Protein AF-A0A964R8T7-F1 (afdb_monomer)

pLDDT: mean 87.31, std 17.18, range [25.95, 98.81]

Nearest PDB structures (foldseek):
  7r8f-assembly1_A  TM=4.489E-01  e=1.263E-01  Pseudooceanicola lipolyticus
  5woe-assembly1_A  TM=3.554E-01  e=8.867E-02  Homo sapiens
  5xq2-assembly1_A  TM=1.569E-01  e=1.123E-01  Thermus thermophilus HB27
  8ets-assembly1_T  TM=3.180E-01  e=2.712E+00  Saccharomyces cerevisiae S288C
  4p2i-assembly2_B  TM=3.002E-01  e=7.839E+00  Mus musculus

Structure (mmCIF, N/CA/C/O backbone):
data_AF-A0A964R8T7-F1
#
_entry.id   AF-A0A964R8T7-F1
#
loop_
_atom_site.group_PDB
_atom_site.id
_atom_site.type_symbol
_atom_site.label_atom_id
_atom_site.label_alt_id
_atom_site.label_comp_id
_atom_site.label_asym_id
_atom_site.label_entity_id
_atom_site.label_seq_id
_atom_site.pdbx_PDB_ins_code
_atom_site.Cartn_x
_atom_site.Cartn_y
_atom_site.Cartn_z
_atom_site.occupancy
_atom_site.B_iso_or_equiv
_atom_site.auth_seq_id
_atom_site.auth_comp_id
_atom_site.auth_asym_id
_atom_site.auth_atom_id
_atom_site.pdbx_PDB_model_num
ATOM 1 N N . MET A 1 1 ? 29.616 82.542 10.219 1.00 36.25 1 MET A N 1
ATOM 2 C CA . MET A 1 1 ? 30.646 82.655 11.276 1.00 36.25 1 MET A CA 1
ATOM 3 C C . MET A 1 1 ? 30.569 81.389 12.116 1.00 36.25 1 MET A C 1
ATOM 5 O O . MET A 1 1 ? 29.533 81.150 12.710 1.00 36.25 1 MET A O 1
ATOM 9 N N . SER A 1 2 ? 31.428 80.413 11.811 1.00 30.22 2 SER A N 1
ATOM 10 C CA . SER A 1 2 ? 32.565 79.987 12.657 1.00 30.22 2 SER A CA 1
ATOM 11 C C . SER A 1 2 ? 32.099 79.455 14.023 1.00 30.22 2 SER A C 1
ATOM 13 O O . SER A 1 2 ? 31.686 80.250 14.853 1.00 30.22 2 SER A O 1
ATOM 15 N N . LEU A 1 3 ? 31.916 78.141 14.219 1.00 27.78 3 LEU A N 1
ATOM 16 C CA . LEU A 1 3 ? 32.934 77.125 14.579 1.00 27.78 3 LEU A CA 1
ATOM 17 C C . LEU A 1 3 ? 33.789 77.498 15.799 1.00 27.78 3 LEU A C 1
ATOM 19 O O . LEU A 1 3 ? 34.472 78.517 15.748 1.00 27.78 3 LEU A O 1
ATOM 23 N N . ILE A 1 4 ? 33.774 76.611 16.813 1.00 32.34 4 ILE A N 1
ATOM 24 C CA . ILE A 1 4 ? 34.902 75.976 17.552 1.00 32.34 4 ILE A CA 1
ATOM 25 C C . ILE A 1 4 ? 34.294 75.270 18.792 1.00 32.34 4 ILE A C 1
ATOM 27 O O . ILE A 1 4 ? 33.659 75.923 19.608 1.00 32.34 4 ILE A O 1
ATOM 31 N N . ALA A 1 5 ? 34.174 73.932 18.764 1.00 34.47 5 ALA A N 1
ATOM 32 C CA . ALA A 1 5 ? 35.018 72.909 19.435 1.00 34.47 5 ALA A CA 1
ATOM 33 C C . ALA A 1 5 ? 34.515 72.604 20.871 1.00 34.47 5 ALA A C 1
ATOM 35 O O . ALA A 1 5 ? 34.071 73.504 21.557 1.00 34.47 5 ALA A O 1
ATOM 36 N N . GLU A 1 6 ? 34.455 71.367 21.377 1.00 30.33 6 GLU A N 1
ATOM 37 C CA . GLU A 1 6 ? 35.585 70.453 21.549 1.00 30.33 6 GLU A CA 1
ATOM 38 C C . GLU A 1 6 ? 35.141 69.009 21.928 1.00 30.33 6 GLU A C 1
ATOM 40 O O . GLU A 1 6 ? 33.999 68.750 22.297 1.00 30.33 6 GLU A O 1
ATOM 45 N N . ARG A 1 7 ? 36.094 68.081 21.762 1.00 29.91 7 ARG A N 1
ATOM 46 C CA . ARG A 1 7 ? 36.157 66.607 21.946 1.00 29.91 7 ARG A CA 1
ATOM 47 C C . ARG A 1 7 ? 35.560 66.091 23.290 1.00 29.91 7 ARG A C 1
ATOM 49 O O . ARG A 1 7 ? 35.465 66.857 24.227 1.00 29.91 7 ARG A O 1
ATOM 56 N N . GLN A 1 8 ? 35.222 64.813 23.547 1.00 29.12 8 GLN A N 1
ATOM 57 C CA . GLN A 1 8 ? 35.970 63.567 23.296 1.00 29.12 8 GLN A CA 1
ATOM 58 C C . GLN A 1 8 ? 35.163 62.316 23.767 1.00 29.12 8 GLN A C 1
ATOM 60 O O . GLN A 1 8 ? 34.638 62.292 24.870 1.00 29.12 8 GLN A O 1
ATOM 65 N N . LYS A 1 9 ? 35.121 61.281 22.913 1.00 31.05 9 LYS A N 1
ATOM 66 C CA . LYS A 1 9 ? 35.008 59.811 23.125 1.00 31.05 9 LYS A CA 1
ATOM 67 C C . LYS A 1 9 ? 34.443 59.214 24.440 1.00 31.05 9 LYS A C 1
ATOM 69 O O . LYS A 1 9 ? 35.131 59.227 25.451 1.00 31.05 9 LYS A O 1
ATOM 74 N N . GLN A 1 10 ? 33.384 58.400 24.299 1.00 28.11 10 GLN A N 1
ATOM 75 C CA . GLN A 1 10 ? 33.315 56.986 24.740 1.00 28.11 10 GLN A CA 1
ATOM 76 C C . GLN A 1 10 ? 32.143 56.254 24.029 1.00 28.11 10 GLN A C 1
ATOM 78 O O . GLN A 1 10 ? 31.014 56.726 24.026 1.00 28.11 10 GLN A O 1
ATOM 83 N N . ILE A 1 11 ? 32.433 55.117 23.386 1.00 29.33 11 ILE A N 1
ATOM 84 C CA . ILE A 1 11 ? 31.513 54.114 22.776 1.00 29.33 11 ILE A CA 1
ATOM 85 C C . ILE A 1 11 ? 31.739 52.840 23.647 1.00 29.33 11 ILE A C 1
ATOM 87 O O . ILE A 1 11 ? 32.873 52.736 24.131 1.00 29.33 11 ILE A O 1
ATOM 91 N N . PRO A 1 12 ? 30.815 51.860 23.866 1.00 34.53 12 PRO A N 1
ATOM 92 C CA . PRO A 1 12 ? 29.888 51.343 22.852 1.00 34.53 12 PRO A CA 1
ATOM 93 C C . PRO A 1 12 ? 28.576 50.667 23.319 1.00 34.53 12 PRO A C 1
ATOM 95 O O . PRO A 1 12 ? 28.624 49.635 23.970 1.00 34.53 12 PRO A O 1
ATOM 98 N N . ILE A 1 13 ? 27.400 51.104 22.843 1.00 27.64 13 ILE A N 1
ATOM 99 C CA . ILE A 1 13 ? 26.225 50.207 22.735 1.00 27.64 13 ILE A CA 1
ATOM 100 C C . ILE A 1 13 ? 25.457 50.489 21.433 1.00 27.64 13 ILE A C 1
ATOM 102 O O . ILE A 1 13 ? 24.643 51.402 21.332 1.00 27.64 13 ILE A O 1
ATOM 106 N N . LEU A 1 14 ? 25.778 49.669 20.431 1.00 30.30 14 LEU A N 1
ATOM 107 C CA . LEU A 1 14 ? 24.833 48.889 19.629 1.00 30.30 14 LEU A CA 1
ATOM 108 C C . LEU A 1 14 ? 23.515 49.581 19.221 1.00 30.30 14 LEU A C 1
ATOM 110 O O . LEU A 1 14 ? 22.462 49.298 19.787 1.00 30.30 14 LEU A O 1
ATOM 114 N N . LYS A 1 15 ? 23.541 50.398 18.162 1.00 26.94 15 LYS A N 1
ATOM 115 C CA . LYS A 1 15 ? 22.355 50.653 17.329 1.00 26.94 15 LYS A CA 1
ATOM 116 C C . LYS A 1 15 ? 22.736 50.795 15.857 1.00 26.94 15 LYS A C 1
ATOM 118 O O . LYS A 1 15 ? 23.573 51.615 15.509 1.00 26.94 15 LYS A O 1
ATOM 123 N N . PHE A 1 16 ? 22.050 49.990 15.046 1.00 34.84 16 PHE A N 1
ATOM 124 C CA . PHE A 1 16 ? 21.668 50.237 13.656 1.00 34.84 16 PHE A CA 1
ATOM 125 C C . PHE A 1 16 ? 22.762 50.726 12.700 1.00 34.84 16 PHE A C 1
ATOM 127 O O . PHE A 1 16 ? 22.981 51.921 12.528 1.00 34.84 16 PHE A O 1
ATOM 134 N N . VAL A 1 17 ? 23.330 49.781 11.950 1.00 25.95 17 VAL A N 1
ATOM 135 C CA . VAL A 1 17 ? 23.877 50.068 10.624 1.00 25.95 17 VAL A CA 1
ATOM 136 C C . VAL A 1 17 ? 23.020 49.333 9.603 1.00 25.95 17 VAL A C 1
ATOM 138 O O . VAL A 1 17 ? 23.128 48.127 9.396 1.00 25.95 17 VAL A O 1
ATOM 141 N N . LEU A 1 18 ? 22.131 50.115 8.996 1.00 34.38 18 LEU A N 1
ATOM 142 C CA . LEU A 1 18 ? 21.572 49.866 7.682 1.00 34.38 18 LEU A CA 1
ATOM 143 C C . LEU A 1 18 ? 22.746 49.992 6.695 1.00 34.38 18 LEU A C 1
ATOM 145 O O . LEU A 1 18 ? 23.181 51.099 6.388 1.00 34.38 18 LEU A O 1
ATOM 149 N N . LEU A 1 19 ? 23.305 48.870 6.246 1.00 26.42 19 LEU A N 1
ATOM 150 C CA . LEU A 1 19 ? 24.215 48.846 5.103 1.00 26.42 19 LEU A CA 1
ATOM 151 C C . LEU A 1 19 ? 23.707 47.789 4.129 1.00 26.42 19 LEU A C 1
ATOM 153 O O . LEU A 1 19 ? 24.009 46.603 4.231 1.00 26.42 19 LEU A O 1
ATOM 157 N N . LEU A 1 20 ? 22.892 48.263 3.189 1.00 33.88 20 LEU A N 1
ATOM 158 C CA . LEU A 1 20 ? 22.667 47.624 1.901 1.00 33.88 20 LEU A CA 1
ATOM 159 C C . LEU A 1 20 ? 24.013 47.571 1.168 1.00 33.88 20 LEU A C 1
ATOM 161 O O . LEU A 1 20 ? 24.353 48.468 0.402 1.00 33.88 20 LEU A O 1
ATOM 165 N N . VAL A 1 21 ? 24.794 46.523 1.420 1.00 29.22 21 VAL A N 1
ATOM 166 C CA . VAL A 1 21 ? 25.822 46.090 0.476 1.00 29.22 21 VAL A CA 1
ATOM 167 C C . VAL A 1 21 ? 25.139 45.111 -0.463 1.00 29.22 21 VAL A C 1
ATOM 169 O O . VAL A 1 21 ? 25.018 43.921 -0.182 1.00 29.22 21 VAL A O 1
ATOM 172 N N . ALA A 1 22 ? 24.668 45.643 -1.587 1.00 32.59 22 ALA A N 1
ATOM 173 C CA . ALA A 1 22 ? 24.414 44.854 -2.775 1.00 32.59 22 ALA A CA 1
ATOM 174 C C . ALA A 1 22 ? 25.765 44.325 -3.283 1.00 32.59 22 ALA A C 1
ATOM 176 O O . ALA A 1 22 ? 26.398 44.926 -4.149 1.00 32.59 22 ALA A O 1
ATOM 177 N N . VAL A 1 23 ? 26.235 43.205 -2.725 1.00 29.11 23 VAL A N 1
ATOM 178 C CA . VAL A 1 23 ? 27.169 42.357 -3.461 1.00 29.11 23 VAL A CA 1
ATOM 179 C C . VAL A 1 23 ? 26.325 41.677 -4.523 1.00 29.11 23 VAL A C 1
ATOM 181 O O . VAL A 1 23 ? 25.618 40.707 -4.260 1.00 29.11 23 VAL A O 1
ATOM 184 N N . ALA A 1 24 ? 26.373 42.238 -5.726 1.00 34.28 24 ALA A N 1
ATOM 185 C CA . ALA A 1 24 ? 25.953 41.571 -6.939 1.00 34.28 24 ALA A CA 1
ATOM 186 C C . ALA A 1 24 ? 26.881 40.371 -7.175 1.00 34.28 24 ALA A C 1
ATOM 188 O O . ALA A 1 24 ? 27.778 40.412 -8.015 1.00 34.28 24 ALA A O 1
ATOM 189 N N . VAL A 1 25 ? 26.671 39.289 -6.423 1.00 30.14 25 VAL A N 1
ATOM 190 C CA . VAL A 1 25 ? 27.042 37.960 -6.888 1.00 30.14 25 VAL A CA 1
ATOM 191 C C . VAL A 1 25 ? 26.064 37.674 -8.018 1.00 30.14 25 VAL A C 1
ATOM 193 O O . VAL A 1 25 ? 24.968 37.166 -7.801 1.00 30.14 25 VAL A O 1
ATOM 196 N N . HIS A 1 26 ? 26.452 38.054 -9.236 1.00 28.98 26 HIS A N 1
ATOM 197 C CA . HIS A 1 26 ? 25.949 37.419 -10.447 1.00 28.98 26 HIS A CA 1
ATOM 198 C C . HIS A 1 26 ? 26.440 35.966 -10.427 1.00 28.98 26 HIS A C 1
ATOM 200 O O . HIS A 1 26 ? 27.311 35.573 -11.195 1.00 28.98 26 HIS A O 1
ATOM 206 N N . ALA A 1 27 ? 25.905 35.167 -9.503 1.00 31.56 27 ALA A N 1
ATOM 207 C CA . ALA A 1 27 ? 25.761 33.758 -9.769 1.00 31.56 27 ALA A CA 1
ATOM 208 C C . ALA A 1 27 ? 24.796 33.722 -10.945 1.00 31.56 27 ALA A C 1
ATOM 210 O O . ALA A 1 27 ? 23.664 34.198 -10.838 1.00 31.56 27 ALA A O 1
ATOM 211 N N . GLN A 1 28 ? 25.293 33.259 -12.086 1.00 31.67 28 GLN A N 1
ATOM 212 C CA . GLN A 1 28 ? 24.453 32.756 -13.153 1.00 31.67 28 GLN A CA 1
ATOM 213 C C . GLN A 1 28 ? 23.373 31.896 -12.497 1.00 31.67 28 GLN A C 1
ATOM 215 O O . GLN A 1 28 ? 23.644 30.798 -12.016 1.00 31.67 28 GLN A O 1
ATOM 220 N N . ILE A 1 29 ? 22.151 32.420 -12.420 1.00 35.59 29 ILE A N 1
ATOM 221 C CA . ILE A 1 29 ? 20.969 31.584 -12.266 1.00 35.59 29 ILE A CA 1
ATOM 222 C C . ILE A 1 29 ? 20.796 30.961 -13.650 1.00 35.59 29 ILE A C 1
ATOM 224 O O . ILE A 1 29 ? 19.988 31.401 -14.464 1.00 35.59 29 ILE A O 1
ATOM 228 N N . ASP A 1 30 ? 21.678 30.007 -13.948 1.00 37.16 30 ASP A N 1
ATOM 229 C CA . ASP A 1 30 ? 21.517 29.081 -15.051 1.00 37.16 30 ASP A CA 1
ATOM 230 C C . ASP A 1 30 ? 20.236 28.289 -14.765 1.00 37.16 30 ASP A C 1
ATOM 232 O O . ASP A 1 30 ? 19.986 27.861 -13.638 1.00 37.16 30 ASP A O 1
ATOM 236 N N . ILE A 1 31 ? 19.386 28.177 -15.783 1.00 47.56 31 ILE A N 1
ATOM 237 C CA . ILE A 1 31 ? 18.066 27.528 -15.780 1.00 47.56 31 ILE A CA 1
ATOM 238 C C . ILE A 1 31 ? 18.145 26.200 -14.989 1.00 47.56 31 ILE A C 1
ATOM 240 O O . ILE A 1 31 ? 18.765 25.259 -15.489 1.00 47.56 31 ILE A O 1
ATOM 244 N N . PRO A 1 32 ? 17.596 26.076 -13.759 1.00 44.84 32 PRO A N 1
ATOM 245 C CA . PRO A 1 32 ? 18.258 25.191 -12.798 1.00 44.84 32 PRO A CA 1
ATOM 246 C C . PRO A 1 32 ? 17.894 23.707 -12.911 1.00 44.84 32 PRO A C 1
ATOM 248 O O . PRO A 1 32 ? 18.553 22.892 -12.273 1.00 44.84 32 PRO A O 1
ATOM 251 N N . TYR A 1 33 ? 16.909 23.311 -13.726 1.00 57.06 33 TYR A N 1
ATOM 252 C CA . TYR A 1 33 ? 16.511 21.903 -13.827 1.00 57.06 33 TYR A CA 1
ATOM 253 C C . TYR A 1 33 ? 16.174 21.503 -15.265 1.00 57.06 33 TYR A C 1
ATOM 255 O O . TYR A 1 33 ? 15.187 21.952 -15.846 1.00 57.06 33 TYR A O 1
ATOM 263 N N . LYS A 1 34 ? 17.004 20.635 -15.852 1.00 63.75 34 LYS A N 1
ATOM 264 C CA . LYS A 1 34 ? 16.724 20.019 -17.152 1.00 63.75 34 LYS A CA 1
ATOM 265 C C . LYS A 1 34 ? 15.768 18.843 -16.956 1.00 63.75 34 LYS A C 1
ATOM 267 O O . LYS A 1 34 ? 16.172 17.795 -16.462 1.00 63.75 34 LYS A O 1
ATOM 272 N N . ALA A 1 35 ? 14.520 18.994 -17.397 1.00 77.25 35 ALA A N 1
ATOM 273 C CA . ALA A 1 35 ? 13.562 17.885 -17.437 1.00 77.25 35 ALA A CA 1
ATOM 274 C C . ALA A 1 35 ? 13.994 16.767 -18.408 1.00 77.25 35 ALA A C 1
ATOM 276 O O . ALA A 1 35 ? 13.583 15.622 -18.252 1.00 77.25 35 ALA A O 1
ATOM 277 N N . ARG A 1 36 ? 14.835 17.085 -19.403 1.00 87.88 36 ARG A N 1
ATOM 278 C CA . ARG A 1 36 ? 15.341 16.138 -20.405 1.00 87.88 36 ARG A CA 1
ATOM 279 C C . ARG A 1 36 ? 16.847 16.304 -20.613 1.00 87.88 36 ARG A C 1
ATOM 281 O O . ARG A 1 36 ? 17.327 17.441 -20.595 1.00 87.88 36 ARG A O 1
ATOM 288 N N . PRO A 1 37 ? 17.588 15.205 -20.819 1.00 90.00 37 PRO A N 1
ATOM 289 C CA . PRO A 1 37 ? 19.011 15.256 -21.098 1.00 90.00 37 PRO A CA 1
ATOM 290 C C . PRO A 1 37 ? 19.300 15.804 -22.498 1.00 90.00 37 PRO A C 1
ATOM 292 O O . PRO A 1 37 ? 18.449 15.857 -23.392 1.00 90.00 37 PRO A O 1
ATOM 295 N N . SER A 1 38 ? 20.555 16.178 -22.694 1.00 88.75 38 SER A N 1
ATOM 296 C CA . SER A 1 38 ? 21.090 16.537 -24.005 1.00 88.75 38 SER A CA 1
ATOM 297 C C . SER A 1 38 ? 21.010 15.322 -24.949 1.00 88.75 38 SER A C 1
ATOM 299 O O . SER A 1 38 ? 21.376 14.217 -24.562 1.00 88.75 38 SER A O 1
ATOM 301 N N . GLY A 1 39 ? 20.519 15.505 -26.181 1.00 91.62 39 GLY A N 1
ATOM 302 C CA . GLY A 1 39 ? 20.369 14.412 -27.160 1.00 91.62 39 GLY A CA 1
ATOM 303 C C . GLY A 1 39 ? 19.061 13.607 -27.078 1.00 91.62 39 GLY A C 1
ATOM 304 O O . GLY A 1 39 ? 18.880 12.683 -27.869 1.00 91.62 39 GLY A O 1
ATOM 305 N N . HIS A 1 40 ? 18.120 13.977 -26.199 1.00 94.94 40 HIS A N 1
ATOM 306 C CA . HIS A 1 40 ? 16.819 13.303 -26.052 1.00 94.94 40 HIS A CA 1
ATOM 307 C C . HIS A 1 40 ? 16.070 13.101 -27.385 1.00 94.94 40 HIS A C 1
ATOM 309 O O . HIS A 1 40 ? 15.605 12.008 -27.697 1.00 94.94 40 HIS A O 1
ATOM 315 N N . GLU A 1 41 ? 15.991 14.145 -28.215 1.00 96.00 41 GLU A N 1
ATOM 316 C CA . GLU A 1 41 ? 15.288 14.087 -29.505 1.00 96.00 41 GLU A CA 1
ATOM 317 C C . GLU A 1 41 ? 15.944 13.098 -30.485 1.00 96.00 41 GLU A C 1
ATOM 319 O O . GLU A 1 41 ? 15.251 12.398 -31.224 1.00 96.00 41 GLU A O 1
ATOM 324 N N . GLU A 1 42 ? 17.277 12.981 -30.461 1.00 97.12 42 GLU A N 1
ATOM 325 C CA . GLU A 1 42 ? 17.996 11.986 -31.262 1.00 97.12 42 GLU A CA 1
ATOM 326 C C . GLU A 1 42 ? 17.711 10.569 -30.768 1.00 97.12 42 GLU A C 1
ATOM 328 O O . GLU A 1 42 ? 17.495 9.662 -31.577 1.00 97.12 42 GLU A O 1
ATOM 333 N N . ASN A 1 43 ? 17.687 10.370 -29.448 1.00 97.56 43 ASN A N 1
ATOM 334 C CA . ASN A 1 43 ? 17.336 9.088 -28.851 1.00 97.56 43 ASN A CA 1
ATOM 335 C C . ASN A 1 43 ? 15.901 8.688 -29.187 1.00 97.56 43 ASN A C 1
ATOM 337 O O . ASN A 1 43 ? 15.689 7.534 -29.552 1.00 97.56 43 ASN A O 1
ATOM 341 N N . ARG A 1 44 ? 14.943 9.623 -29.170 1.00 97.44 44 ARG A N 1
ATOM 342 C CA . ARG A 1 44 ? 13.557 9.348 -29.572 1.00 97.44 44 ARG A CA 1
ATOM 343 C C . ARG A 1 44 ? 13.485 8.810 -31.002 1.00 97.44 44 ARG A C 1
ATOM 345 O O . ARG A 1 44 ? 12.918 7.746 -31.229 1.00 97.44 44 ARG A O 1
ATOM 352 N N . VAL A 1 45 ? 14.169 9.461 -31.949 1.00 97.88 45 VAL A N 1
ATOM 353 C CA . VAL A 1 45 ? 14.255 8.989 -33.347 1.00 97.88 45 VAL A CA 1
ATOM 354 C C . VAL A 1 45 ? 14.913 7.606 -33.446 1.00 97.88 45 VAL A C 1
ATOM 356 O O . VAL A 1 45 ? 14.489 6.766 -34.244 1.00 97.88 45 VAL A O 1
ATOM 359 N N . ARG A 1 46 ? 15.956 7.339 -32.647 1.00 97.81 46 ARG A N 1
ATOM 360 C CA . ARG A 1 46 ? 16.598 6.013 -32.596 1.00 97.81 46 ARG A CA 1
ATOM 361 C C . ARG A 1 46 ? 15.639 4.950 -32.061 1.00 97.81 46 ARG A C 1
ATOM 363 O O . ARG A 1 46 ? 15.578 3.868 -32.637 1.00 97.81 46 ARG A O 1
ATOM 370 N N . VAL A 1 47 ? 14.884 5.249 -31.005 1.00 97.88 47 VAL A N 1
ATOM 371 C CA . VAL A 1 47 ? 13.900 4.332 -30.411 1.00 97.88 47 VAL A CA 1
ATOM 372 C C . VAL A 1 47 ? 12.748 4.048 -31.372 1.00 97.88 47 VAL A C 1
ATOM 374 O O . VAL A 1 47 ? 12.357 2.889 -31.497 1.00 97.88 47 VAL A O 1
ATOM 377 N N . ASP A 1 48 ? 12.270 5.045 -32.117 1.00 98.00 48 ASP A N 1
ATOM 378 C CA . ASP A 1 48 ? 11.248 4.847 -33.152 1.00 98.00 48 ASP A CA 1
ATOM 379 C C . ASP A 1 48 ? 11.720 3.875 -34.242 1.00 98.00 48 ASP A C 1
ATOM 381 O O . ASP A 1 48 ? 10.975 2.981 -34.653 1.00 98.00 48 ASP A O 1
ATOM 385 N N . ARG A 1 49 ? 12.982 3.998 -34.679 1.00 98.19 49 ARG A N 1
ATOM 386 C CA . ARG A 1 49 ? 13.583 3.059 -35.638 1.00 98.19 49 ARG A CA 1
ATOM 387 C C . ARG A 1 49 ?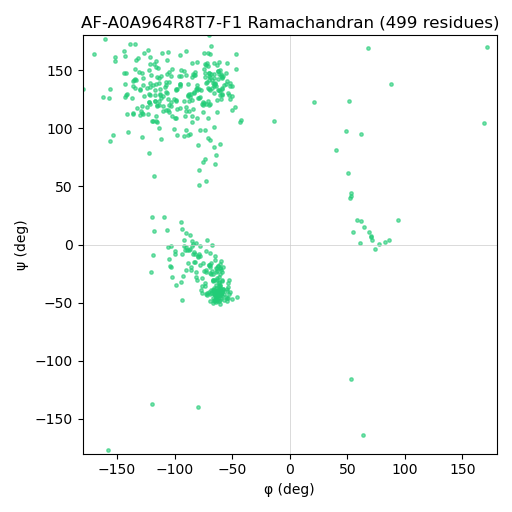 13.699 1.652 -35.052 1.00 98.19 49 ARG A C 1
ATOM 389 O O . ARG A 1 49 ? 13.266 0.700 -35.690 1.00 98.19 49 ARG A O 1
ATOM 396 N N . ILE A 1 50 ? 14.211 1.531 -33.823 1.00 97.69 50 ILE A N 1
ATOM 397 C CA . ILE A 1 50 ? 14.302 0.247 -33.107 1.00 97.69 50 ILE A CA 1
ATOM 398 C C . ILE A 1 50 ? 12.922 -0.416 -33.027 1.00 97.69 50 ILE A C 1
ATOM 400 O O . ILE A 1 50 ? 12.792 -1.598 -33.329 1.00 97.69 50 ILE A O 1
ATOM 404 N N . HIS A 1 51 ? 11.878 0.345 -32.692 1.00 98.06 51 HIS A N 1
ATOM 405 C CA . HIS A 1 51 ? 10.513 -0.164 -32.623 1.00 98.06 51 HIS A CA 1
ATOM 406 C C . HIS A 1 51 ? 10.018 -0.701 -33.976 1.00 98.06 51 HIS A C 1
ATOM 408 O O . HIS A 1 51 ? 9.402 -1.769 -34.028 1.00 98.06 51 HIS A O 1
ATOM 414 N N . GLN A 1 52 ? 10.283 0.009 -35.077 1.00 98.12 52 GLN A N 1
ATOM 415 C CA . GLN A 1 52 ? 9.931 -0.454 -36.424 1.00 98.12 52 GLN A CA 1
ATOM 416 C C . GLN A 1 52 ? 10.655 -1.759 -36.780 1.00 98.12 52 GLN A C 1
ATOM 418 O O . GLN A 1 52 ? 10.005 -2.709 -37.228 1.00 98.12 52 GLN A O 1
ATOM 423 N N . ASP A 1 53 ? 11.959 -1.832 -36.514 1.00 98.06 53 ASP A N 1
ATOM 424 C CA . ASP A 1 53 ? 12.783 -3.015 -36.774 1.00 98.06 53 ASP A CA 1
ATOM 425 C C . ASP A 1 53 ? 12.312 -4.219 -35.939 1.00 98.06 53 ASP A C 1
ATOM 427 O O . ASP A 1 53 ? 12.159 -5.329 -36.451 1.00 98.06 53 ASP A O 1
ATOM 431 N N . GLU A 1 54 ? 12.010 -4.014 -34.655 1.00 97.81 54 GLU A N 1
ATOM 432 C CA . GLU A 1 54 ? 11.515 -5.057 -33.750 1.00 97.81 54 GLU A CA 1
ATOM 433 C C . GLU A 1 54 ? 10.126 -5.554 -34.140 1.00 97.81 54 GLU A C 1
ATOM 435 O O . GLU A 1 54 ? 9.867 -6.759 -34.100 1.00 97.81 54 GLU A O 1
ATOM 440 N N . ARG A 1 55 ? 9.235 -4.655 -34.574 1.00 97.56 55 ARG A N 1
ATOM 441 C CA . ARG A 1 55 ? 7.917 -5.043 -35.090 1.00 97.56 55 ARG A CA 1
ATOM 442 C C . ARG A 1 55 ? 8.027 -5.929 -36.319 1.00 97.56 55 ARG A C 1
ATOM 444 O O . ARG A 1 55 ? 7.257 -6.877 -36.430 1.00 97.56 55 ARG A O 1
ATOM 451 N N . GLN A 1 56 ? 8.959 -5.637 -37.225 1.00 97.38 56 GLN A N 1
ATOM 452 C CA . GLN A 1 56 ? 9.205 -6.476 -38.398 1.00 97.38 56 GLN A CA 1
ATOM 453 C C . GLN A 1 56 ? 9.830 -7.814 -37.993 1.00 97.38 56 GLN A C 1
ATOM 455 O O . GLN A 1 56 ? 9.328 -8.872 -38.371 1.00 97.38 56 GLN A O 1
ATOM 460 N N . LYS A 1 57 ? 10.880 -7.775 -37.166 1.00 97.50 57 LYS A N 1
ATOM 461 C CA . LYS A 1 57 ? 11.615 -8.956 -36.696 1.00 97.50 57 LYS A CA 1
ATOM 462 C C . LYS A 1 57 ? 10.725 -9.956 -35.957 1.00 97.50 57 LYS A C 1
ATOM 464 O O . LYS A 1 57 ? 10.902 -11.161 -36.120 1.00 97.50 57 LYS A O 1
ATOM 469 N N . PHE A 1 58 ? 9.789 -9.473 -35.142 1.00 97.19 58 PHE A N 1
ATOM 470 C CA . PHE A 1 58 ? 8.947 -10.309 -34.283 1.00 97.19 58 PHE A CA 1
ATOM 471 C C . PHE A 1 58 ? 7.494 -10.434 -34.765 1.00 97.19 58 PHE A C 1
ATOM 473 O O . PHE A 1 58 ? 6.662 -10.945 -34.022 1.00 97.19 58 PHE A O 1
ATOM 480 N N . ALA A 1 59 ? 7.176 -10.025 -36.000 1.00 94.00 59 ALA A N 1
ATOM 481 C CA . ALA A 1 59 ? 5.803 -9.975 -36.520 1.00 94.00 59 ALA A CA 1
ATOM 482 C C . ALA A 1 59 ? 5.020 -11.299 -36.392 1.00 94.00 59 ALA A C 1
ATOM 484 O O . ALA A 1 59 ? 3.807 -11.280 -36.199 1.00 94.00 59 ALA A O 1
ATOM 485 N N . ALA A 1 60 ? 5.709 -12.440 -36.494 1.00 95.19 60 ALA A N 1
ATOM 486 C CA . ALA A 1 60 ? 5.112 -13.774 -36.413 1.00 95.19 60 ALA A CA 1
ATOM 487 C C . ALA A 1 60 ? 5.256 -14.449 -35.032 1.00 95.19 60 ALA A C 1
ATOM 489 O O . ALA A 1 60 ? 4.714 -15.536 -34.831 1.00 95.19 60 ALA A O 1
ATOM 490 N N . ASP A 1 61 ? 5.984 -13.853 -34.078 1.00 97.25 61 ASP A N 1
ATOM 491 C CA . ASP A 1 61 ? 6.215 -14.472 -32.768 1.00 97.25 61 ASP A CA 1
ATOM 492 C C . ASP A 1 61 ? 5.124 -14.072 -31.769 1.00 97.25 61 ASP A C 1
ATOM 494 O O . ASP A 1 61 ? 5.187 -13.029 -31.123 1.00 97.25 61 ASP A O 1
ATOM 498 N N . THR A 1 62 ? 4.137 -14.948 -31.582 1.00 96.38 62 THR A N 1
ATOM 499 C CA . THR A 1 62 ? 3.023 -14.751 -30.636 1.00 96.38 62 THR A CA 1
ATOM 500 C C . THR A 1 62 ? 3.452 -14.719 -29.166 1.00 96.38 62 THR A C 1
ATOM 502 O O . THR A 1 62 ? 2.655 -14.364 -28.293 1.00 96.38 62 THR A O 1
ATOM 505 N N . HIS A 1 63 ? 4.705 -15.072 -28.865 1.00 98.06 63 HIS A N 1
ATOM 506 C CA . HIS A 1 63 ? 5.277 -14.942 -27.529 1.00 98.06 63 HIS A CA 1
ATOM 507 C C . HIS A 1 63 ? 5.992 -13.608 -27.301 1.00 98.06 63 HIS A C 1
ATOM 509 O O . HIS A 1 63 ? 6.465 -13.362 -26.188 1.00 98.06 63 HIS A O 1
ATOM 515 N N . ARG A 1 64 ? 6.042 -12.739 -28.315 1.00 98.19 64 ARG A N 1
ATOM 516 C CA . ARG A 1 64 ? 6.571 -11.382 -28.213 1.00 98.19 64 ARG A CA 1
ATOM 517 C C . ARG A 1 64 ? 5.433 -10.373 -28.274 1.00 98.19 64 ARG A C 1
ATOM 519 O O . ARG A 1 64 ? 4.545 -10.461 -29.116 1.00 98.19 64 ARG A O 1
ATOM 526 N N . LEU A 1 65 ? 5.485 -9.384 -27.393 1.00 98.50 65 LEU A N 1
ATOM 527 C CA . LEU A 1 65 ? 4.676 -8.176 -27.493 1.00 98.50 65 LEU A CA 1
ATOM 528 C C . LEU A 1 65 ? 5.620 -7.010 -27.756 1.00 98.50 65 LEU A C 1
ATOM 530 O O . LEU A 1 65 ? 6.495 -6.736 -26.940 1.00 98.50 65 LEU A O 1
ATOM 534 N N . VAL A 1 66 ? 5.433 -6.333 -28.885 1.00 98.50 66 VAL A N 1
ATOM 535 C CA . VAL A 1 66 ? 6.222 -5.158 -29.272 1.00 98.50 66 VAL A CA 1
ATOM 536 C C . VAL A 1 66 ? 5.325 -3.926 -29.191 1.00 98.50 66 VAL A C 1
ATOM 538 O O . VAL A 1 66 ? 4.308 -3.854 -29.883 1.00 98.50 66 VAL A O 1
ATOM 541 N N . LEU A 1 67 ? 5.696 -2.965 -28.346 1.00 98.50 67 LEU A N 1
ATOM 542 C CA . LEU A 1 67 ? 5.022 -1.672 -28.172 1.00 98.50 67 LEU A CA 1
ATOM 543 C C . LEU A 1 67 ? 6.054 -0.542 -28.338 1.00 98.50 67 LEU A C 1
ATOM 545 O O . LEU A 1 67 ? 7.256 -0.821 -28.351 1.00 98.50 67 LEU A O 1
ATOM 549 N N . PRO A 1 68 ? 5.636 0.722 -28.525 1.00 98.19 68 PRO A N 1
ATOM 550 C CA . PRO A 1 68 ? 6.579 1.836 -28.580 1.00 98.19 68 PRO A CA 1
ATOM 551 C C . PRO A 1 68 ? 7.507 1.839 -27.359 1.00 98.19 68 PRO A C 1
ATOM 553 O O . PRO A 1 68 ? 7.053 1.779 -26.217 1.00 98.19 68 PRO A O 1
ATOM 556 N N . GLY A 1 69 ? 8.818 1.837 -27.610 1.00 97.88 69 GLY A N 1
ATOM 557 C CA . GLY A 1 69 ? 9.837 1.857 -26.563 1.00 97.88 69 GLY A CA 1
ATOM 558 C C . GLY A 1 69 ? 9.983 0.578 -25.727 1.00 97.88 69 GLY A C 1
ATOM 559 O O . GLY A 1 69 ? 10.750 0.616 -24.767 1.00 97.88 69 GLY A O 1
ATOM 560 N N . LEU A 1 70 ? 9.307 -0.541 -26.035 1.00 98.62 70 LEU A N 1
ATOM 561 C CA . LEU A 1 70 ? 9.519 -1.800 -25.304 1.00 98.62 70 LEU A CA 1
ATOM 562 C C . LEU A 1 70 ? 9.244 -3.083 -26.104 1.00 98.62 70 LEU A C 1
ATOM 564 O O . LEU A 1 70 ? 8.444 -3.116 -27.041 1.00 98.62 70 LEU A O 1
ATOM 568 N N . VAL A 1 71 ? 9.852 -4.177 -25.639 1.00 98.69 71 VAL A N 1
ATOM 569 C CA . VAL A 1 71 ? 9.548 -5.553 -26.054 1.00 98.69 71 VAL A CA 1
ATOM 570 C C . VAL A 1 71 ? 9.347 -6.421 -24.819 1.00 98.69 71 VAL A C 1
ATOM 572 O O . VAL A 1 71 ? 10.160 -6.401 -23.900 1.00 98.69 71 VAL A O 1
ATOM 575 N N . ALA A 1 72 ? 8.292 -7.227 -24.806 1.00 98.69 72 ALA A N 1
ATOM 576 C CA . ALA A 1 72 ? 8.050 -8.228 -23.774 1.00 98.69 72 ALA A CA 1
ATOM 577 C C . ALA A 1 72 ? 8.095 -9.643 -24.350 1.00 98.69 72 ALA A C 1
ATOM 579 O O . ALA A 1 72 ? 7.642 -9.885 -25.469 1.00 98.69 72 ALA A O 1
ATOM 580 N N . ASP A 1 73 ? 8.610 -10.582 -23.565 1.00 98.31 73 ASP A N 1
ATOM 581 C CA . ASP A 1 73 ? 8.740 -11.992 -23.914 1.00 98.31 73 ASP A CA 1
ATOM 582 C C . ASP A 1 73 ? 8.167 -12.870 -22.817 1.00 98.31 73 ASP A C 1
ATOM 584 O O . ASP A 1 73 ? 8.693 -12.936 -21.707 1.00 98.31 73 ASP A O 1
ATOM 588 N N . ARG A 1 74 ? 7.091 -13.588 -23.135 1.00 97.00 74 ARG A N 1
ATOM 589 C CA . ARG A 1 74 ? 6.452 -14.486 -22.166 1.00 97.00 74 ARG A CA 1
ATOM 590 C C . ARG A 1 74 ? 7.191 -15.806 -21.968 1.00 97.00 74 ARG A C 1
ATOM 592 O O . ARG A 1 74 ? 6.930 -16.469 -20.973 1.00 97.00 74 ARG A O 1
ATOM 599 N N . ARG A 1 75 ? 8.086 -16.210 -22.883 1.00 95.88 75 ARG A N 1
ATOM 600 C CA . ARG A 1 75 ? 8.887 -17.437 -22.707 1.00 95.88 75 ARG A CA 1
ATOM 601 C C . ARG A 1 75 ? 9.943 -17.228 -21.627 1.00 95.88 75 ARG A C 1
ATOM 603 O O . ARG A 1 75 ? 10.128 -18.092 -20.782 1.00 95.88 75 ARG A O 1
ATOM 610 N N . THR A 1 76 ? 10.601 -16.070 -21.650 1.00 96.00 76 THR A N 1
ATOM 611 C CA . THR A 1 76 ? 11.628 -15.689 -20.663 1.00 96.00 76 THR A CA 1
ATOM 612 C C . THR A 1 76 ? 11.073 -14.872 -19.494 1.00 96.00 76 THR A C 1
ATOM 614 O O . THR A 1 76 ? 11.783 -14.650 -18.522 1.00 96.00 76 THR A O 1
ATOM 617 N N . ARG A 1 77 ? 9.801 -14.451 -19.567 1.00 97.12 77 ARG A N 1
ATOM 618 C CA . ARG A 1 77 ? 9.125 -13.551 -18.614 1.00 97.12 77 ARG A CA 1
ATOM 619 C C . ARG A 1 77 ? 9.894 -12.254 -18.378 1.00 97.12 77 ARG A C 1
ATOM 621 O O . ARG A 1 77 ? 10.027 -11.789 -17.251 1.00 97.12 77 ARG A O 1
ATOM 628 N N . ARG A 1 78 ? 10.376 -11.659 -19.462 1.00 97.81 78 ARG A N 1
ATOM 629 C CA . ARG A 1 78 ? 11.203 -10.457 -19.428 1.00 97.81 78 ARG A CA 1
ATOM 630 C C . ARG A 1 78 ? 10.553 -9.343 -20.227 1.00 97.81 78 ARG A C 1
ATOM 632 O O . ARG A 1 78 ? 10.088 -9.568 -21.346 1.00 97.81 78 ARG A O 1
ATOM 639 N N . VAL A 1 79 ? 10.547 -8.142 -19.662 1.00 98.75 79 VAL A N 1
ATOM 640 C CA . VAL A 1 79 ? 10.212 -6.907 -20.376 1.00 98.75 79 VAL A CA 1
ATOM 641 C C . VAL A 1 79 ? 11.482 -6.082 -20.518 1.00 98.75 79 VAL A C 1
ATOM 643 O O . VAL A 1 79 ? 12.178 -5.831 -19.540 1.00 98.75 79 VAL A O 1
ATOM 646 N N . GLU A 1 80 ? 11.787 -5.668 -21.738 1.00 98.62 80 GLU A N 1
ATOM 647 C CA . GLU A 1 80 ? 12.891 -4.772 -22.048 1.00 98.62 80 GLU A CA 1
ATOM 648 C C . GLU A 1 80 ? 12.338 -3.422 -22.472 1.00 98.62 80 GLU A C 1
ATOM 650 O O . GLU A 1 80 ? 11.675 -3.312 -23.503 1.00 98.62 80 GLU A O 1
ATOM 655 N N . VAL A 1 81 ? 12.613 -2.397 -21.672 1.00 98.81 81 VAL A N 1
ATOM 656 C CA . VAL A 1 81 ? 12.168 -1.026 -21.915 1.00 98.81 81 VAL A CA 1
ATOM 657 C C . VAL A 1 81 ? 13.358 -0.193 -22.365 1.00 98.81 81 VAL A C 1
ATOM 659 O O . VAL A 1 81 ? 14.412 -0.207 -21.729 1.00 98.81 81 VAL A O 1
ATOM 662 N N . ARG A 1 82 ? 13.201 0.549 -23.457 1.00 98.62 82 ARG A N 1
ATOM 663 C CA . ARG A 1 82 ? 14.176 1.544 -23.897 1.00 98.62 82 ARG A CA 1
ATOM 664 C C . ARG A 1 82 ? 14.061 2.756 -22.986 1.00 98.62 82 ARG A C 1
ATOM 666 O O . ARG A 1 82 ? 12.993 3.356 -22.844 1.00 98.62 82 ARG A O 1
ATOM 673 N N . VAL A 1 83 ? 15.174 3.076 -22.349 1.00 98.50 83 VAL A N 1
ATOM 674 C CA . VAL A 1 83 ? 15.288 4.184 -21.407 1.00 98.50 83 VAL A CA 1
ATOM 675 C C . VAL A 1 83 ? 16.545 4.966 -21.722 1.00 98.50 83 VAL A C 1
ATOM 677 O O . VAL A 1 83 ? 17.480 4.434 -22.313 1.00 98.50 83 VAL A O 1
ATOM 680 N N . GLU A 1 84 ? 16.600 6.209 -21.292 1.00 97.38 84 GLU A N 1
ATOM 681 C CA . GLU A 1 84 ? 17.827 6.987 -21.302 1.00 97.38 84 GLU A CA 1
ATOM 682 C C . GLU A 1 84 ? 18.193 7.456 -19.901 1.00 97.38 84 GLU A C 1
ATOM 684 O O . GLU A 1 84 ? 17.342 7.594 -19.015 1.00 97.38 84 GLU A O 1
ATOM 689 N N . ARG A 1 85 ? 19.485 7.704 -19.698 1.00 96.00 85 ARG A N 1
ATOM 690 C CA . ARG A 1 85 ? 19.973 8.323 -18.473 1.00 96.00 85 ARG A CA 1
ATOM 691 C C . ARG A 1 85 ? 19.561 9.794 -18.442 1.00 96.00 85 ARG A C 1
ATOM 693 O O . ARG A 1 85 ? 19.914 10.549 -19.344 1.00 96.00 85 ARG A O 1
ATOM 700 N N . SER A 1 86 ? 18.847 10.208 -17.397 1.00 94.88 86 SER A N 1
ATOM 701 C CA . SER A 1 86 ? 18.437 11.610 -17.242 1.00 94.88 86 SER A CA 1
ATOM 702 C C . SER A 1 86 ? 19.625 12.541 -16.935 1.00 94.88 86 SER A C 1
ATOM 704 O O . SER A 1 86 ? 20.763 12.094 -16.778 1.00 94.88 86 SER A O 1
ATOM 706 N N . ALA A 1 87 ? 19.347 13.836 -16.779 1.00 91.38 87 ALA A N 1
ATOM 707 C CA . ALA A 1 87 ? 20.330 14.838 -16.370 1.00 91.38 87 ALA A CA 1
ATOM 708 C C . ALA A 1 87 ? 20.586 14.892 -14.847 1.00 91.38 87 ALA A C 1
ATOM 710 O O . ALA A 1 87 ? 21.366 15.734 -14.400 1.00 91.38 87 ALA A O 1
ATOM 711 N N . VAL A 1 88 ? 19.950 14.036 -14.025 1.00 90.94 88 VAL A N 1
ATOM 712 C CA . VAL A 1 88 ? 20.184 14.061 -12.568 1.00 90.94 88 VAL A CA 1
ATOM 713 C C . VAL A 1 88 ? 21.645 13.719 -12.261 1.00 90.94 88 VAL A C 1
ATOM 715 O O . VAL A 1 88 ? 22.156 12.689 -12.706 1.00 90.94 88 VAL A O 1
ATOM 718 N N . GLY A 1 89 ? 22.336 14.596 -11.533 1.00 89.69 89 GLY A N 1
ATOM 719 C CA . GLY A 1 89 ? 23.767 14.467 -11.260 1.00 89.69 89 GLY A CA 1
ATOM 720 C C . GLY A 1 89 ? 24.104 13.388 -10.229 1.00 89.69 89 GLY A C 1
ATOM 721 O O . GLY A 1 89 ? 23.252 12.932 -9.467 1.00 89.69 89 GLY A O 1
ATOM 722 N N . ALA A 1 90 ? 25.378 13.000 -10.169 1.00 90.75 90 ALA A N 1
ATOM 723 C CA . ALA A 1 90 ? 25.886 12.165 -9.084 1.00 90.75 90 ALA A CA 1
ATOM 724 C C . ALA A 1 90 ? 25.668 12.850 -7.721 1.00 90.75 90 ALA A C 1
ATOM 726 O O . ALA A 1 90 ? 25.791 14.071 -7.615 1.00 90.75 90 ALA A O 1
ATOM 727 N N . ASN A 1 91 ? 25.351 12.075 -6.680 1.00 92.44 91 ASN A N 1
ATOM 728 C CA . ASN A 1 91 ? 25.010 12.555 -5.332 1.00 92.44 91 ASN A CA 1
ATOM 729 C C . ASN A 1 91 ? 23.763 13.456 -5.232 1.00 92.44 91 ASN A C 1
ATOM 731 O O . ASN A 1 91 ? 23.425 13.894 -4.131 1.00 92.44 91 ASN A O 1
ATOM 735 N N . ALA A 1 92 ? 23.057 13.728 -6.332 1.00 93.25 92 ALA A N 1
ATOM 736 C CA . ALA A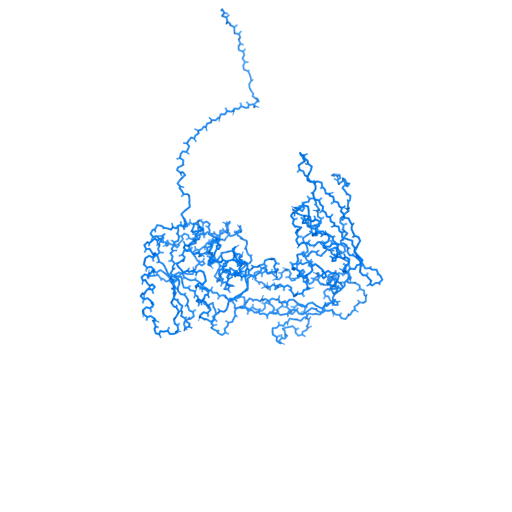 1 92 ? 21.807 14.473 -6.278 1.00 93.25 92 ALA A CA 1
ATOM 737 C C . ALA A 1 92 ? 20.678 13.596 -5.700 1.00 93.25 92 ALA A C 1
ATOM 739 O O . ALA A 1 92 ? 20.696 12.375 -5.911 1.00 93.25 92 ALA A O 1
ATOM 740 N N . PRO A 1 93 ? 19.708 14.190 -4.974 1.00 94.44 93 PRO A N 1
ATOM 741 C CA . PRO A 1 93 ? 18.506 13.489 -4.538 1.00 94.44 93 PRO A CA 1
ATOM 742 C C . PRO A 1 93 ? 17.775 12.836 -5.711 1.00 94.44 93 PRO A C 1
ATOM 744 O O . PRO A 1 93 ? 17.677 13.418 -6.790 1.00 94.44 93 PRO A O 1
ATOM 747 N N . CYS A 1 94 ? 17.261 11.631 -5.489 1.00 94.75 94 CYS A N 1
ATOM 748 C CA . CYS A 1 94 ? 16.533 10.872 -6.498 1.00 94.75 94 CYS A CA 1
ATOM 749 C C . CYS A 1 94 ? 15.240 10.334 -5.886 1.00 94.75 94 CYS A C 1
ATOM 751 O O . CYS A 1 94 ? 15.279 9.561 -4.928 1.00 94.75 94 CYS A O 1
ATOM 753 N N . GLU A 1 95 ? 14.098 10.758 -6.424 1.00 95.06 95 GLU A N 1
ATOM 754 C CA . GLU A 1 95 ? 12.771 10.375 -5.924 1.00 95.06 95 GLU A CA 1
ATOM 755 C C . GLU A 1 95 ? 12.109 9.297 -6.785 1.00 95.06 95 GLU A C 1
ATOM 757 O O . GLU A 1 95 ? 11.311 8.487 -6.299 1.00 95.06 95 GLU A O 1
ATOM 762 N N . PHE A 1 96 ? 12.466 9.268 -8.068 1.00 96.75 96 PHE A N 1
ATOM 763 C CA . PHE A 1 96 ? 11.953 8.312 -9.036 1.00 96.75 96 PHE A CA 1
ATOM 764 C C . PHE A 1 96 ? 13.106 7.562 -9.675 1.00 96.75 96 PHE A C 1
ATOM 766 O O . PHE A 1 96 ? 14.095 8.139 -10.116 1.00 96.75 96 PHE A O 1
ATOM 773 N N . LEU A 1 97 ? 12.969 6.249 -9.793 1.00 97.38 97 LEU A N 1
ATOM 774 C CA . LEU A 1 97 ? 13.931 5.499 -10.584 1.00 97.38 97 LEU A CA 1
ATOM 775 C C . LEU A 1 97 ? 13.650 5.700 -12.079 1.00 97.38 97 LEU A C 1
ATOM 777 O O . LEU A 1 97 ? 14.583 5.873 -12.860 1.00 97.38 97 LEU A O 1
ATOM 781 N N . VAL A 1 98 ? 12.373 5.686 -12.470 1.00 98.56 98 VAL A N 1
ATOM 782 C CA . VAL A 1 98 ? 11.955 5.796 -13.872 1.00 98.56 98 VAL A CA 1
ATOM 783 C C . VAL A 1 98 ? 10.696 6.648 -13.990 1.00 98.56 98 VAL A C 1
ATOM 785 O O . VAL A 1 98 ? 9.688 6.360 -13.335 1.00 98.56 98 VAL A O 1
ATOM 788 N N . VAL A 1 99 ? 10.730 7.636 -14.880 1.00 98.31 99 VAL A N 1
ATOM 789 C CA . VAL A 1 99 ? 9.566 8.426 -15.320 1.00 98.31 99 VAL A CA 1
ATOM 790 C C . VAL A 1 99 ? 9.388 8.303 -16.834 1.00 98.31 99 VAL A C 1
ATOM 792 O O . VAL A 1 99 ? 10.313 7.898 -17.536 1.00 98.31 99 VAL A O 1
ATOM 795 N N . ASN A 1 100 ? 8.205 8.618 -17.355 1.00 97.75 100 ASN A N 1
ATOM 796 C CA . ASN A 1 100 ? 7.989 8.701 -18.803 1.00 97.75 100 ASN A CA 1
ATOM 797 C C . ASN A 1 100 ? 8.636 9.966 -19.412 1.00 97.75 100 ASN A C 1
ATOM 799 O O . ASN A 1 100 ? 8.770 10.978 -18.733 1.00 97.75 100 ASN A O 1
ATOM 803 N N . GLU A 1 101 ? 8.976 9.948 -20.705 1.00 95.31 101 GLU A N 1
ATOM 804 C CA . GLU A 1 101 ? 9.516 11.110 -21.448 1.00 95.31 101 GLU A CA 1
ATOM 805 C C . GLU A 1 101 ? 8.622 12.366 -21.466 1.00 95.31 101 GLU A C 1
ATOM 807 O O . GLU A 1 101 ? 9.095 13.482 -21.714 1.00 95.31 101 GLU A O 1
ATOM 812 N N . SER A 1 102 ? 7.328 12.204 -21.185 1.00 93.75 102 SER A N 1
ATOM 813 C CA . SER A 1 102 ? 6.363 13.301 -21.041 1.00 93.75 102 SER A CA 1
ATOM 814 C C . SER A 1 102 ? 6.352 13.914 -19.632 1.00 93.75 102 SER A C 1
ATOM 816 O O . SER A 1 102 ? 5.614 14.867 -19.380 1.00 93.75 102 SER A O 1
ATOM 818 N N . SER A 1 103 ? 7.163 13.385 -18.713 1.00 94.19 103 SER A N 1
ATOM 819 C CA . SER A 1 103 ? 7.335 13.922 -17.367 1.00 94.19 103 SER A CA 1
ATOM 820 C C . SER A 1 103 ? 8.117 15.236 -17.377 1.00 94.19 103 SER A C 1
ATOM 822 O O . SER A 1 103 ? 9.117 15.366 -18.084 1.00 94.19 103 SER A O 1
ATOM 824 N N . ASP A 1 104 ? 7.709 16.197 -16.550 1.00 91.75 104 ASP A N 1
ATOM 825 C CA . ASP A 1 104 ? 8.509 17.385 -16.222 1.00 91.75 104 ASP A CA 1
ATOM 826 C C . ASP A 1 104 ? 9.462 17.148 -15.032 1.00 91.75 104 ASP A C 1
ATOM 828 O O . ASP A 1 104 ? 10.330 17.978 -14.764 1.00 91.75 104 ASP A O 1
ATOM 832 N N . HIS A 1 105 ? 9.394 15.974 -14.395 1.00 92.12 105 HIS A N 1
ATOM 833 C CA . HIS A 1 105 ? 10.191 15.578 -13.228 1.00 92.12 105 HIS A CA 1
ATOM 834 C C . HIS A 1 105 ? 11.465 14.784 -13.579 1.00 92.12 105 HIS A C 1
ATOM 836 O O . HIS A 1 105 ? 12.051 14.110 -12.731 1.00 92.12 105 HIS A O 1
ATOM 842 N N . GLY A 1 106 ? 11.950 14.855 -14.824 1.00 90.06 106 GLY A N 1
ATOM 843 C CA . GLY A 1 106 ? 13.170 14.142 -15.232 1.00 90.06 106 GLY A CA 1
ATOM 844 C C . GLY A 1 106 ? 14.444 14.575 -14.487 1.00 90.06 106 GLY A C 1
ATOM 845 O O . GLY A 1 106 ? 15.410 13.817 -14.437 1.00 90.06 106 GLY A O 1
ATOM 846 N N . TYR A 1 107 ? 14.443 15.754 -13.855 1.00 88.69 107 TYR A N 1
ATOM 847 C CA . TYR A 1 107 ? 15.560 16.257 -13.045 1.00 88.69 107 TYR A CA 1
ATOM 848 C C . TYR A 1 107 ? 15.691 15.576 -11.668 1.00 88.69 107 TYR A C 1
ATOM 850 O O . TYR A 1 107 ? 16.738 15.691 -11.035 1.00 88.69 107 TYR A O 1
ATOM 858 N N . GLU A 1 108 ? 14.654 14.871 -11.208 1.00 92.12 108 GLU A N 1
ATOM 859 C CA . GLU A 1 108 ? 14.621 14.111 -9.945 1.00 92.12 108 GLU A CA 1
ATOM 860 C C . GLU A 1 108 ? 14.407 12.602 -10.171 1.00 92.12 108 GLU A C 1
ATOM 862 O O . GLU A 1 108 ? 14.163 11.842 -9.226 1.00 92.12 108 GLU A O 1
ATOM 867 N N . ALA A 1 109 ? 14.527 12.168 -11.431 1.00 95.69 109 ALA A N 1
ATOM 868 C CA . ALA A 1 109 ? 14.428 10.780 -11.855 1.00 95.69 109 ALA A CA 1
ATOM 869 C C . ALA A 1 109 ? 15.769 10.259 -12.380 1.00 95.69 109 ALA A C 1
ATOM 871 O O . ALA A 1 109 ? 16.471 10.991 -13.069 1.00 95.69 109 ALA A O 1
ATOM 872 N N . LEU A 1 110 ? 16.124 8.996 -12.129 1.00 96.56 110 LEU A N 1
ATOM 873 C CA . LEU A 1 110 ? 17.372 8.417 -12.653 1.00 96.56 110 LEU A CA 1
ATOM 874 C C . LEU A 1 110 ? 17.308 8.145 -14.167 1.00 96.56 110 LEU A C 1
ATOM 876 O O . LEU A 1 110 ? 18.268 8.408 -14.900 1.00 96.56 110 LEU A O 1
ATOM 880 N N . LEU A 1 111 ? 16.180 7.603 -14.627 1.00 98.12 111 LEU A N 1
ATOM 881 C CA . LEU A 1 111 ? 15.956 7.160 -16.000 1.00 98.12 111 LEU A CA 1
ATOM 882 C C . LEU A 1 111 ? 14.671 7.766 -16.570 1.00 98.12 111 LEU A C 1
ATOM 884 O O . LEU A 1 111 ? 13.677 7.941 -15.861 1.00 98.12 111 LEU A O 1
ATOM 888 N N . ILE A 1 112 ? 14.681 8.015 -17.876 1.00 98.38 112 ILE A N 1
ATOM 889 C CA . ILE A 1 112 ? 13.512 8.443 -18.646 1.00 98.38 112 ILE A CA 1
ATOM 890 C C . ILE A 1 112 ? 13.157 7.328 -19.628 1.00 98.38 112 ILE A C 1
ATOM 892 O O . ILE A 1 112 ? 14.002 6.899 -20.409 1.00 98.38 112 ILE A O 1
ATOM 896 N N . ALA A 1 113 ? 11.924 6.831 -19.580 1.00 98.56 113 ALA A N 1
ATOM 897 C CA . ALA A 1 113 ? 11.435 5.789 -20.473 1.00 98.56 113 ALA A CA 1
ATOM 898 C C . ALA A 1 113 ? 10.690 6.370 -21.677 1.00 98.56 113 ALA A C 1
ATOM 900 O O . ALA A 1 113 ? 9.837 7.248 -21.530 1.00 98.56 113 ALA A O 1
ATOM 901 N N . PHE A 1 114 ? 10.951 5.787 -22.846 1.00 98.44 114 PHE A N 1
ATOM 902 C CA . PHE A 1 114 ? 10.223 6.080 -24.086 1.00 98.44 114 PHE A CA 1
ATOM 903 C C . PHE A 1 114 ? 8.909 5.291 -24.201 1.00 98.44 114 PHE A C 1
ATOM 905 O O . PHE A 1 114 ? 8.052 5.601 -25.021 1.00 98.44 114 PHE A O 1
ATOM 912 N N . ALA A 1 115 ? 8.726 4.257 -23.377 1.00 98.50 115 ALA A N 1
ATOM 913 C CA . ALA A 1 115 ? 7.450 3.560 -23.276 1.00 98.50 115 ALA A CA 1
ATOM 914 C C . ALA A 1 115 ? 6.491 4.291 -22.329 1.00 98.50 115 ALA A C 1
ATOM 916 O O . ALA A 1 115 ? 6.903 4.843 -21.300 1.00 98.50 115 ALA A O 1
ATOM 917 N N . ARG A 1 116 ? 5.191 4.241 -22.637 1.00 98.25 116 ARG A N 1
ATOM 918 C CA . ARG A 1 116 ? 4.156 4.752 -21.731 1.00 98.25 116 ARG A CA 1
ATOM 919 C C . ARG A 1 116 ? 4.022 3.858 -20.494 1.00 98.25 116 ARG A C 1
ATOM 921 O O . ARG A 1 116 ? 4.163 2.636 -20.607 1.00 98.25 116 ARG A O 1
ATOM 928 N N . PRO A 1 117 ? 3.684 4.417 -19.322 1.00 98.50 117 PRO A N 1
ATOM 929 C CA . PRO A 1 117 ? 3.420 3.623 -18.123 1.00 98.50 117 PRO A CA 1
ATOM 930 C C . PRO A 1 117 ? 2.350 2.536 -18.332 1.00 98.50 117 PRO A C 1
ATOM 932 O O . PRO A 1 117 ? 2.527 1.405 -17.869 1.00 98.50 117 PRO A O 1
ATOM 935 N N . SER A 1 118 ? 1.274 2.825 -19.070 1.00 98.25 118 SER A N 1
ATOM 936 C CA . SER A 1 118 ? 0.256 1.824 -19.433 1.00 98.25 118 SER A CA 1
ATOM 937 C C . SER A 1 118 ? 0.756 0.724 -20.381 1.00 98.25 118 SER A C 1
ATOM 939 O O . SER A 1 118 ? 0.322 -0.426 -20.260 1.00 98.25 118 SER A O 1
ATOM 941 N N . ASP A 1 119 ? 1.705 1.016 -21.274 1.00 98.69 119 ASP A N 1
ATOM 942 C CA . ASP A 1 119 ? 2.324 0.004 -22.140 1.00 98.69 119 ASP A CA 1
ATOM 943 C C . ASP A 1 119 ? 3.192 -0.960 -21.321 1.00 98.69 119 ASP A C 1
ATOM 945 O O . ASP A 1 119 ? 3.145 -2.174 -21.538 1.00 98.69 119 ASP A O 1
ATOM 949 N N . ILE A 1 120 ? 3.920 -0.449 -20.321 1.00 98.81 120 ILE A N 1
ATOM 950 C CA . ILE A 1 120 ? 4.686 -1.278 -19.377 1.00 98.81 120 ILE A CA 1
ATOM 951 C C . ILE A 1 120 ? 3.741 -2.155 -18.549 1.00 98.81 120 ILE A C 1
ATOM 953 O O . ILE A 1 120 ? 3.965 -3.358 -18.435 1.00 98.81 120 ILE A O 1
ATOM 957 N N . HIS A 1 121 ? 2.637 -1.602 -18.037 1.00 98.69 121 HIS A N 1
ATOM 958 C CA . HIS A 1 121 ? 1.602 -2.390 -17.361 1.00 98.69 121 HIS A CA 1
ATOM 959 C C . HIS A 1 121 ? 1.090 -3.531 -18.257 1.00 98.69 121 HIS A C 1
ATOM 961 O O . HIS A 1 121 ? 1.017 -4.687 -17.833 1.00 98.69 121 HIS A O 1
ATOM 967 N N . ARG A 1 122 ? 0.753 -3.228 -19.517 1.00 98.62 122 ARG A N 1
ATOM 968 C CA . ARG A 1 122 ? 0.284 -4.221 -20.492 1.00 98.62 122 ARG A CA 1
ATOM 969 C C . ARG A 1 122 ? 1.338 -5.296 -20.767 1.00 98.62 122 ARG A C 1
ATOM 971 O O . ARG A 1 122 ? 0.983 -6.468 -20.887 1.00 98.62 122 ARG A O 1
ATOM 978 N N . ALA A 1 123 ? 2.611 -4.919 -20.844 1.00 98.75 123 ALA A N 1
ATOM 979 C CA . ALA A 1 123 ? 3.731 -5.839 -21.016 1.00 98.75 123 ALA A CA 1
ATOM 980 C C . ALA A 1 123 ? 3.886 -6.812 -19.836 1.00 98.75 123 ALA A C 1
ATOM 982 O O . ALA A 1 123 ? 4.079 -8.008 -20.054 1.00 98.75 123 ALA A O 1
ATOM 983 N N . LEU A 1 124 ? 3.727 -6.332 -18.602 1.00 98.50 124 LEU A N 1
ATOM 984 C CA . LEU A 1 124 ? 3.803 -7.164 -17.395 1.00 98.50 124 LEU A CA 1
ATOM 985 C C . LEU A 1 124 ? 2.654 -8.179 -17.324 1.00 98.50 124 LEU A C 1
ATOM 987 O O . LEU A 1 124 ? 2.875 -9.359 -17.049 1.00 98.50 124 LEU A O 1
ATOM 991 N N . ARG A 1 125 ? 1.442 -7.760 -17.701 1.00 98.25 125 ARG A N 1
ATOM 992 C CA . ARG A 1 125 ? 0.308 -8.683 -17.863 1.00 98.25 125 ARG A CA 1
ATOM 993 C C . ARG A 1 125 ? 0.543 -9.694 -18.979 1.00 98.25 125 ARG A C 1
ATOM 995 O O . ARG A 1 125 ? 0.244 -10.874 -18.825 1.00 98.25 125 ARG A O 1
ATOM 1002 N N . PHE A 1 126 ? 1.138 -9.265 -20.092 1.00 98.38 126 PHE A N 1
ATOM 1003 C CA . PHE A 1 126 ? 1.448 -10.143 -21.220 1.00 98.38 126 PHE A CA 1
ATOM 1004 C C . PHE A 1 126 ? 2.417 -11.284 -20.863 1.00 98.38 126 PHE A C 1
ATOM 1006 O O . PHE A 1 126 ? 2.288 -12.369 -21.442 1.00 98.38 126 PHE A O 1
ATOM 1013 N N . ILE A 1 127 ? 3.346 -11.058 -19.924 1.00 97.19 127 ILE A N 1
ATOM 1014 C CA . ILE A 1 127 ? 4.264 -12.086 -19.395 1.00 97.19 127 ILE A CA 1
ATOM 1015 C C . ILE A 1 127 ? 3.680 -12.897 -18.223 1.00 97.19 127 ILE A C 1
ATOM 1017 O O . ILE 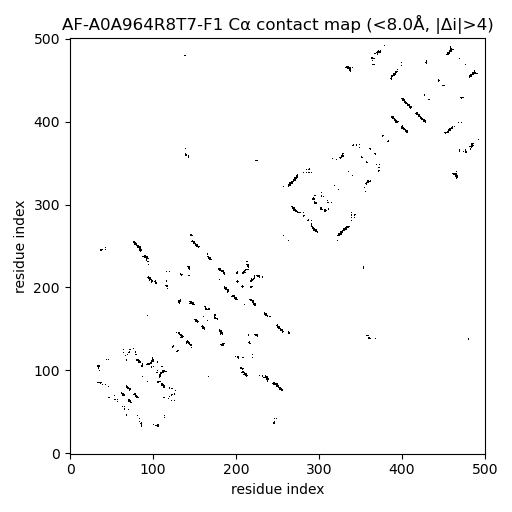A 1 127 ? 4.390 -13.701 -17.615 1.00 97.19 127 ILE A O 1
ATOM 1021 N N . GLY A 1 128 ? 2.388 -12.720 -17.932 1.00 95.19 128 GLY A N 1
ATOM 1022 C CA . GLY A 1 128 ? 1.625 -13.569 -17.019 1.00 95.19 128 GLY A CA 1
ATOM 1023 C C . GLY A 1 128 ? 1.554 -13.086 -15.573 1.00 95.19 128 GLY A C 1
ATOM 1024 O O . GLY A 1 128 ? 1.296 -13.909 -14.700 1.00 95.19 128 GLY A O 1
ATOM 1025 N N . THR A 1 129 ? 1.779 -11.798 -15.298 1.00 95.31 129 THR A N 1
ATOM 1026 C CA . THR A 1 129 ? 1.642 -11.248 -13.941 1.00 95.31 129 THR A CA 1
ATOM 1027 C C . THR A 1 129 ? 0.536 -10.199 -13.894 1.00 95.31 129 THR A C 1
ATOM 1029 O O . THR A 1 129 ? 0.574 -9.218 -14.632 1.00 95.31 129 THR A O 1
ATOM 1032 N N . GLU A 1 130 ? -0.446 -10.385 -13.016 1.00 95.75 130 GLU A N 1
ATOM 1033 C CA . GLU A 1 130 ? -1.489 -9.385 -12.763 1.00 95.75 130 GLU A CA 1
ATOM 1034 C C . GLU A 1 130 ? -0.995 -8.316 -11.770 1.00 95.75 130 GLU A C 1
ATOM 1036 O O . GLU A 1 130 ? -0.159 -8.617 -10.911 1.00 95.75 130 GLU A O 1
ATOM 1041 N N . PRO A 1 131 ? -1.471 -7.062 -11.884 1.00 96.94 131 PRO A N 1
ATOM 1042 C CA . PRO A 1 131 ? -1.124 -6.017 -10.934 1.00 96.94 131 PRO A CA 1
ATOM 1043 C C . PRO A 1 131 ? -1.694 -6.351 -9.556 1.00 96.94 131 PRO A C 1
ATOM 1045 O O . PRO A 1 131 ? -2.805 -6.868 -9.424 1.00 96.94 131 PRO A O 1
ATOM 1048 N N . GLY A 1 132 ? -0.927 -6.021 -8.525 1.00 96.56 132 GLY A N 1
ATOM 1049 C CA . GLY A 1 132 ? -1.395 -6.087 -7.154 1.00 96.56 132 GLY A CA 1
ATOM 1050 C C . GLY A 1 132 ? -2.255 -4.881 -6.75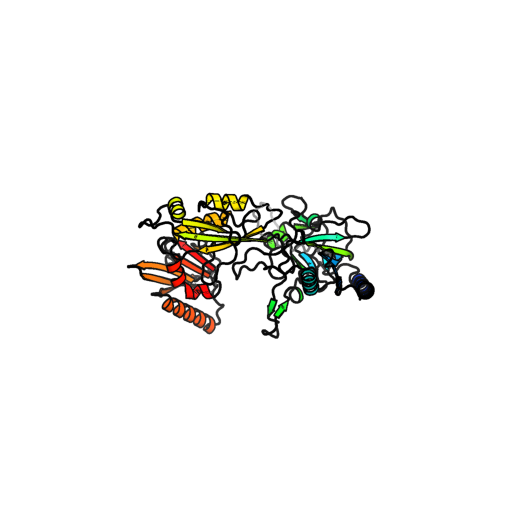1 1.00 96.56 132 GLY A C 1
ATOM 1051 O O . GLY A 1 132 ? -3.117 -4.414 -7.491 1.00 96.56 132 GLY A O 1
ATOM 1052 N N . GLN A 1 133 ? -2.054 -4.390 -5.532 1.00 95.44 133 GLN A N 1
ATOM 1053 C CA . GLN A 1 133 ? -2.811 -3.303 -4.924 1.00 95.44 133 GLN A CA 1
ATOM 1054 C C . GLN A 1 133 ? -1.855 -2.242 -4.383 1.00 95.44 133 GLN A C 1
ATOM 1056 O O . GLN A 1 133 ? -1.042 -2.512 -3.496 1.00 95.44 133 GLN A O 1
ATOM 1061 N N . SER A 1 134 ? -1.977 -1.029 -4.910 1.00 94.88 134 SER A N 1
ATOM 1062 C CA . SER A 1 134 ? -1.090 0.086 -4.583 1.00 94.88 134 SER A CA 1
ATOM 1063 C C . SER A 1 134 ? -1.342 0.648 -3.183 1.00 94.88 134 SER A C 1
ATOM 1065 O O . SER A 1 134 ? -2.462 0.580 -2.670 1.00 94.88 134 SER A O 1
ATOM 1067 N N . TYR A 1 135 ? -0.329 1.266 -2.580 1.00 94.12 135 TYR A N 1
ATOM 1068 C CA . TYR A 1 135 ? -0.470 2.031 -1.338 1.00 94.12 135 TYR A CA 1
ATOM 1069 C C . TYR A 1 135 ? -1.627 3.043 -1.429 1.00 94.12 135 TYR A C 1
ATOM 1071 O O . TYR A 1 135 ? -1.697 3.847 -2.357 1.00 94.12 135 TYR A O 1
ATOM 1079 N N . HIS A 1 136 ? -2.548 3.032 -0.463 1.00 92.81 136 HIS A N 1
ATOM 1080 C CA . HIS A 1 136 ? -3.689 3.946 -0.431 1.00 92.81 136 HIS A CA 1
ATOM 1081 C C . HIS A 1 136 ? -4.239 4.152 0.998 1.00 92.81 136 HIS A C 1
ATOM 1083 O O . HIS A 1 136 ? -5.180 3.468 1.423 1.00 92.81 136 HIS A O 1
ATOM 1089 N N . PRO A 1 137 ? -3.705 5.138 1.744 1.00 90.38 137 PRO A N 1
ATOM 1090 C CA . PRO A 1 137 ? -4.131 5.449 3.109 1.00 90.38 137 PRO A CA 1
ATOM 1091 C C . PRO A 1 137 ? -5.628 5.711 3.289 1.00 90.38 137 PRO A C 1
ATOM 1093 O O . PRO A 1 137 ? -6.168 5.234 4.285 1.00 90.38 137 PRO A O 1
ATOM 1096 N N . PRO A 1 138 ? -6.341 6.387 2.358 1.00 87.88 138 PRO A N 1
ATOM 1097 C CA . PRO A 1 138 ? -7.780 6.603 2.515 1.00 87.88 138 PRO A CA 1
ATOM 1098 C C . PRO A 1 138 ? -8.609 5.312 2.584 1.00 87.88 138 PRO A C 1
ATOM 1100 O O . PRO A 1 138 ? -9.724 5.335 3.085 1.00 87.88 138 PRO A O 1
ATOM 1103 N N . THR A 1 139 ? -8.087 4.177 2.104 1.00 89.38 139 THR A N 1
ATOM 1104 C CA . THR A 1 139 ? -8.723 2.855 2.268 1.00 89.38 139 THR A CA 1
ATOM 1105 C C . THR A 1 139 ? -7.951 1.970 3.244 1.00 89.38 139 THR A C 1
ATOM 1107 O O . THR A 1 139 ? -8.022 0.753 3.135 1.00 89.38 139 THR A O 1
ATOM 1110 N N . HIS A 1 140 ? -7.175 2.553 4.162 1.00 92.12 140 HIS A N 1
ATOM 1111 C CA . HIS A 1 140 ? -6.350 1.844 5.150 1.00 92.12 140 HIS A CA 1
ATOM 1112 C C . HIS A 1 140 ? -5.300 0.889 4.558 1.00 92.12 140 HIS A C 1
ATOM 1114 O O . HIS A 1 140 ? -4.810 -0.004 5.244 1.00 92.12 140 HIS A O 1
ATOM 1120 N N . ARG A 1 141 ? -4.912 1.080 3.292 1.00 93.69 141 ARG A N 1
ATOM 1121 C CA . ARG A 1 141 ? -3.846 0.299 2.661 1.00 93.69 141 ARG A CA 1
ATOM 1122 C C . ARG A 1 141 ? -2.522 1.027 2.843 1.00 93.69 141 ARG A C 1
ATOM 1124 O O . ARG A 1 141 ? -2.173 1.897 2.054 1.00 93.69 141 ARG A O 1
ATOM 1131 N N . PHE A 1 142 ? -1.796 0.688 3.902 1.00 94.06 142 PHE A N 1
ATOM 1132 C CA . PHE A 1 142 ? -0.511 1.324 4.235 1.00 94.06 142 PHE A CA 1
ATOM 1133 C C . PHE A 1 142 ? 0.704 0.621 3.621 1.00 94.06 142 PHE A C 1
ATOM 1135 O O . PHE A 1 142 ? 1.823 1.132 3.710 1.00 94.06 142 PHE A O 1
ATOM 1142 N N . TRP A 1 143 ? 0.461 -0.510 2.959 1.00 95.31 143 TRP A N 1
ATOM 1143 C CA . TRP A 1 143 ? 1.453 -1.325 2.280 1.00 95.31 143 TRP A CA 1
ATOM 1144 C C . TRP A 1 143 ? 0.987 -1.645 0.864 1.00 95.31 143 TRP A C 1
ATOM 1146 O O . TRP A 1 143 ? -0.158 -2.054 0.657 1.00 95.31 143 TRP A O 1
ATOM 1156 N N . ALA A 1 144 ? 1.885 -1.461 -0.099 1.00 95.25 144 ALA A N 1
ATOM 1157 C CA . ALA A 1 144 ? 1.720 -1.995 -1.438 1.00 95.25 144 ALA A CA 1
ATOM 1158 C C . ALA A 1 144 ? 1.753 -3.531 -1.382 1.00 95.25 144 ALA A C 1
ATOM 1160 O O . ALA A 1 144 ? 2.572 -4.112 -0.670 1.00 95.25 144 ALA A O 1
ATOM 1161 N N . LYS A 1 145 ? 0.867 -4.181 -2.135 1.00 95.75 145 LYS A N 1
ATOM 1162 C CA . LYS A 1 145 ? 0.785 -5.639 -2.272 1.00 95.75 145 LYS A CA 1
ATOM 1163 C C . LYS A 1 145 ? 0.962 -5.990 -3.735 1.00 95.75 145 LYS A C 1
ATOM 1165 O O . LYS A 1 145 ? 0.251 -5.432 -4.551 1.00 95.75 145 LYS A O 1
ATOM 1170 N N . GLY A 1 146 ? 1.858 -6.898 -4.091 1.00 95.44 146 GLY A N 1
ATOM 1171 C CA . GLY A 1 146 ? 2.053 -7.299 -5.484 1.00 95.44 146 GLY A CA 1
ATOM 1172 C C . GLY A 1 146 ? 3.269 -8.191 -5.648 1.00 95.44 146 GLY A C 1
ATOM 1173 O O . GLY A 1 146 ? 4.062 -8.333 -4.719 1.00 95.44 146 GLY A O 1
ATOM 1174 N N . GLU A 1 147 ? 3.418 -8.784 -6.828 1.00 95.56 147 GLU A N 1
ATOM 1175 C CA . GLU A 1 147 ? 4.595 -9.595 -7.121 1.00 95.56 147 GLU A CA 1
ATOM 1176 C C . GLU A 1 147 ? 5.850 -8.734 -7.259 1.00 95.56 147 GLU A C 1
ATOM 1178 O O . GLU A 1 147 ? 5.822 -7.634 -7.821 1.00 95.56 147 GLU A O 1
ATOM 1183 N N . ARG A 1 148 ? 6.962 -9.261 -6.743 1.00 95.25 148 ARG A N 1
ATOM 1184 C CA . ARG A 1 148 ? 8.268 -8.606 -6.765 1.00 95.25 148 ARG A CA 1
ATOM 1185 C C . ARG A 1 148 ? 8.949 -8.781 -8.120 1.00 95.25 148 ARG A C 1
ATOM 1187 O O . ARG A 1 148 ? 9.043 -9.887 -8.654 1.00 95.25 148 ARG A O 1
ATOM 1194 N N . PHE A 1 149 ? 9.498 -7.688 -8.627 1.00 97.06 149 PHE A N 1
ATOM 1195 C CA . PHE A 1 149 ? 10.281 -7.615 -9.849 1.00 97.06 149 PHE A CA 1
ATOM 1196 C C . PHE A 1 149 ? 11.682 -7.092 -9.583 1.00 97.06 149 PHE A C 1
ATOM 1198 O O . PHE A 1 149 ? 11.934 -6.231 -8.739 1.00 97.06 149 PHE A O 1
ATOM 1205 N N . LEU A 1 150 ? 12.593 -7.630 -10.370 1.00 97.25 150 LEU A N 1
ATOM 1206 C CA . LEU A 1 150 ? 13.986 -7.299 -10.446 1.00 97.25 150 LEU A CA 1
ATOM 1207 C C . LEU A 1 150 ? 14.199 -6.392 -11.661 1.00 97.25 150 LEU A C 1
ATOM 1209 O O . LEU A 1 150 ? 13.845 -6.748 -12.781 1.00 97.25 150 LEU A O 1
ATOM 1213 N N . LEU A 1 151 ? 14.797 -5.222 -11.429 1.00 98.50 151 LEU A N 1
ATOM 1214 C CA . LEU A 1 151 ? 15.092 -4.225 -12.452 1.00 98.50 151 LEU A CA 1
ATOM 1215 C C . LEU A 1 151 ? 16.604 -4.084 -12.658 1.00 98.50 151 LEU A C 1
ATOM 1217 O O . LEU A 1 151 ? 17.361 -3.877 -11.706 1.00 98.50 151 LEU A O 1
ATOM 1221 N N . SER A 1 152 ? 17.046 -4.169 -13.910 1.00 98.19 152 SER A N 1
ATOM 1222 C CA . SER A 1 152 ? 18.460 -4.058 -14.265 1.00 98.19 152 SER A CA 1
ATOM 1223 C C . SER A 1 152 ? 18.681 -3.171 -15.479 1.00 98.19 152 SER A C 1
ATOM 1225 O O . SER A 1 152 ? 17.983 -3.291 -16.481 1.00 98.19 152 SER A O 1
ATOM 1227 N N . VAL A 1 153 ? 19.691 -2.307 -15.410 1.00 97.62 153 VAL A N 1
ATOM 1228 C CA . VAL A 1 153 ? 20.159 -1.528 -16.557 1.00 97.62 153 VAL A CA 1
ATOM 1229 C C . VAL A 1 153 ? 21.162 -2.356 -17.347 1.00 97.62 153 VAL A C 1
ATOM 1231 O O . VAL A 1 153 ? 22.124 -2.892 -16.794 1.00 97.62 153 VAL A O 1
ATOM 1234 N N . LEU A 1 154 ? 20.937 -2.435 -18.652 1.00 96.00 154 LEU A N 1
ATOM 1235 C CA . LEU A 1 154 ? 21.843 -3.009 -19.632 1.00 96.00 154 LEU A CA 1
ATOM 1236 C C . LEU A 1 154 ? 22.444 -1.857 -20.435 1.00 96.00 154 LEU A C 1
ATOM 1238 O O . LEU A 1 154 ? 21.720 -1.147 -21.144 1.00 96.00 154 LEU A O 1
ATOM 1242 N N . ALA A 1 155 ? 23.757 -1.685 -20.322 1.00 88.31 155 ALA A N 1
ATOM 1243 C CA . ALA A 1 155 ? 24.527 -0.835 -21.217 1.00 88.31 155 ALA A CA 1
ATOM 1244 C C . ALA A 1 155 ? 25.351 -1.714 -22.166 1.00 88.31 155 ALA A C 1
ATOM 1246 O O . ALA A 1 155 ? 25.591 -2.899 -21.918 1.00 88.31 155 ALA A O 1
ATOM 1247 N N . THR A 1 156 ? 25.760 -1.144 -23.294 1.00 81.06 156 THR A N 1
ATOM 1248 C CA . THR A 1 156 ? 26.545 -1.863 -24.298 1.00 81.06 156 THR A CA 1
ATOM 1249 C C . THR A 1 156 ? 27.863 -2.349 -23.692 1.00 81.06 156 THR A C 1
ATOM 1251 O O . THR A 1 156 ? 28.613 -1.555 -23.132 1.00 81.06 156 THR A O 1
ATOM 1254 N N . ASN A 1 157 ? 28.166 -3.642 -23.845 1.00 80.00 157 ASN A N 1
ATOM 1255 C CA . ASN A 1 157 ? 29.396 -4.287 -23.363 1.00 80.00 157 ASN A CA 1
ATOM 1256 C C . ASN A 1 157 ? 29.609 -4.258 -21.837 1.00 80.00 157 ASN A C 1
ATOM 1258 O O . ASN A 1 157 ? 30.736 -4.449 -21.382 1.00 80.00 157 ASN A O 1
ATOM 1262 N N . THR A 1 158 ? 28.558 -4.058 -21.038 1.00 83.94 158 THR A N 1
ATOM 1263 C CA . THR A 1 158 ? 28.640 -4.169 -19.576 1.00 83.94 158 THR A CA 1
ATOM 1264 C C . THR A 1 158 ? 27.762 -5.298 -19.055 1.00 83.94 158 THR A C 1
ATOM 1266 O O . THR A 1 158 ? 26.756 -5.672 -19.662 1.00 83.94 158 THR A O 1
ATOM 1269 N N . ALA A 1 159 ? 28.140 -5.857 -17.904 1.00 89.62 159 ALA A N 1
ATOM 1270 C CA . ALA A 1 159 ? 27.256 -6.758 -17.179 1.00 89.62 159 ALA A CA 1
ATOM 1271 C C . ALA A 1 159 ? 25.980 -6.005 -16.743 1.00 89.62 159 ALA A C 1
ATOM 1273 O O . ALA A 1 159 ? 26.057 -4.802 -16.471 1.00 89.62 159 ALA A O 1
ATOM 1274 N N . PRO A 1 160 ? 24.820 -6.683 -16.650 1.00 94.31 160 PRO A N 1
ATOM 1275 C CA . PRO A 1 160 ? 23.602 -6.085 -16.112 1.00 94.31 160 PRO A CA 1
ATOM 1276 C C . PRO A 1 160 ? 23.832 -5.491 -14.717 1.00 94.31 160 PRO A C 1
ATOM 1278 O O . PRO A 1 160 ? 24.351 -6.167 -13.829 1.00 94.31 160 PRO A O 1
ATOM 1281 N N . ILE A 1 161 ? 23.411 -4.243 -14.509 1.00 95.44 161 ILE A N 1
ATOM 1282 C CA . ILE A 1 161 ? 23.560 -3.545 -13.226 1.00 95.44 161 ILE A CA 1
ATOM 1283 C C . ILE A 1 161 ? 22.199 -3.488 -12.540 1.00 95.44 161 ILE A C 1
ATOM 1285 O O . ILE A 1 161 ? 21.230 -3.002 -13.120 1.00 95.44 161 ILE A O 1
ATOM 1289 N N . ARG A 1 162 ? 22.112 -3.976 -11.299 1.00 96.69 162 ARG A N 1
ATOM 1290 C CA . ARG A 1 162 ? 20.935 -3.792 -10.437 1.00 96.69 162 ARG A CA 1
ATOM 1291 C C . ARG A 1 162 ? 20.666 -2.310 -10.220 1.00 96.69 162 ARG A C 1
ATOM 1293 O O . ARG A 1 162 ? 21.575 -1.577 -9.844 1.00 96.69 162 ARG A O 1
ATOM 1300 N N . VAL A 1 163 ? 19.431 -1.870 -10.439 1.00 96.88 163 VAL A N 1
ATOM 1301 C CA . VAL A 1 163 ? 19.076 -0.449 -10.294 1.00 96.88 163 VAL A CA 1
ATOM 1302 C C . VAL A 1 163 ? 19.281 0.067 -8.871 1.00 96.88 163 VAL A C 1
ATOM 1304 O O . VAL A 1 163 ? 19.599 1.235 -8.685 1.00 96.88 163 VAL A O 1
ATOM 1307 N N . GLU A 1 164 ? 19.173 -0.811 -7.876 1.00 96.50 164 GLU A N 1
ATOM 1308 C CA . GLU A 1 164 ? 19.428 -0.500 -6.472 1.00 96.50 164 GLU A CA 1
ATOM 1309 C C . GLU A 1 164 ? 20.895 -0.098 -6.229 1.00 96.50 164 GLU A C 1
ATOM 1311 O O . GLU A 1 164 ? 21.160 0.768 -5.400 1.00 96.50 164 GLU A O 1
ATOM 1316 N N . ASN A 1 165 ? 21.838 -0.628 -7.023 1.00 96.62 165 ASN A N 1
ATOM 1317 C CA . ASN A 1 165 ? 23.256 -0.254 -6.959 1.00 96.62 165 ASN A CA 1
ATOM 1318 C C . ASN A 1 165 ? 23.527 1.147 -7.523 1.00 96.62 165 ASN A C 1
ATOM 1320 O O . ASN A 1 165 ? 24.534 1.761 -7.179 1.00 96.62 165 ASN A O 1
ATOM 1324 N N . LEU A 1 166 ? 22.636 1.673 -8.369 1.00 96.19 166 LEU A N 1
ATOM 1325 C CA . LEU A 1 166 ? 22.760 3.015 -8.950 1.00 96.19 166 LEU A CA 1
ATOM 1326 C C . LEU A 1 166 ? 22.349 4.125 -7.968 1.00 96.19 166 LEU A C 1
ATOM 1328 O O . LEU A 1 166 ? 22.407 5.307 -8.310 1.00 96.19 166 LEU A O 1
ATOM 1332 N N . LEU A 1 167 ? 21.922 3.759 -6.759 1.00 96.56 167 LEU A N 1
ATOM 1333 C CA . LEU A 1 167 ? 21.410 4.654 -5.729 1.00 96.56 167 LEU A CA 1
ATOM 1334 C C . LEU A 1 167 ? 22.099 4.357 -4.391 1.00 96.56 167 LEU A C 1
ATOM 1336 O O . LEU A 1 167 ? 22.435 3.214 -4.110 1.00 96.56 167 LEU A O 1
ATOM 1340 N N . ILE A 1 168 ? 22.281 5.380 -3.559 1.00 97.00 168 ILE A N 1
ATOM 1341 C CA . ILE A 1 168 ? 22.870 5.293 -2.217 1.00 97.00 168 ILE A CA 1
ATOM 1342 C C . ILE A 1 168 ? 21.830 5.699 -1.176 1.00 97.00 168 ILE A C 1
ATOM 1344 O O . ILE A 1 168 ? 21.135 6.703 -1.350 1.00 97.00 168 ILE A O 1
ATOM 1348 N N . ASP A 1 169 ? 21.770 4.961 -0.067 1.00 95.88 169 ASP A N 1
ATOM 1349 C CA . ASP A 1 169 ? 21.155 5.431 1.174 1.00 95.88 169 ASP A CA 1
ATOM 1350 C C . ASP A 1 169 ? 22.182 6.238 1.978 1.00 95.88 169 ASP A C 1
ATOM 1352 O O . ASP A 1 169 ? 23.147 5.701 2.521 1.00 95.88 169 ASP A O 1
ATOM 1356 N N . ARG A 1 170 ? 21.972 7.549 2.088 1.00 95.19 170 ARG A N 1
ATOM 1357 C CA . ARG A 1 170 ? 22.868 8.482 2.788 1.00 95.19 170 ARG A CA 1
ATOM 1358 C C . ARG A 1 170 ? 23.052 8.156 4.265 1.00 95.19 170 ARG A C 1
ATOM 1360 O O . ARG A 1 170 ? 24.027 8.609 4.856 1.00 95.19 170 ARG A O 1
ATOM 1367 N N . ARG A 1 171 ? 22.125 7.414 4.876 1.00 94.19 171 ARG A N 1
ATOM 1368 C CA . ARG A 1 171 ? 22.224 7.030 6.290 1.00 94.19 171 ARG A CA 1
ATOM 1369 C C . ARG A 1 171 ? 23.283 5.957 6.504 1.00 94.19 171 ARG A C 1
ATOM 1371 O O . ARG A 1 171 ? 23.933 5.955 7.541 1.00 94.19 171 ARG A O 1
ATOM 1378 N N . THR A 1 172 ? 23.430 5.044 5.546 1.00 94.69 172 THR A N 1
ATOM 1379 C CA . THR A 1 172 ? 24.375 3.921 5.626 1.00 94.69 172 THR A CA 1
ATOM 1380 C C . THR A 1 172 ? 25.622 4.150 4.776 1.00 94.69 172 THR A C 1
ATOM 1382 O O . THR A 1 172 ? 26.634 3.496 5.005 1.00 94.69 172 THR A O 1
ATOM 1385 N N . GLY A 1 173 ? 25.559 5.058 3.796 1.00 94.25 173 GLY A N 1
ATOM 1386 C CA . GLY A 1 173 ? 26.602 5.261 2.792 1.00 94.25 173 GLY A CA 1
ATOM 1387 C C . GLY A 1 173 ? 26.706 4.117 1.778 1.00 94.25 173 GLY A C 1
ATOM 1388 O O . GLY A 1 173 ? 27.637 4.106 0.980 1.00 94.25 173 GLY A O 1
ATOM 1389 N N . ALA A 1 174 ? 25.777 3.158 1.810 1.00 96.25 174 ALA A N 1
ATOM 1390 C CA . ALA A 1 174 ? 25.777 1.974 0.961 1.00 96.25 174 ALA A CA 1
ATOM 1391 C C . ALA A 1 174 ? 24.713 2.068 -0.140 1.00 96.25 174 ALA A C 1
ATOM 1393 O O . ALA A 1 174 ? 23.792 2.888 -0.070 1.00 96.25 174 ALA A O 1
ATOM 1394 N N . ALA A 1 175 ? 24.826 1.188 -1.137 1.00 96.19 175 ALA A N 1
ATOM 1395 C CA . ALA A 1 175 ? 23.779 0.980 -2.129 1.00 96.19 175 ALA A CA 1
ATOM 1396 C C . ALA A 1 175 ? 22.426 0.651 -1.474 1.00 96.19 175 ALA A C 1
ATOM 1398 O O . ALA A 1 175 ? 22.375 0.147 -0.345 1.00 96.19 175 ALA A O 1
ATOM 1399 N N . LEU A 1 176 ? 21.325 0.909 -2.186 1.00 94.81 176 LEU A N 1
ATOM 1400 C CA . LEU A 1 176 ? 20.013 0.480 -1.705 1.00 94.81 176 LEU A CA 1
ATOM 1401 C C . LEU A 1 176 ? 19.957 -1.057 -1.580 1.00 94.81 176 LEU A C 1
ATOM 1403 O O . LEU A 1 176 ? 20.578 -1.764 -2.379 1.00 94.81 176 LEU A O 1
ATOM 1407 N N . PRO A 1 177 ? 19.209 -1.593 -0.598 1.00 91.38 177 PRO A N 1
ATOM 1408 C CA . PRO A 1 177 ? 19.014 -3.034 -0.472 1.00 91.38 177 PRO A CA 1
ATOM 1409 C C . PRO A 1 177 ? 18.351 -3.617 -1.736 1.00 91.38 177 PRO A C 1
ATOM 1411 O O . PRO A 1 177 ? 17.507 -2.948 -2.341 1.00 91.38 177 PRO A O 1
ATOM 1414 N N . PRO A 1 178 ? 18.699 -4.853 -2.144 1.00 91.31 178 PRO A N 1
ATOM 1415 C CA . PRO A 1 178 ? 18.208 -5.485 -3.371 1.00 91.31 178 PRO A CA 1
ATOM 1416 C C . PRO A 1 178 ? 16.784 -6.051 -3.209 1.00 91.31 178 PRO A C 1
ATOM 1418 O O . PRO A 1 178 ? 16.521 -7.212 -3.518 1.00 91.31 178 PRO A O 1
ATOM 1421 N N . ASP A 1 179 ? 15.856 -5.236 -2.711 1.00 89.19 179 ASP A N 1
ATOM 1422 C CA . ASP A 1 179 ? 14.495 -5.666 -2.363 1.00 89.19 179 ASP A CA 1
ATOM 1423 C C . ASP A 1 179 ? 13.565 -5.780 -3.583 1.00 89.19 179 ASP A C 1
ATOM 1425 O O . ASP A 1 179 ? 12.443 -6.288 -3.474 1.00 89.19 179 ASP A O 1
ATOM 1429 N N . GLY A 1 180 ? 14.013 -5.303 -4.749 1.00 94.19 180 GLY A N 1
ATOM 1430 C CA . GLY A 1 180 ? 13.198 -5.199 -5.950 1.00 94.19 180 GLY A CA 1
ATOM 1431 C C . GLY A 1 180 ? 12.025 -4.227 -5.798 1.00 94.19 180 GLY A C 1
ATOM 1432 O O . GLY A 1 180 ? 11.973 -3.390 -4.896 1.00 94.19 180 GLY A O 1
ATOM 1433 N N . PHE A 1 181 ? 11.066 -4.343 -6.714 1.00 96.69 181 PHE A N 1
ATOM 1434 C CA . PHE A 1 181 ? 9.906 -3.458 -6.802 1.00 96.69 181 PHE A CA 1
ATOM 1435 C C . PHE A 1 181 ? 8.624 -4.262 -6.980 1.00 96.69 181 PHE A C 1
ATOM 1437 O O . PHE A 1 181 ? 8.607 -5.262 -7.692 1.00 96.69 181 PHE A O 1
ATOM 1444 N N . LEU A 1 182 ? 7.542 -3.833 -6.343 1.00 96.62 182 LEU A N 1
ATOM 1445 C CA . LEU A 1 182 ? 6.246 -4.494 -6.413 1.00 96.62 182 LEU A CA 1
ATOM 1446 C C . LEU A 1 182 ? 5.471 -3.987 -7.624 1.00 96.62 182 LEU A C 1
ATOM 1448 O O . LEU A 1 182 ? 5.273 -2.780 -7.770 1.00 96.62 182 LEU A O 1
ATOM 1452 N N . PHE A 1 183 ? 4.997 -4.898 -8.473 1.00 98.00 183 PHE A N 1
ATOM 1453 C CA . PHE A 1 183 ? 4.060 -4.537 -9.532 1.00 98.00 183 PHE A CA 1
ATOM 1454 C C . PHE A 1 183 ? 2.654 -4.379 -8.948 1.00 98.00 183 PHE A C 1
ATOM 1456 O O . PHE A 1 183 ? 1.930 -5.353 -8.737 1.00 98.00 183 PHE A O 1
ATOM 1463 N N . THR A 1 184 ? 2.268 -3.135 -8.679 1.00 97.25 184 THR A N 1
ATOM 1464 C CA . THR A 1 184 ? 0.928 -2.777 -8.190 1.00 97.25 184 THR A CA 1
ATOM 1465 C C . THR A 1 184 ? 0.055 -2.171 -9.282 1.00 97.25 184 THR A C 1
ATOM 1467 O O . THR A 1 184 ? -1.167 -2.160 -9.160 1.00 97.25 184 THR A O 1
ATOM 1470 N N . GLY A 1 185 ? 0.673 -1.695 -10.368 1.00 96.81 185 GLY A N 1
ATOM 1471 C CA . GLY A 1 185 ? 0.008 -0.832 -11.330 1.00 96.81 185 GLY A CA 1
ATOM 1472 C C . GLY A 1 185 ? -0.316 0.542 -10.733 1.00 96.81 185 GLY A C 1
ATOM 1473 O O . GLY A 1 185 ? -0.237 0.771 -9.528 1.00 96.81 185 GLY A O 1
ATOM 1474 N N . SER A 1 186 ? -0.711 1.465 -11.604 1.00 96.38 186 SER A N 1
ATOM 1475 C CA . SER A 1 186 ? -1.174 2.792 -11.206 1.00 96.38 186 SER A CA 1
ATOM 1476 C C . SER A 1 186 ? -2.688 2.800 -11.027 1.00 96.38 186 SER A C 1
ATOM 1478 O O . SER A 1 186 ? -3.423 2.075 -11.710 1.00 96.38 186 SER A O 1
ATOM 1480 N N . ARG A 1 187 ? -3.177 3.646 -10.120 1.00 93.94 187 ARG A N 1
ATOM 1481 C CA . ARG A 1 187 ? -4.616 3.834 -9.939 1.00 93.94 187 ARG A CA 1
ATOM 1482 C C . ARG A 1 187 ? -5.302 4.311 -11.213 1.00 93.94 187 ARG A C 1
ATOM 1484 O O . ARG A 1 187 ? -4.809 5.161 -11.948 1.00 93.94 187 ARG A O 1
ATOM 1491 N N . GLN A 1 188 ? -6.520 3.818 -11.383 1.00 92.38 188 GLN A N 1
ATOM 1492 C CA . GLN A 1 188 ? -7.507 4.389 -12.285 1.00 92.38 188 GLN A CA 1
ATOM 1493 C C . GLN A 1 188 ? -8.187 5.567 -11.585 1.00 92.38 188 GLN A C 1
ATOM 1495 O O . GLN A 1 188 ? -8.576 5.463 -10.417 1.00 92.38 188 GLN A O 1
ATOM 1500 N N . ILE A 1 189 ? -8.324 6.684 -12.284 1.00 88.94 189 ILE A N 1
ATOM 1501 C CA . ILE A 1 189 ? -8.920 7.912 -11.754 1.00 88.94 189 ILE A CA 1
ATOM 1502 C C . ILE A 1 189 ? -9.907 8.500 -12.760 1.00 88.94 189 ILE A C 1
ATOM 1504 O O . ILE A 1 189 ? -9.732 8.298 -13.959 1.00 88.94 189 ILE A O 1
ATOM 1508 N N . PRO A 1 190 ? -10.951 9.214 -12.312 1.00 88.81 190 PRO A N 1
ATOM 1509 C CA . PRO A 1 190 ? -11.903 9.826 -13.231 1.00 88.81 190 PRO A CA 1
ATOM 1510 C C . PRO A 1 190 ? -11.202 10.806 -14.178 1.00 88.81 190 PRO A C 1
ATOM 1512 O O . PRO A 1 190 ? -10.398 11.628 -13.733 1.00 88.81 190 PRO A O 1
ATOM 1515 N N . ALA A 1 191 ? -11.525 10.742 -15.470 1.00 84.75 191 ALA A N 1
ATOM 1516 C CA . ALA A 1 191 ? -10.996 11.681 -16.447 1.00 84.75 191 ALA A CA 1
ATOM 1517 C C . ALA A 1 191 ? -11.508 13.102 -16.123 1.00 84.75 191 ALA A C 1
ATOM 1519 O O . ALA A 1 191 ? -12.710 13.263 -15.875 1.00 84.75 191 ALA A O 1
ATOM 1520 N N . PRO A 1 192 ? -10.660 14.152 -16.172 1.00 76.88 192 PRO A N 1
ATOM 1521 C CA . PRO A 1 192 ? -11.028 15.504 -15.732 1.00 76.88 192 PRO A CA 1
ATOM 1522 C C . PRO A 1 192 ? -12.299 16.062 -16.386 1.00 76.88 192 PRO A C 1
ATOM 1524 O O . PRO A 1 192 ? -13.095 16.732 -15.735 1.00 76.88 192 PRO A O 1
ATOM 1527 N N . ASN A 1 193 ? -12.506 15.739 -17.666 1.00 82.62 193 ASN A N 1
ATOM 1528 C CA . ASN A 1 193 ? -13.627 16.234 -18.469 1.00 82.62 193 ASN A CA 1
ATOM 1529 C C . ASN A 1 193 ? -14.741 15.193 -18.660 1.00 82.62 193 ASN A C 1
ATOM 1531 O O . ASN A 1 193 ? -15.734 15.474 -19.327 1.00 82.62 193 ASN A O 1
ATOM 1535 N N . ASN A 1 194 ? -14.573 13.981 -18.124 1.00 83.25 194 ASN A N 1
ATOM 1536 C CA . ASN A 1 194 ? -15.585 12.938 -18.198 1.00 83.25 194 ASN A CA 1
ATOM 1537 C C . ASN A 1 194 ? -15.462 11.958 -17.015 1.00 83.25 194 ASN A C 1
ATOM 1539 O O . ASN A 1 194 ? -14.753 10.956 -17.123 1.00 83.25 194 ASN A O 1
ATOM 1543 N N . PRO A 1 195 ? -16.211 12.181 -15.921 1.00 82.88 195 PRO A N 1
ATOM 1544 C CA . PRO A 1 195 ? -16.187 11.302 -14.756 1.00 82.88 195 PRO A CA 1
ATOM 1545 C C . PRO A 1 195 ? -16.605 9.846 -15.029 1.00 82.88 195 PRO A C 1
ATOM 1547 O O . PRO A 1 195 ? -16.324 8.983 -14.202 1.00 82.88 195 PRO A O 1
ATOM 1550 N N . SER A 1 196 ? -17.268 9.549 -16.159 1.00 85.69 196 SER A N 1
ATOM 1551 C CA . SER A 1 196 ? -17.648 8.178 -16.538 1.00 85.69 196 SER A CA 1
ATOM 1552 C C . SER A 1 196 ? -16.524 7.404 -17.233 1.00 85.69 196 SER A C 1
ATOM 1554 O O . SER A 1 196 ? -16.685 6.221 -17.531 1.00 85.69 196 SER A O 1
ATOM 1556 N N . ARG A 1 197 ? -15.405 8.066 -17.539 1.00 88.75 197 ARG A N 1
ATOM 1557 C CA . ARG A 1 197 ? -14.194 7.454 -18.080 1.00 88.75 197 ARG A CA 1
ATOM 1558 C C . ARG A 1 197 ? -13.130 7.441 -16.990 1.00 88.75 197 ARG A C 1
ATOM 1560 O O . ARG A 1 197 ? -12.940 8.439 -16.303 1.00 88.75 197 ARG A O 1
ATOM 1567 N N . ALA A 1 198 ? -12.419 6.328 -16.871 1.00 89.19 198 ALA A N 1
ATOM 1568 C CA . ALA A 1 198 ? -11.232 6.244 -16.041 1.00 89.19 198 ALA A CA 1
ATOM 1569 C C . ALA A 1 198 ? -9.973 6.396 -16.903 1.00 89.19 198 ALA A C 1
ATOM 1571 O O . ALA A 1 198 ? -9.868 5.768 -17.957 1.00 89.19 198 ALA A O 1
ATOM 1572 N N . ASP A 1 199 ? -9.046 7.230 -16.448 1.00 91.81 199 ASP A N 1
ATOM 1573 C CA . ASP A 1 199 ? -7.701 7.348 -16.990 1.00 91.81 199 ASP A CA 1
ATOM 1574 C C . ASP A 1 199 ? -6.699 6.665 -16.050 1.00 91.81 199 ASP A C 1
ATOM 1576 O O . ASP A 1 199 ? -6.868 6.637 -14.826 1.00 91.81 199 ASP A O 1
ATOM 1580 N N . TYR A 1 200 ? -5.637 6.113 -16.635 1.00 95.25 200 TYR A N 1
ATOM 1581 C CA . TYR A 1 200 ? -4.527 5.534 -15.888 1.00 95.25 200 TYR A CA 1
ATOM 1582 C C . TYR A 1 200 ? -3.668 6.667 -15.328 1.00 95.25 200 TYR A C 1
ATOM 1584 O O . TYR A 1 200 ? -3.061 7.408 -16.097 1.00 95.25 200 TYR A O 1
ATOM 1592 N N . ALA A 1 201 ? -3.610 6.817 -14.003 1.00 94.62 201 ALA A N 1
ATOM 1593 C CA . ALA A 1 201 ? -3.042 8.015 -13.387 1.00 94.62 201 ALA A CA 1
ATOM 1594 C C . ALA A 1 201 ? -1.586 8.275 -13.801 1.00 94.62 201 ALA A C 1
ATOM 1596 O O . ALA A 1 201 ? -1.230 9.421 -14.060 1.00 94.62 201 ALA A O 1
ATOM 1597 N N . ALA A 1 202 ? -0.773 7.222 -13.935 1.00 96.38 202 ALA A N 1
ATOM 1598 C CA . ALA A 1 202 ? 0.615 7.340 -14.382 1.00 96.38 202 ALA A CA 1
ATOM 1599 C C . ALA A 1 202 ? 0.759 7.891 -15.813 1.00 96.38 202 ALA A C 1
ATOM 1601 O O . ALA A 1 202 ? 1.808 8.430 -16.135 1.00 96.38 202 ALA A O 1
ATOM 1602 N N . ASP A 1 203 ? -0.259 7.788 -16.670 1.00 95.75 203 ASP A N 1
ATOM 1603 C CA . ASP A 1 203 ? -0.200 8.336 -18.032 1.00 95.75 203 ASP A CA 1
ATOM 1604 C C . ASP A 1 203 ? -0.605 9.816 -18.089 1.00 95.75 203 ASP A C 1
ATOM 1606 O O . ASP A 1 203 ? -0.278 10.504 -19.055 1.00 95.75 203 ASP A O 1
ATOM 1610 N N . THR A 1 204 ? -1.358 10.309 -17.100 1.00 90.38 204 THR A N 1
ATOM 1611 C CA . THR A 1 204 ? -2.026 11.618 -17.189 1.00 90.38 204 THR A CA 1
ATOM 1612 C C . THR A 1 204 ? -1.612 12.612 -16.110 1.00 90.38 204 THR A C 1
ATOM 1614 O O . THR A 1 204 ? -1.744 13.813 -16.330 1.00 90.38 204 THR A O 1
ATOM 1617 N N . PHE A 1 205 ? -1.120 12.153 -14.957 1.00 88.38 205 PHE A N 1
ATOM 1618 C CA . PHE A 1 205 ? -0.696 13.018 -13.855 1.00 88.38 205 PHE A CA 1
ATOM 1619 C C . PHE A 1 205 ? 0.815 13.030 -13.734 1.00 88.38 205 PHE A C 1
ATOM 1621 O O . PHE A 1 205 ? 1.448 11.976 -13.654 1.00 88.38 205 PHE A O 1
ATOM 1628 N N . GLN A 1 206 ? 1.382 14.234 -13.640 1.00 91.00 206 GLN A N 1
ATOM 1629 C CA . GLN A 1 206 ? 2.763 14.380 -13.208 1.00 91.00 206 GLN A CA 1
ATOM 1630 C C . GLN A 1 206 ? 2.933 13.730 -11.827 1.00 91.00 206 GLN A C 1
ATOM 1632 O O . GLN A 1 206 ? 2.045 13.848 -10.974 1.00 91.00 206 GLN A O 1
ATOM 1637 N N . PRO A 1 207 ? 4.020 12.979 -11.610 1.00 93.00 207 PRO A N 1
ATOM 1638 C CA . PRO A 1 207 ? 5.251 12.939 -12.410 1.00 93.00 207 PRO A CA 1
ATOM 1639 C C . PRO A 1 207 ? 5.279 11.903 -13.550 1.00 93.00 207 PRO A C 1
ATOM 1641 O O . PRO A 1 207 ? 6.346 11.633 -14.094 1.00 93.00 207 PRO A O 1
ATOM 1644 N N . MET A 1 208 ? 4.160 11.256 -13.884 1.00 95.81 208 MET A N 1
ATOM 1645 C CA . MET A 1 208 ? 4.108 10.134 -14.833 1.00 95.81 208 MET A CA 1
ATOM 1646 C C . MET A 1 208 ? 5.101 9.013 -14.479 1.00 95.81 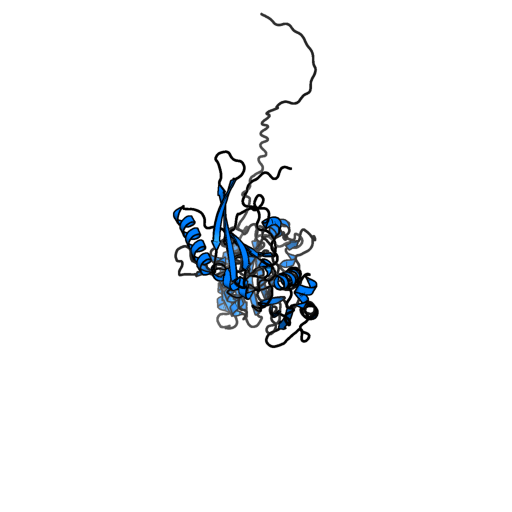208 MET A C 1
ATOM 1648 O O . MET A 1 208 ? 5.826 8.472 -15.322 1.00 95.81 208 MET A O 1
ATOM 1652 N N . ALA A 1 209 ? 5.181 8.715 -13.178 1.00 96.81 209 ALA A N 1
ATOM 1653 C CA . ALA A 1 209 ? 6.145 7.777 -12.627 1.00 96.81 209 ALA A CA 1
ATOM 1654 C C . ALA A 1 209 ? 5.844 6.339 -13.055 1.00 96.81 209 ALA A C 1
ATOM 1656 O O . ALA A 1 209 ? 4.730 5.834 -12.914 1.00 96.81 209 ALA A O 1
ATOM 1657 N N . ILE A 1 210 ? 6.888 5.646 -13.500 1.00 98.50 210 ILE A N 1
ATOM 1658 C CA . ILE A 1 210 ? 6.850 4.207 -13.751 1.00 98.50 210 ILE A CA 1
ATOM 1659 C C . ILE A 1 210 ? 7.341 3.482 -12.503 1.00 98.50 210 ILE A C 1
ATOM 1661 O O . ILE A 1 210 ? 6.661 2.581 -12.024 1.00 98.50 210 ILE A O 1
ATOM 1665 N N . VAL A 1 211 ? 8.472 3.911 -11.938 1.00 98.31 211 VAL A N 1
ATOM 1666 C CA . VAL A 1 211 ? 9.044 3.325 -10.720 1.00 98.31 211 VAL A CA 1
ATOM 1667 C C . VAL A 1 211 ? 9.311 4.429 -9.702 1.00 98.31 211 VAL A C 1
ATOM 1669 O O . VAL A 1 211 ? 10.189 5.270 -9.911 1.00 98.31 211 VAL A O 1
ATOM 1672 N N . SER A 1 212 ? 8.561 4.423 -8.600 1.00 96.88 212 SER A N 1
ATOM 1673 C CA . SER A 1 212 ? 8.764 5.358 -7.488 1.00 96.88 212 SER A CA 1
ATOM 1674 C C . SER A 1 212 ? 9.647 4.746 -6.403 1.00 96.88 212 SER A C 1
ATOM 1676 O O . SER A 1 212 ? 9.569 3.548 -6.138 1.00 96.88 212 SER A O 1
ATOM 1678 N N . LEU A 1 213 ? 10.481 5.573 -5.765 1.00 96.75 213 LEU A N 1
ATOM 1679 C CA . LEU A 1 213 ? 11.302 5.167 -4.619 1.00 96.75 213 LEU A CA 1
ATOM 1680 C C . LEU A 1 213 ? 10.580 5.364 -3.275 1.00 96.75 213 LEU A C 1
ATOM 1682 O O . LEU A 1 213 ? 11.110 4.965 -2.236 1.00 96.75 213 LEU A O 1
ATOM 1686 N N . PHE A 1 214 ? 9.373 5.944 -3.295 1.00 95.75 214 PHE A N 1
ATOM 1687 C CA . PHE A 1 214 ? 8.488 6.118 -2.144 1.00 95.75 214 PHE A CA 1
ATOM 1688 C C . PHE A 1 214 ? 7.109 5.489 -2.377 1.00 95.75 214 PHE A C 1
ATOM 1690 O O . PHE A 1 214 ? 6.767 5.105 -3.493 1.00 95.75 214 PHE A O 1
ATOM 1697 N N . SER A 1 215 ? 6.314 5.356 -1.314 1.00 95.38 215 SER A N 1
ATOM 1698 C CA . SER A 1 215 ? 4.966 4.786 -1.403 1.00 95.38 215 SER A CA 1
ATOM 1699 C C . SER A 1 215 ? 4.012 5.771 -2.078 1.00 95.38 215 SER A C 1
ATOM 1701 O O . SER A 1 215 ? 3.818 6.893 -1.601 1.00 95.38 215 SER A O 1
ATOM 1703 N N . THR A 1 216 ? 3.406 5.363 -3.190 1.00 94.56 216 THR A N 1
ATOM 1704 C CA . THR A 1 216 ? 2.484 6.203 -3.955 1.00 94.56 216 THR A CA 1
ATOM 1705 C C . THR A 1 216 ? 1.520 5.363 -4.791 1.00 94.56 216 THR A C 1
ATOM 1707 O O . THR A 1 216 ? 1.952 4.489 -5.540 1.00 94.56 216 THR A O 1
ATOM 1710 N N . PRO A 1 217 ? 0.212 5.675 -4.774 1.00 94.69 217 PRO A N 1
ATOM 1711 C CA . PRO A 1 217 ? -0.763 4.949 -5.584 1.00 94.69 217 PRO A CA 1
ATOM 1712 C C . PRO A 1 217 ? -0.648 5.191 -7.097 1.00 94.69 217 PRO A C 1
ATOM 1714 O O . PRO A 1 217 ? -1.416 4.619 -7.872 1.00 94.69 217 PRO A O 1
ATOM 1717 N N . TYR A 1 218 ? 0.205 6.124 -7.520 1.00 95.62 218 TYR A N 1
ATOM 1718 C CA . TYR A 1 218 ? 0.176 6.665 -8.876 1.00 95.62 218 TYR A CA 1
ATOM 1719 C C . TYR A 1 218 ? 1.310 6.155 -9.773 1.00 95.62 218 TYR A C 1
ATOM 1721 O O . TYR A 1 218 ? 1.312 6.492 -10.953 1.00 95.62 218 TYR A O 1
ATOM 1729 N N . ALA A 1 219 ? 2.228 5.325 -9.266 1.00 97.19 219 ALA A N 1
ATOM 1730 C CA . ALA A 1 219 ? 3.286 4.695 -10.063 1.00 97.19 219 ALA A CA 1
ATOM 1731 C C . ALA A 1 219 ? 2.893 3.282 -10.535 1.00 97.19 219 ALA A C 1
ATOM 1733 O O . ALA A 1 219 ? 1.958 2.692 -10.009 1.00 97.19 219 ALA A O 1
ATOM 1734 N N . VAL A 1 220 ? 3.596 2.727 -11.531 1.00 98.31 220 VAL A N 1
ATOM 1735 C CA . VAL A 1 220 ? 3.383 1.332 -11.988 1.00 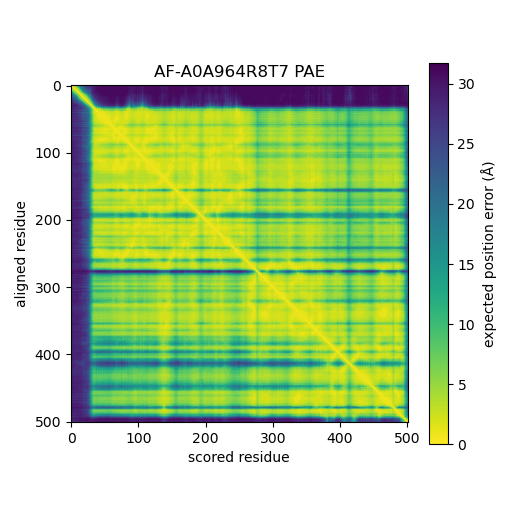98.31 220 VAL A CA 1
ATOM 1736 C C . VAL A 1 220 ? 4.016 0.328 -11.022 1.00 98.31 220 VAL A C 1
ATOM 1738 O O . VAL A 1 220 ? 3.451 -0.736 -10.759 1.00 98.31 220 VAL A O 1
ATOM 1741 N N . PHE A 1 221 ? 5.192 0.683 -10.511 1.00 98.44 221 PHE A N 1
ATOM 1742 C CA . PHE A 1 221 ? 5.962 -0.064 -9.535 1.00 98.44 221 PHE A CA 1
ATOM 1743 C C . PHE A 1 221 ? 6.154 0.750 -8.261 1.00 98.44 221 PHE A C 1
ATOM 1745 O O . PHE A 1 221 ? 6.518 1.931 -8.313 1.00 98.44 221 PHE A O 1
ATOM 1752 N N . GLU A 1 222 ? 5.993 0.078 -7.126 1.00 95.06 222 GLU A N 1
ATOM 1753 C CA . GLU A 1 222 ? 6.223 0.642 -5.799 1.00 95.06 222 GLU A CA 1
ATOM 1754 C C . GLU A 1 222 ? 7.338 -0.094 -5.057 1.00 95.06 222 GLU A C 1
ATOM 1756 O O . GLU A 1 222 ? 7.618 -1.268 -5.301 1.00 95.06 222 GLU A O 1
ATOM 1761 N N . VAL A 1 223 ? 7.966 0.594 -4.109 1.00 93.69 223 VAL A N 1
ATOM 1762 C CA . VAL A 1 223 ? 8.893 -0.042 -3.171 1.00 93.69 223 VAL A CA 1
ATOM 1763 C C . VAL A 1 223 ? 8.140 -0.954 -2.184 1.00 93.69 223 VAL A C 1
ATOM 1765 O O . VAL A 1 223 ? 7.019 -0.638 -1.785 1.00 93.69 223 VAL A O 1
ATOM 1768 N N . PRO A 1 224 ? 8.747 -2.066 -1.727 1.00 90.62 224 PRO A N 1
ATOM 1769 C CA . PRO A 1 224 ? 8.112 -3.003 -0.787 1.00 90.62 224 PRO A CA 1
ATOM 1770 C C . PRO A 1 224 ? 7.996 -2.477 0.657 1.00 90.62 224 PRO A C 1
ATOM 1772 O O . PRO A 1 224 ? 7.389 -3.121 1.523 1.00 90.62 224 PRO A O 1
ATOM 1775 N N . ARG A 1 225 ? 8.573 -1.302 0.919 1.00 89.69 225 ARG A N 1
ATOM 1776 C CA . ARG A 1 225 ? 8.557 -0.603 2.205 1.00 89.69 225 ARG A CA 1
ATOM 1777 C C . ARG A 1 225 ? 7.548 0.542 2.216 1.00 89.69 225 ARG A C 1
ATOM 1779 O O . ARG A 1 225 ? 7.299 1.172 1.193 1.00 89.69 225 ARG A O 1
ATOM 1786 N N . SER A 1 226 ? 7.007 0.845 3.394 1.00 89.25 226 SER A N 1
ATOM 1787 C CA . SER A 1 226 ? 6.189 2.040 3.609 1.00 89.25 226 SER A CA 1
ATOM 1788 C C . SER A 1 226 ? 7.122 3.213 3.902 1.00 89.25 226 SER A C 1
ATOM 1790 O O . SER A 1 226 ? 7.734 3.271 4.969 1.00 89.25 226 SER A O 1
ATOM 1792 N N . VAL A 1 227 ? 7.303 4.116 2.939 1.00 92.88 227 VAL A N 1
ATOM 1793 C CA . VAL A 1 227 ? 8.238 5.242 3.065 1.00 92.88 227 VAL A CA 1
ATOM 1794 C C . VAL A 1 227 ? 7.673 6.490 2.397 1.00 92.88 227 VAL A C 1
ATOM 1796 O O . VAL A 1 227 ? 7.080 6.425 1.320 1.00 92.88 227 VAL A O 1
ATOM 1799 N N . SER A 1 228 ? 7.840 7.640 3.050 1.00 94.38 228 SER A N 1
ATOM 1800 C CA . SER A 1 228 ? 7.348 8.919 2.539 1.00 94.38 228 SER A CA 1
ATOM 1801 C C . SER A 1 228 ? 8.293 9.514 1.492 1.00 94.38 228 SER A C 1
ATOM 1803 O O . SER A 1 228 ? 9.501 9.258 1.499 1.00 94.38 228 SER A O 1
ATOM 1805 N N . LYS A 1 229 ? 7.745 10.382 0.634 1.00 94.25 229 LYS A N 1
ATOM 1806 C CA . LYS A 1 229 ? 8.522 11.187 -0.321 1.00 94.25 229 LYS A CA 1
ATOM 1807 C C . LYS A 1 229 ? 9.635 11.975 0.377 1.00 94.25 229 LYS A C 1
ATOM 1809 O O . LYS A 1 229 ? 10.780 11.945 -0.055 1.00 94.25 229 LYS A O 1
ATOM 1814 N N . GLU A 1 230 ? 9.317 12.630 1.493 1.00 94.94 230 GLU A N 1
ATOM 1815 C CA . GLU A 1 230 ? 10.279 13.441 2.247 1.00 94.94 230 GLU A CA 1
ATOM 1816 C C . GLU A 1 230 ? 11.455 12.611 2.781 1.00 94.94 230 GLU A C 1
ATOM 1818 O O . GLU A 1 230 ? 12.605 13.050 2.727 1.00 94.94 230 GLU A O 1
ATOM 1823 N N . THR A 1 231 ? 11.192 11.395 3.269 1.00 94.62 231 THR A N 1
ATOM 1824 C CA . THR A 1 231 ? 12.251 10.492 3.730 1.00 94.62 231 THR A CA 1
ATOM 1825 C C . THR A 1 231 ? 13.180 10.093 2.586 1.00 94.62 231 THR A C 1
ATOM 1827 O O . THR A 1 231 ? 14.393 10.071 2.793 1.00 94.62 231 THR A O 1
ATOM 1830 N N . VAL A 1 232 ? 12.644 9.814 1.395 1.00 94.75 232 VAL A N 1
ATOM 1831 C CA . VAL A 1 232 ? 13.444 9.480 0.205 1.00 94.75 232 VAL A CA 1
ATOM 1832 C C . VAL A 1 232 ? 14.259 10.678 -0.260 1.00 94.75 232 VAL A C 1
ATOM 1834 O O . VAL A 1 232 ? 15.475 10.563 -0.373 1.00 94.75 232 VAL A O 1
ATOM 1837 N N . TYR A 1 233 ? 13.630 11.843 -0.424 1.00 93.88 233 TYR A N 1
ATOM 1838 C CA . TYR A 1 233 ? 14.308 13.076 -0.834 1.00 93.88 233 TYR A CA 1
ATOM 1839 C C . TYR A 1 233 ? 15.525 13.394 0.048 1.00 93.88 233 TYR A C 1
ATOM 1841 O O . TYR A 1 233 ? 16.588 13.783 -0.434 1.00 93.88 233 TYR A O 1
ATOM 1849 N N . ARG A 1 234 ? 15.396 13.192 1.365 1.00 94.19 234 ARG A N 1
ATOM 1850 C CA . ARG A 1 234 ? 16.483 13.450 2.318 1.00 94.19 234 ARG A CA 1
ATOM 1851 C C . ARG A 1 234 ? 17.599 12.406 2.271 1.00 94.19 234 ARG A C 1
ATOM 1853 O O . ARG A 1 234 ? 18.745 12.764 2.537 1.00 94.19 234 ARG A O 1
ATOM 1860 N N . ASN A 1 235 ? 17.280 11.142 1.986 1.00 95.94 235 ASN A N 1
ATOM 1861 C CA . ASN A 1 235 ? 18.182 10.018 2.256 1.00 95.94 235 ASN A CA 1
ATOM 1862 C C . ASN A 1 235 ? 18.613 9.217 1.024 1.00 95.94 235 ASN A C 1
ATOM 1864 O O . ASN A 1 235 ? 19.497 8.385 1.167 1.00 95.94 235 ASN A O 1
ATOM 1868 N N . THR A 1 236 ? 18.049 9.433 -0.162 1.00 96.44 236 THR A N 1
ATOM 1869 C CA . THR A 1 236 ? 18.382 8.648 -1.360 1.00 96.44 236 THR A CA 1
ATOM 1870 C C . THR A 1 236 ? 19.004 9.522 -2.438 1.00 96.44 236 THR A C 1
ATOM 1872 O O . THR A 1 236 ? 18.404 10.502 -2.876 1.00 96.44 236 THR A O 1
ATOM 1875 N N . THR A 1 237 ? 20.210 9.163 -2.879 1.00 96.19 237 THR A N 1
ATOM 1876 C CA . THR A 1 237 ? 20.965 9.910 -3.898 1.00 96.19 237 THR A CA 1
ATOM 1877 C C . THR A 1 237 ? 21.512 9.005 -4.989 1.00 96.19 237 THR A C 1
ATOM 1879 O O . THR A 1 237 ? 21.670 7.807 -4.783 1.00 96.19 237 THR A O 1
ATOM 1882 N N . VAL A 1 238 ? 21.853 9.573 -6.144 1.00 96.06 238 VAL A N 1
ATOM 1883 C CA . VAL A 1 238 ? 22.512 8.843 -7.239 1.00 96.06 238 VAL A CA 1
ATOM 1884 C C . VAL A 1 238 ? 23.916 8.395 -6.829 1.00 96.06 238 VAL A C 1
ATOM 1886 O O . VAL A 1 238 ? 24.710 9.217 -6.367 1.00 96.06 238 VAL A O 1
ATOM 1889 N N . ASN A 1 239 ? 24.234 7.115 -7.035 1.00 95.31 239 ASN A N 1
ATOM 1890 C CA . ASN A 1 239 ? 25.550 6.554 -6.739 1.00 95.31 239 ASN A CA 1
ATOM 1891 C C . ASN A 1 239 ? 26.615 7.081 -7.733 1.00 95.31 239 ASN A C 1
ATOM 1893 O O . ASN A 1 239 ? 26.480 6.830 -8.933 1.00 95.31 239 ASN A O 1
ATOM 1897 N N . PRO A 1 240 ? 27.678 7.776 -7.276 1.00 91.62 240 PRO A N 1
ATOM 1898 C CA . PRO A 1 240 ? 28.751 8.269 -8.142 1.00 91.62 240 PRO A CA 1
ATOM 1899 C C . PRO A 1 240 ? 29.644 7.166 -8.736 1.00 91.62 240 PRO A C 1
ATOM 1901 O O . PRO A 1 240 ? 30.324 7.420 -9.727 1.00 91.62 240 PRO A O 1
ATOM 1904 N N . GLU A 1 241 ? 29.667 5.958 -8.162 1.00 88.19 241 GLU A N 1
ATOM 1905 C CA . GLU A 1 241 ? 30.536 4.862 -8.624 1.00 88.19 241 GLU A CA 1
ATOM 1906 C C . GLU A 1 241 ? 30.132 4.327 -10.006 1.00 88.19 241 GLU A C 1
ATOM 1908 O O . GLU A 1 241 ? 30.966 3.819 -10.757 1.00 88.19 241 GLU A O 1
ATOM 1913 N N . PHE A 1 242 ? 28.860 4.479 -10.381 1.00 81.88 242 PHE A N 1
ATOM 1914 C CA . PHE A 1 242 ? 28.342 4.031 -11.669 1.00 81.88 242 PHE A CA 1
ATOM 1915 C C . PHE A 1 242 ? 28.296 5.190 -12.665 1.00 81.88 242 PHE A C 1
ATOM 1917 O O . PHE A 1 242 ? 27.330 5.948 -12.747 1.00 81.88 242 PHE A O 1
ATOM 1924 N N . SER A 1 243 ? 29.357 5.306 -13.463 1.00 78.62 243 SER A N 1
ATOM 1925 C CA . SER A 1 243 ? 29.475 6.327 -14.508 1.00 78.62 243 SER A CA 1
ATOM 1926 C C . SER A 1 243 ? 28.693 5.936 -15.765 1.00 78.62 243 SER A C 1
ATOM 1928 O O . SER A 1 243 ? 29.236 5.357 -16.703 1.00 78.62 243 SER A O 1
ATOM 1930 N N . ILE A 1 244 ? 27.400 6.261 -15.785 1.00 88.81 244 ILE A N 1
ATOM 1931 C CA . ILE A 1 244 ? 26.567 6.234 -16.994 1.00 88.81 244 ILE A CA 1
ATOM 1932 C C . ILE A 1 244 ? 26.389 7.677 -17.467 1.00 88.81 244 ILE A C 1
ATOM 1934 O O . ILE A 1 244 ? 25.900 8.514 -16.709 1.00 88.81 244 ILE A O 1
ATOM 1938 N N . ALA A 1 245 ? 26.789 7.967 -18.706 1.00 91.25 245 ALA A N 1
ATOM 1939 C CA . ALA A 1 245 ? 26.702 9.314 -19.265 1.00 91.25 245 ALA A CA 1
ATOM 1940 C C . ALA A 1 245 ? 25.245 9.804 -19.359 1.00 91.25 245 ALA A C 1
ATOM 1942 O O . ALA A 1 245 ? 24.350 9.027 -19.694 1.00 91.25 245 ALA A O 1
ATOM 1943 N N . GLU A 1 246 ? 25.022 11.098 -19.102 1.00 93.12 246 GLU A N 1
ATOM 1944 C CA . GLU A 1 246 ? 23.753 11.778 -19.404 1.00 93.12 246 GLU A CA 1
ATOM 1945 C C . GLU A 1 246 ? 23.340 11.489 -20.858 1.00 93.12 246 GLU A C 1
ATOM 1947 O O . GLU A 1 246 ? 24.175 11.515 -21.763 1.00 93.12 246 GLU A O 1
ATOM 1952 N N . GLY A 1 247 ? 22.059 11.189 -21.082 1.00 94.56 247 GLY A N 1
ATOM 1953 C CA . GLY A 1 247 ? 21.516 10.923 -22.414 1.00 94.56 247 GLY A CA 1
ATOM 1954 C C . GLY A 1 247 ? 21.950 9.588 -23.023 1.00 94.56 247 GLY A C 1
ATOM 1955 O O . GLY A 1 247 ? 21.582 9.293 -24.159 1.00 94.56 247 GLY A O 1
ATOM 1956 N N . ALA A 1 248 ? 22.704 8.744 -22.308 1.00 95.19 248 ALA A N 1
ATOM 1957 C CA . ALA A 1 248 ? 23.003 7.399 -22.786 1.00 95.19 248 ALA A CA 1
ATOM 1958 C C . ALA A 1 248 ? 21.698 6.612 -22.978 1.00 95.19 248 ALA A C 1
ATOM 1960 O O . ALA A 1 248 ? 20.916 6.484 -22.035 1.00 95.19 248 ALA A O 1
ATOM 1961 N N . LEU A 1 249 ? 21.485 6.077 -24.184 1.00 96.75 249 LEU A N 1
ATOM 1962 C CA . LEU A 1 249 ? 20.384 5.165 -24.484 1.00 96.75 249 LEU A CA 1
ATOM 1963 C C . LEU A 1 249 ? 20.723 3.765 -23.957 1.00 96.75 249 LEU A C 1
ATOM 1965 O O . LEU A 1 249 ? 21.778 3.207 -24.261 1.00 96.75 249 LEU A O 1
ATOM 1969 N N . LEU A 1 250 ? 19.820 3.206 -23.162 1.00 97.31 250 LEU A N 1
ATOM 1970 C CA . LEU A 1 250 ? 19.996 1.990 -22.377 1.00 97.31 250 LEU A CA 1
ATOM 1971 C C . LEU A 1 250 ? 18.772 1.085 -22.532 1.00 97.31 250 LEU A C 1
ATOM 1973 O O . LEU A 1 250 ? 17.734 1.465 -23.082 1.00 97.31 250 LEU A O 1
ATOM 1977 N N . THR A 1 251 ? 18.876 -0.123 -21.987 1.00 98.38 251 THR A N 1
ATOM 1978 C CA . THR A 1 251 ? 17.719 -0.997 -21.787 1.00 98.38 251 THR A CA 1
ATOM 1979 C C . THR A 1 251 ? 17.513 -1.267 -20.308 1.00 98.38 251 THR A C 1
ATOM 1981 O O . THR A 1 251 ? 18.434 -1.700 -19.624 1.00 98.38 251 THR A O 1
ATOM 1984 N N . LEU A 1 252 ? 16.297 -1.048 -19.824 1.00 98.69 252 LEU A N 1
ATOM 1985 C CA . LEU A 1 252 ? 15.843 -1.524 -18.527 1.00 98.69 252 LEU A CA 1
ATOM 1986 C C . LEU A 1 252 ? 15.210 -2.906 -18.711 1.00 98.69 252 LEU A C 1
ATOM 1988 O O . LEU A 1 252 ? 14.146 -3.028 -19.317 1.00 98.69 252 LEU A O 1
ATOM 1992 N N . ALA A 1 253 ? 15.868 -3.940 -18.197 1.00 98.56 253 ALA A N 1
ATOM 1993 C CA . ALA A 1 253 ? 15.298 -5.273 -18.074 1.00 98.56 253 ALA A CA 1
ATOM 1994 C C . ALA A 1 253 ? 14.459 -5.365 -16.796 1.00 98.56 253 ALA A C 1
ATOM 1996 O O . ALA A 1 253 ? 14.916 -4.975 -15.721 1.00 98.56 253 ALA A O 1
ATOM 1997 N N . ILE A 1 254 ? 13.244 -5.887 -16.931 1.00 98.75 254 ILE A N 1
ATOM 1998 C CA . ILE A 1 254 ? 12.279 -6.089 -15.853 1.00 98.75 254 ILE A CA 1
ATOM 1999 C C . ILE A 1 254 ? 11.891 -7.567 -15.845 1.00 98.75 254 ILE A C 1
ATOM 2001 O O . ILE A 1 254 ? 11.343 -8.075 -16.828 1.00 98.75 254 ILE A O 1
ATOM 2005 N N . GLU A 1 255 ? 12.180 -8.251 -14.742 1.00 97.38 255 GLU A N 1
ATOM 2006 C CA . GLU A 1 255 ? 12.020 -9.703 -14.606 1.00 97.38 255 GLU A CA 1
ATOM 2007 C C . GLU A 1 255 ? 11.380 -10.036 -13.249 1.00 97.38 255 GLU A C 1
ATOM 2009 O O . GLU A 1 255 ? 11.712 -9.397 -12.252 1.00 97.38 255 GLU A O 1
ATOM 2014 N N . PRO A 1 256 ? 10.457 -11.005 -13.153 1.00 96.00 256 PRO A N 1
ATOM 2015 C CA . PRO A 1 256 ? 9.960 -11.488 -11.868 1.00 96.00 256 PRO A CA 1
ATOM 2016 C C . PRO A 1 256 ? 11.108 -11.968 -10.970 1.00 96.00 256 PRO A C 1
ATOM 2018 O O . PRO A 1 256 ? 12.014 -12.658 -11.431 1.00 96.00 256 PRO A O 1
ATOM 2021 N N . ALA A 1 257 ? 11.058 -11.644 -9.677 1.00 94.12 257 ALA A N 1
ATOM 2022 C CA . ALA A 1 257 ? 12.078 -12.077 -8.718 1.00 94.12 257 ALA A CA 1
ATOM 2023 C C . ALA A 1 257 ? 12.038 -13.586 -8.439 1.00 94.12 257 ALA A C 1
ATOM 2025 O O . ALA A 1 257 ? 13.040 -14.173 -8.036 1.00 94.12 257 ALA A O 1
ATOM 2026 N N . LEU A 1 258 ? 10.875 -14.207 -8.647 1.00 90.75 258 LEU A N 1
ATOM 2027 C CA . LEU A 1 258 ? 10.644 -15.627 -8.422 1.00 90.75 258 LEU A CA 1
ATOM 2028 C C . LEU A 1 258 ? 10.305 -16.360 -9.725 1.00 90.75 258 LEU A C 1
ATOM 2030 O O . LEU A 1 258 ? 9.819 -15.787 -10.706 1.00 90.75 258 LEU A O 1
ATOM 2034 N N . GLN A 1 259 ? 10.540 -17.671 -9.701 1.00 86.00 259 GLN A N 1
ATOM 2035 C CA . GLN A 1 259 ? 10.193 -18.585 -10.788 1.00 86.00 259 GLN A CA 1
ATOM 2036 C C . GLN A 1 259 ? 8.668 -18.611 -11.042 1.00 86.00 259 GLN A C 1
ATOM 2038 O O . GLN A 1 259 ? 7.898 -18.312 -10.133 1.00 86.00 259 GLN A O 1
ATOM 2043 N N . PRO A 1 260 ? 8.197 -18.997 -12.247 1.00 79.88 260 PRO A N 1
ATOM 2044 C CA . PRO A 1 260 ? 6.782 -18.902 -12.647 1.00 79.88 260 PRO A CA 1
ATOM 2045 C C . PRO A 1 260 ? 5.747 -19.529 -11.709 1.00 79.88 260 PRO A C 1
ATOM 2047 O O . PRO A 1 260 ? 4.622 -19.047 -11.657 1.00 79.88 260 PRO A O 1
ATOM 2050 N N . SER A 1 261 ? 6.101 -20.590 -10.985 1.00 80.44 261 SER A N 1
ATOM 2051 C CA . SER A 1 261 ? 5.194 -21.292 -10.070 1.00 80.44 261 SER A CA 1
ATOM 2052 C C . SER A 1 261 ? 5.202 -20.746 -8.640 1.00 80.44 261 SER A C 1
ATOM 2054 O O . SER A 1 261 ? 4.497 -21.285 -7.793 1.00 80.44 261 SER A O 1
ATOM 2056 N N . ALA A 1 262 ? 6.035 -19.747 -8.345 1.00 85.56 262 ALA A N 1
ATOM 2057 C CA . ALA A 1 262 ? 6.212 -19.204 -7.007 1.00 85.56 262 ALA A CA 1
ATOM 2058 C C . ALA A 1 262 ? 5.690 -17.765 -6.937 1.00 85.56 262 ALA A C 1
ATOM 2060 O O . ALA A 1 262 ? 6.006 -16.938 -7.793 1.00 85.56 262 ALA A O 1
ATOM 2061 N N . THR A 1 263 ? 4.919 -17.476 -5.893 1.00 87.81 263 THR A N 1
ATOM 2062 C CA . THR A 1 263 ? 4.431 -16.135 -5.569 1.00 87.81 263 THR A CA 1
ATOM 2063 C C . THR A 1 263 ? 5.162 -15.606 -4.350 1.00 87.81 263 THR A C 1
ATOM 2065 O O . THR A 1 263 ? 5.423 -16.331 -3.388 1.00 87.81 263 THR A O 1
ATOM 2068 N N . SER A 1 264 ? 5.496 -14.321 -4.400 1.00 89.25 264 SER A N 1
ATOM 2069 C CA . SER A 1 264 ? 6.128 -13.632 -3.277 1.00 89.25 264 SER A CA 1
ATOM 2070 C C . SER A 1 264 ? 5.107 -13.191 -2.234 1.00 89.25 264 SER A C 1
ATOM 2072 O O . SER A 1 264 ? 5.440 -13.031 -1.062 1.00 89.25 264 SER A O 1
ATOM 2074 N N . VAL A 1 265 ? 3.851 -13.019 -2.639 1.00 93.38 265 VAL A N 1
ATOM 2075 C CA . VAL A 1 265 ? 2.744 -12.676 -1.749 1.00 93.38 265 VAL A CA 1
ATOM 2076 C C . VAL A 1 265 ? 2.251 -13.931 -1.030 1.00 93.38 265 VAL A C 1
ATOM 2078 O O . VAL A 1 265 ? 1.900 -14.919 -1.673 1.00 93.38 265 VAL A O 1
ATOM 2081 N N . GLN A 1 266 ? 2.193 -13.869 0.302 1.00 93.88 266 GLN A N 1
ATOM 2082 C CA . GLN A 1 266 ? 1.604 -14.906 1.147 1.00 93.88 266 GLN A CA 1
ATOM 2083 C C . GLN A 1 266 ? 0.393 -14.327 1.878 1.00 93.88 266 GLN A C 1
ATOM 2085 O O . GLN A 1 266 ? 0.550 -13.491 2.767 1.00 93.88 266 GLN A O 1
ATOM 2090 N N . ASP A 1 267 ? -0.808 -14.774 1.522 1.00 96.19 267 ASP A N 1
ATOM 2091 C CA . ASP A 1 267 ? -2.038 -14.319 2.167 1.00 96.19 267 ASP A CA 1
ATOM 2092 C C . ASP A 1 267 ? -2.365 -15.167 3.396 1.00 96.19 267 ASP A C 1
ATOM 2094 O O . ASP A 1 267 ? -2.507 -16.385 3.321 1.00 96.19 267 ASP A O 1
ATOM 2098 N N . LEU A 1 268 ? -2.500 -14.499 4.538 1.00 97.56 268 LEU A N 1
ATOM 2099 C CA . LEU A 1 268 ? -2.803 -15.099 5.827 1.00 97.56 268 LEU A CA 1
ATOM 2100 C C . LEU A 1 268 ? -4.085 -14.503 6.403 1.00 97.56 268 LEU A C 1
ATOM 2102 O O . LEU A 1 268 ? -4.404 -13.328 6.204 1.00 97.56 268 LEU A O 1
ATOM 2106 N N . VAL A 1 269 ? -4.804 -15.301 7.186 1.00 98.25 269 VAL A N 1
ATOM 2107 C CA . VAL A 1 269 ? -5.987 -14.849 7.927 1.00 98.25 269 VAL A CA 1
ATOM 2108 C C . VAL A 1 269 ? -5.776 -15.104 9.410 1.00 98.25 269 VAL A C 1
ATOM 2110 O O . VAL A 1 269 ? -5.576 -16.249 9.807 1.00 98.25 269 VAL A O 1
ATOM 2113 N N . LEU A 1 270 ? -5.866 -14.058 10.234 1.00 98.19 270 LEU A N 1
ATOM 2114 C CA . LEU A 1 270 ? -5.939 -14.187 11.689 1.00 98.19 270 LEU A CA 1
ATOM 2115 C C . LEU A 1 270 ? -7.393 -14.048 12.133 1.00 98.19 270 LEU A C 1
ATOM 2117 O O . LEU A 1 270 ? -7.970 -12.961 12.091 1.00 98.19 270 LEU A O 1
ATOM 2121 N N . GLN A 1 271 ? -7.979 -15.159 12.560 1.00 97.50 271 GLN A N 1
ATOM 2122 C CA . GLN A 1 271 ? -9.292 -15.189 13.193 1.00 97.50 271 GLN A CA 1
ATOM 2123 C C . GLN A 1 271 ? -9.127 -14.964 14.693 1.00 97.50 271 GLN A C 1
ATOM 2125 O O . GLN A 1 271 ? -8.325 -15.641 15.334 1.00 97.50 271 GLN A O 1
ATOM 2130 N N . VAL A 1 272 ? -9.893 -14.028 15.246 1.00 97.00 272 VAL A N 1
ATOM 2131 C CA . VAL A 1 272 ? -9.827 -13.634 16.655 1.00 97.00 272 VAL A CA 1
ATOM 2132 C C . VAL A 1 272 ? -11.207 -13.806 17.279 1.00 97.00 272 VAL A C 1
ATOM 2134 O O . VAL A 1 272 ? -12.151 -13.108 16.919 1.00 97.00 272 VAL A O 1
ATOM 2137 N N . GLY A 1 273 ? -11.335 -14.753 18.201 1.00 95.00 273 GLY A N 1
ATOM 2138 C CA . GLY A 1 273 ? -12.549 -15.041 18.959 1.00 95.00 273 GLY A CA 1
ATOM 2139 C C . GLY A 1 273 ? -12.406 -14.680 20.434 1.00 95.00 273 GLY A C 1
ATOM 2140 O O . GLY A 1 273 ? -11.296 -14.506 20.931 1.00 95.00 273 GLY A O 1
ATOM 2141 N N . ALA A 1 274 ? -13.532 -14.605 21.140 1.00 91.94 274 ALA A N 1
ATOM 2142 C CA . ALA A 1 274 ? -13.524 -14.560 22.597 1.00 91.94 274 ALA A CA 1
ATOM 2143 C C . ALA A 1 274 ? -13.257 -15.971 23.145 1.00 91.94 274 ALA A C 1
ATOM 2145 O O . ALA A 1 274 ? -13.880 -16.938 22.700 1.00 91.94 274 ALA A O 1
ATOM 2146 N N . ALA A 1 275 ? -12.350 -16.091 24.111 1.00 86.69 275 ALA A N 1
ATOM 2147 C CA . ALA A 1 275 ? -12.245 -17.282 24.942 1.00 86.69 275 ALA A CA 1
ATOM 2148 C C . ALA A 1 275 ? -13.468 -17.378 25.876 1.00 86.69 275 ALA A C 1
ATOM 2150 O O . ALA A 1 275 ? -14.213 -16.410 26.055 1.00 86.69 275 ALA A O 1
ATOM 2151 N N . SER A 1 276 ? -13.708 -18.557 26.460 1.00 71.56 276 SER A N 1
ATOM 2152 C CA . SER A 1 276 ? -14.835 -18.800 27.372 1.00 71.56 276 SER A CA 1
ATOM 2153 C C . SER A 1 276 ? -14.953 -17.693 28.427 1.00 71.56 276 SER A C 1
ATOM 2155 O O . SER A 1 276 ? -14.032 -17.484 29.212 1.00 71.56 276 SER A O 1
ATOM 2157 N N . ARG A 1 277 ? -16.093 -16.981 28.425 1.00 63.03 277 ARG A N 1
ATOM 2158 C CA . ARG A 1 277 ? -16.322 -15.756 29.209 1.00 63.03 277 ARG A CA 1
ATOM 2159 C C . ARG A 1 277 ? -15.954 -15.939 30.681 1.00 63.03 277 ARG A C 1
ATOM 2161 O O . ARG A 1 277 ? -16.664 -16.620 31.421 1.00 63.03 277 ARG A O 1
ATOM 2168 N N . THR A 1 278 ? -14.944 -15.208 31.138 1.00 56.34 278 THR A N 1
ATOM 2169 C CA . THR A 1 278 ? -14.895 -14.786 32.534 1.00 56.34 278 THR A CA 1
ATOM 2170 C C . THR A 1 278 ? -15.915 -13.646 32.680 1.00 56.34 278 THR A C 1
ATOM 2172 O O . THR A 1 278 ? -15.910 -12.666 31.931 1.00 56.34 278 THR A O 1
ATOM 2175 N N . GLY A 1 279 ? -16.890 -13.784 33.582 1.00 66.12 279 GLY A N 1
ATOM 2176 C CA . GLY A 1 279 ? -17.971 -12.793 33.736 1.00 66.12 279 GLY A CA 1
ATOM 2177 C C . GLY A 1 279 ? -17.485 -11.377 34.087 1.00 66.12 279 GLY A C 1
ATOM 2178 O O . GLY A 1 279 ? -18.237 -10.421 33.932 1.00 66.12 279 GLY A O 1
ATOM 2179 N N . ASN A 1 280 ? -16.225 -11.233 34.503 1.00 77.56 280 ASN A N 1
ATOM 2180 C CA . ASN A 1 280 ? -15.611 -9.968 34.886 1.00 77.56 280 ASN A CA 1
ATOM 2181 C C . ASN A 1 280 ? -14.815 -9.351 33.724 1.00 77.56 280 ASN A C 1
ATOM 2183 O O . ASN A 1 280 ? -14.200 -10.105 32.970 1.00 77.56 280 ASN A O 1
ATOM 2187 N N . PRO A 1 281 ? -14.780 -8.013 33.588 1.00 80.56 281 PRO A N 1
ATOM 2188 C CA . PRO A 1 281 ? -13.877 -7.327 32.665 1.00 80.56 281 PRO A CA 1
ATOM 2189 C C . PRO A 1 281 ? -12.404 -7.631 32.992 1.00 80.56 281 PRO A C 1
ATOM 2191 O O . PRO A 1 281 ? -12.077 -7.762 34.180 1.00 80.56 281 PRO A O 1
ATOM 2194 N N . PRO A 1 282 ? -11.512 -7.702 31.986 1.00 86.88 282 PRO A N 1
ATOM 2195 C CA . PRO A 1 282 ? -10.088 -7.887 32.231 1.00 86.88 282 PRO A CA 1
ATOM 2196 C C . PRO A 1 282 ? -9.514 -6.666 32.960 1.00 86.88 282 PRO A C 1
ATOM 2198 O O . PRO A 1 282 ? -9.809 -5.523 32.615 1.00 86.88 282 PRO A O 1
ATOM 2201 N N . ARG A 1 283 ? -8.672 -6.899 33.968 1.00 88.56 283 ARG A N 1
ATOM 2202 C CA . ARG A 1 283 ? -8.028 -5.849 34.782 1.00 88.56 283 ARG A CA 1
ATOM 2203 C C . ARG A 1 283 ? -6.594 -5.560 34.354 1.00 88.56 283 ARG A C 1
ATOM 2205 O O . ARG A 1 283 ? -5.972 -4.623 34.850 1.00 88.56 283 ARG A O 1
ATOM 2212 N N . SER A 1 284 ? -6.048 -6.372 33.456 1.00 91.50 284 SER A N 1
ATOM 2213 C CA . SER A 1 284 ? -4.706 -6.214 32.905 1.00 91.50 284 SER A CA 1
ATOM 2214 C C . SER A 1 284 ? -4.671 -6.608 31.430 1.00 91.50 284 SER A C 1
ATOM 2216 O O . SER A 1 284 ? -5.539 -7.333 30.946 1.00 91.50 284 SER A O 1
ATOM 2218 N N . LYS A 1 285 ? -3.624 -6.184 30.712 1.00 91.56 285 LYS A N 1
ATOM 2219 C CA . LYS A 1 285 ? -3.402 -6.597 29.316 1.00 91.56 285 LYS A CA 1
ATOM 2220 C C . LYS A 1 285 ? -3.212 -8.109 29.176 1.00 91.56 285 LYS A C 1
ATOM 2222 O O . LYS A 1 285 ? -3.630 -8.682 28.179 1.00 91.56 285 LYS A O 1
ATOM 2227 N N . VAL A 1 286 ? -2.610 -8.758 30.176 1.00 91.94 286 VAL A N 1
ATOM 2228 C CA . VAL A 1 286 ? -2.404 -10.215 30.179 1.00 91.94 286 VAL A CA 1
ATOM 2229 C C . VAL A 1 286 ? -3.743 -10.943 30.270 1.00 91.94 286 VAL A C 1
ATOM 2231 O O . VAL A 1 286 ? -3.992 -11.844 29.478 1.00 91.94 286 VAL A O 1
ATOM 2234 N N . GLU A 1 287 ? -4.627 -10.511 31.173 1.00 91.75 287 GLU A N 1
ATOM 2235 C CA . GLU A 1 287 ? -5.996 -11.039 31.256 1.00 91.75 287 GLU A CA 1
ATOM 2236 C C . GLU A 1 287 ? -6.777 -10.763 29.966 1.00 91.75 287 GLU A C 1
ATOM 2238 O O . GLU A 1 287 ? -7.421 -11.659 29.433 1.00 91.75 287 GLU A O 1
ATOM 2243 N N . ALA A 1 288 ? -6.652 -9.555 29.404 1.00 93.44 288 ALA A N 1
ATOM 2244 C CA . ALA A 1 288 ? -7.328 -9.185 28.163 1.00 93.44 288 ALA A CA 1
ATOM 2245 C C . ALA A 1 288 ? -6.900 -10.053 26.965 1.00 93.44 288 ALA A C 1
ATOM 2247 O O . ALA A 1 288 ? -7.732 -10.360 26.114 1.00 93.44 288 ALA A O 1
ATOM 2248 N N . LEU A 1 289 ? -5.628 -10.462 26.899 1.00 93.62 289 LEU A N 1
ATOM 2249 C CA . LEU A 1 289 ? -5.120 -11.394 25.886 1.00 93.62 289 LEU A CA 1
ATOM 2250 C C . LEU A 1 289 ? -5.525 -12.846 26.170 1.00 93.62 289 LEU A C 1
ATOM 2252 O O . LEU A 1 289 ? -5.786 -13.587 25.228 1.00 93.62 289 LEU A O 1
ATOM 2256 N N . ALA A 1 290 ? -5.589 -13.254 27.440 1.00 90.75 290 ALA A N 1
ATOM 2257 C CA . ALA A 1 290 ? -6.063 -14.583 27.834 1.00 90.75 290 ALA A CA 1
ATOM 2258 C C . ALA A 1 290 ? -7.560 -14.788 27.529 1.00 90.75 290 ALA A C 1
ATOM 2260 O O . ALA A 1 290 ? -7.990 -15.912 27.284 1.00 90.75 290 ALA A O 1
ATOM 2261 N N . ASP A 1 291 ? -8.329 -13.698 27.471 1.00 90.81 291 ASP A N 1
ATOM 2262 C CA . ASP A 1 291 ? -9.726 -13.665 27.025 1.00 90.81 291 ASP A CA 1
ATOM 2263 C C . ASP A 1 291 ? -9.887 -13.865 25.495 1.00 90.81 291 ASP A C 1
ATOM 2265 O O . ASP A 1 291 ? -11.005 -13.784 24.979 1.00 90.81 291 ASP A O 1
ATOM 2269 N N . LEU A 1 292 ? -8.809 -14.129 24.742 1.00 93.50 292 LEU A N 1
ATOM 2270 C CA . LEU A 1 292 ? -8.846 -14.343 23.292 1.00 93.50 292 LEU A CA 1
ATOM 2271 C C . LEU A 1 292 ? -8.530 -15.788 22.895 1.00 93.50 292 LEU A C 1
ATOM 2273 O O . LEU A 1 292 ? -7.654 -16.443 23.449 1.00 93.50 292 LEU A O 1
ATOM 2277 N N . HIS A 1 293 ? -9.191 -16.240 21.833 1.00 93.31 293 HIS A N 1
ATOM 2278 C CA . HIS A 1 293 ? -8.808 -17.413 21.053 1.00 93.31 293 HIS A CA 1
ATOM 2279 C C . HIS A 1 293 ? -8.358 -16.951 19.664 1.00 93.31 293 HIS A C 1
ATOM 2281 O O . HIS A 1 293 ? -9.113 -16.258 18.978 1.00 93.31 293 HIS A O 1
ATOM 2287 N N . VAL A 1 294 ? -7.157 -17.336 19.220 1.00 96.19 294 VAL A N 1
ATOM 2288 C CA . VAL A 1 294 ? -6.606 -16.891 17.930 1.00 96.19 294 VAL A CA 1
ATOM 2289 C C . VAL A 1 294 ? -6.279 -18.055 17.005 1.00 96.19 294 VAL A C 1
ATOM 2291 O O . VAL A 1 294 ? -5.719 -19.064 17.421 1.00 96.19 294 VAL A O 1
ATOM 2294 N N . GLN A 1 295 ? -6.586 -17.903 15.719 1.00 97.44 295 GLN A N 1
ATOM 2295 C CA . GLN A 1 295 ? -6.273 -18.901 14.702 1.00 97.44 295 GLN A CA 1
ATOM 2296 C C . GLN A 1 295 ? -5.703 -18.236 13.449 1.00 97.44 295 GLN A C 1
ATOM 2298 O O . GLN A 1 295 ? -6.404 -17.509 12.747 1.00 97.44 295 GLN A O 1
ATOM 2303 N N . LEU A 1 296 ? -4.429 -18.497 13.174 1.00 98.12 296 LEU A N 1
ATOM 2304 C CA . LEU A 1 296 ? -3.723 -18.112 11.962 1.00 98.12 296 LEU A CA 1
ATOM 2305 C C . LEU A 1 296 ? -3.898 -19.199 10.901 1.00 98.12 296 LEU A C 1
ATOM 2307 O O . LEU A 1 296 ? -3.643 -20.382 11.149 1.00 98.12 296 LEU A O 1
ATOM 2311 N N . ARG A 1 297 ? -4.322 -18.789 9.708 1.00 97.88 297 ARG A N 1
ATOM 2312 C CA . ARG A 1 297 ? -4.583 -19.681 8.582 1.00 97.88 297 ARG A CA 1
ATOM 2313 C C . ARG A 1 297 ? -3.854 -19.241 7.325 1.00 97.88 297 ARG A C 1
ATOM 2315 O O . ARG A 1 297 ? -3.800 -18.048 7.037 1.00 97.88 297 ARG A O 1
ATOM 2322 N N . ASP A 1 298 ? -3.398 -20.232 6.570 1.00 95.44 298 ASP A N 1
ATOM 2323 C CA . ASP A 1 298 ? -3.002 -20.122 5.167 1.00 95.44 298 ASP A CA 1
ATOM 2324 C C . ASP A 1 298 ? -3.960 -20.990 4.341 1.00 95.44 298 ASP A C 1
ATOM 2326 O O . ASP A 1 298 ? -3.968 -22.222 4.452 1.00 95.44 298 ASP A O 1
ATOM 2330 N N . GLY A 1 299 ? -4.867 -20.344 3.606 1.00 93.56 299 GLY A N 1
ATOM 2331 C CA . GLY A 1 299 ? -6.007 -21.016 2.987 1.00 93.56 299 GLY A CA 1
ATOM 2332 C C . GLY A 1 299 ? -6.816 -21.826 4.010 1.00 93.56 299 GLY A C 1
ATOM 2333 O O . GLY A 1 299 ? -7.412 -21.280 4.943 1.00 93.56 299 GLY A O 1
ATOM 2334 N N . THR A 1 300 ? -6.851 -23.148 3.838 1.00 93.56 300 THR A N 1
ATOM 2335 C CA . THR A 1 300 ? -7.542 -24.077 4.749 1.00 93.56 300 THR A CA 1
ATOM 2336 C C . THR A 1 300 ? -6.673 -24.557 5.910 1.00 93.56 300 THR A C 1
ATOM 2338 O O . THR A 1 300 ? -7.202 -25.091 6.887 1.00 93.56 300 THR A O 1
ATOM 2341 N N . THR A 1 301 ? -5.357 -24.378 5.819 1.00 96.19 301 THR A N 1
ATOM 2342 C CA . THR A 1 301 ? -4.381 -24.900 6.778 1.00 96.19 301 THR A CA 1
ATOM 2343 C C . THR A 1 301 ? -4.310 -24.001 8.004 1.00 96.19 301 THR A C 1
ATOM 2345 O O . THR A 1 301 ? -4.218 -22.782 7.886 1.00 96.19 301 THR A O 1
ATOM 2348 N N . VAL A 1 302 ? -4.348 -24.601 9.193 1.00 97.12 302 VAL A N 1
ATOM 2349 C CA . VAL A 1 302 ? -4.150 -23.900 10.468 1.00 97.12 302 VAL A CA 1
ATOM 2350 C C . VAL A 1 302 ? -2.673 -23.963 10.827 1.00 97.12 302 VAL A C 1
ATOM 2352 O O . VAL A 1 302 ? -2.119 -25.055 10.925 1.00 97.12 302 VAL A O 1
ATOM 2355 N N . LEU A 1 303 ? -2.051 -22.803 11.033 1.00 96.19 303 LEU A N 1
ATOM 2356 C CA . LEU A 1 303 ? -0.616 -22.704 11.317 1.00 96.19 303 LEU A CA 1
ATOM 2357 C C . LEU A 1 303 ? -0.301 -22.767 12.822 1.00 96.19 303 LEU A C 1
ATOM 2359 O O . LEU A 1 303 ? 0.799 -23.152 13.199 1.00 96.19 303 LEU A O 1
ATOM 2363 N N . ASN A 1 304 ? -1.271 -22.455 13.688 1.00 96.00 304 ASN A N 1
ATOM 2364 C CA . ASN A 1 304 ? -1.151 -22.519 15.150 1.00 96.00 304 ASN A CA 1
ATOM 2365 C C . ASN A 1 304 ? -2.227 -23.450 15.765 1.00 96.00 304 ASN A C 1
ATOM 2367 O O . ASN A 1 304 ? -3.254 -22.994 16.270 1.00 96.00 304 ASN A O 1
ATOM 2371 N N . PRO A 1 305 ? -2.057 -24.781 15.715 1.00 91.19 305 PRO A N 1
ATOM 2372 C CA . PRO A 1 305 ? -3.093 -25.720 16.162 1.00 91.19 305 PRO A CA 1
ATOM 2373 C C . PRO A 1 305 ? -3.419 -25.629 17.663 1.00 91.19 305 PRO A C 1
ATOM 2375 O O . PRO A 1 305 ? -4.491 -26.056 18.079 1.00 91.19 305 PRO A O 1
ATOM 2378 N N . ASP A 1 306 ? -2.520 -25.063 18.467 1.00 91.12 306 ASP A N 1
ATOM 2379 C CA . ASP A 1 306 ? -2.701 -24.819 19.901 1.00 91.12 306 ASP A CA 1
ATOM 2380 C C . ASP A 1 306 ? -3.571 -23.585 20.217 1.00 91.12 306 ASP A C 1
ATOM 2382 O O . ASP A 1 306 ? -3.887 -23.341 21.379 1.00 91.12 306 ASP A O 1
ATOM 2386 N N . GLY A 1 307 ? -3.929 -22.784 19.206 1.00 90.00 307 GLY A N 1
ATOM 2387 C CA . GLY A 1 307 ? -4.708 -21.557 19.367 1.00 90.00 307 GLY A CA 1
ATOM 2388 C C . GLY A 1 307 ? -3.969 -20.422 20.087 1.00 90.00 307 GLY A C 1
ATOM 2389 O O . GLY A 1 307 ? -4.595 -19.425 20.452 1.00 90.00 307 GLY A O 1
ATOM 2390 N N . SER A 1 308 ? -2.654 -20.548 20.313 1.00 90.25 308 SER A N 1
ATOM 2391 C CA . SER A 1 308 ? -1.888 -19.582 21.106 1.00 90.25 308 SER A CA 1
ATOM 2392 C C . SER A 1 308 ? -1.315 -18.455 20.246 1.00 90.25 308 SER A C 1
ATOM 2394 O O . SER A 1 308 ? -0.895 -18.661 19.104 1.00 90.25 308 SER A O 1
ATOM 2396 N N . LEU A 1 309 ? -1.245 -17.244 20.807 1.00 91.25 309 LEU A N 1
ATOM 2397 C CA . LEU A 1 309 ? -0.644 -16.090 20.130 1.00 91.25 309 LEU A CA 1
ATOM 2398 C C . LEU A 1 309 ? 0.872 -16.253 19.932 1.00 91.25 309 LEU A C 1
ATOM 2400 O O . LEU A 1 309 ? 1.424 -15.766 18.948 1.00 91.25 309 LEU A O 1
ATOM 2404 N N . VAL A 1 310 ? 1.549 -16.971 20.831 1.00 92.19 310 VAL A N 1
ATOM 2405 C CA . VAL A 1 310 ? 2.988 -17.260 20.708 1.00 92.19 310 VAL A CA 1
ATOM 2406 C C . VAL A 1 310 ? 3.257 -18.094 19.456 1.00 92.19 310 VAL A C 1
ATOM 2408 O O . VAL A 1 310 ? 4.141 -17.750 18.673 1.00 92.19 310 VAL A O 1
ATOM 2411 N N . SER A 1 311 ? 2.450 -19.129 19.213 1.00 93.88 311 SER A N 1
ATOM 2412 C CA . SER A 1 311 ? 2.559 -19.964 18.012 1.00 93.88 311 SER A CA 1
ATOM 2413 C C . SER A 1 311 ? 2.211 -19.206 16.728 1.00 93.88 311 SER A C 1
ATOM 2415 O O . SER A 1 311 ? 2.822 -19.462 15.689 1.00 93.88 311 SER A O 1
ATOM 2417 N N . VAL A 1 312 ? 1.309 -18.216 16.784 1.00 94.12 312 VAL A N 1
ATOM 2418 C CA . VAL A 1 312 ? 1.072 -17.278 15.666 1.00 94.12 312 VAL A CA 1
ATOM 2419 C C . VAL A 1 312 ? 2.345 -16.498 15.331 1.00 94.12 312 VAL A C 1
ATOM 2421 O O . VAL A 1 312 ? 2.768 -16.485 14.175 1.00 94.12 312 VAL A O 1
ATOM 2424 N N . VAL A 1 313 ? 2.981 -15.877 16.331 1.00 92.62 313 VAL A N 1
ATOM 2425 C CA . VAL A 1 313 ? 4.219 -15.102 16.133 1.00 92.62 313 VAL A CA 1
ATOM 2426 C C . VAL A 1 313 ? 5.349 -15.996 15.624 1.00 92.62 313 VAL A C 1
ATOM 2428 O O . VAL A 1 313 ? 6.043 -15.615 14.683 1.00 92.62 313 VAL A O 1
ATOM 2431 N N . GLY A 1 314 ? 5.503 -17.197 16.189 1.00 93.06 314 GLY A N 1
ATOM 2432 C CA . GLY A 1 314 ? 6.493 -18.177 15.738 1.00 93.06 314 GLY A CA 1
ATOM 2433 C C . GLY A 1 314 ? 6.285 -18.605 14.283 1.00 93.06 314 GLY A C 1
ATOM 2434 O O . GLY A 1 314 ? 7.247 -18.661 13.522 1.00 93.06 314 GLY A O 1
ATOM 2435 N N . SER A 1 315 ? 5.032 -18.823 13.871 1.00 93.12 315 SER A N 1
ATOM 2436 C CA . SER A 1 315 ? 4.690 -19.191 12.489 1.00 93.12 315 SER A CA 1
ATOM 2437 C C . SER A 1 315 ? 5.028 -18.081 11.496 1.00 93.12 315 SER A C 1
ATOM 2439 O O . SER A 1 315 ? 5.584 -18.349 10.437 1.00 93.12 315 SER A O 1
ATOM 2441 N N . ILE A 1 316 ? 4.734 -16.826 11.849 1.00 91.12 316 ILE A N 1
ATOM 2442 C CA . ILE A 1 316 ? 5.088 -15.658 11.031 1.00 91.12 316 ILE A CA 1
ATOM 2443 C C . ILE A 1 316 ? 6.611 -15.513 10.930 1.00 91.12 316 ILE A C 1
ATOM 2445 O O . ILE A 1 316 ? 7.134 -15.286 9.843 1.00 91.12 316 ILE A O 1
ATOM 2449 N N . ALA A 1 317 ? 7.324 -15.652 12.050 1.00 89.62 317 ALA A N 1
ATOM 2450 C CA . ALA A 1 317 ? 8.778 -15.504 12.099 1.00 89.62 317 ALA A CA 1
ATOM 2451 C C . ALA A 1 317 ? 9.529 -16.610 11.337 1.00 89.62 317 ALA A C 1
ATOM 2453 O O . ALA A 1 317 ? 10.672 -16.403 10.939 1.00 89.62 317 ALA A O 1
ATOM 2454 N N . ALA A 1 318 ? 8.901 -17.771 11.133 1.00 90.31 318 ALA A N 1
ATOM 2455 C CA . ALA A 1 318 ? 9.466 -18.879 10.368 1.00 90.31 318 ALA A CA 1
ATOM 2456 C C . ALA A 1 318 ? 9.381 -18.684 8.841 1.00 90.31 318 ALA A C 1
ATOM 2458 O O . ALA A 1 318 ? 9.983 -19.462 8.098 1.00 90.31 318 ALA A O 1
ATOM 2459 N N . LEU A 1 319 ? 8.644 -17.676 8.356 1.00 87.06 319 LEU A N 1
ATOM 2460 C CA . LEU A 1 319 ? 8.569 -17.370 6.928 1.00 87.06 319 LEU A CA 1
ATOM 2461 C C . LEU A 1 319 ? 9.901 -16.799 6.432 1.00 87.06 319 LEU A C 1
ATOM 2463 O O . LEU A 1 319 ? 10.461 -15.892 7.040 1.00 87.06 319 LEU A O 1
ATOM 2467 N N . ASP A 1 320 ? 10.384 -17.304 5.296 1.00 85.00 320 ASP A N 1
ATOM 2468 C CA . ASP A 1 320 ? 11.571 -16.774 4.620 1.00 85.00 320 ASP A CA 1
ATOM 2469 C C . ASP A 1 320 ? 11.242 -15.396 4.006 1.00 85.00 320 ASP A C 1
ATOM 2471 O O . ASP A 1 320 ? 10.512 -15.345 3.010 1.00 85.00 320 ASP A O 1
ATOM 2475 N N . PRO A 1 321 ? 11.771 -14.279 4.544 1.00 79.06 321 PRO A N 1
ATOM 2476 C CA . PRO A 1 321 ? 11.411 -12.935 4.090 1.00 79.06 321 PRO A CA 1
ATOM 2477 C C . PRO A 1 321 ? 11.923 -12.623 2.675 1.00 79.06 321 PRO A C 1
ATOM 2479 O O . PRO A 1 321 ? 11.432 -11.699 2.021 1.00 79.06 321 PRO A O 1
ATOM 2482 N N . GLN A 1 322 ? 12.897 -13.388 2.165 1.00 76.69 322 GLN A N 1
ATOM 2483 C CA . GLN A 1 322 ? 13.368 -13.235 0.788 1.00 76.69 322 GLN A CA 1
ATOM 2484 C C . GLN A 1 322 ? 12.381 -13.842 -0.211 1.00 76.69 322 GLN A C 1
ATOM 2486 O O . GLN A 1 322 ? 12.272 -13.357 -1.340 1.00 76.69 322 GLN A O 1
ATOM 2491 N N . LYS A 1 323 ? 11.629 -14.865 0.209 1.00 82.81 323 LYS A N 1
ATOM 2492 C CA . LYS A 1 323 ? 10.655 -15.566 -0.637 1.00 82.81 323 LYS A CA 1
ATOM 2493 C C . LYS A 1 323 ? 9.229 -15.101 -0.421 1.00 82.81 323 LYS A C 1
ATOM 2495 O O . LYS A 1 323 ? 8.480 -15.058 -1.386 1.00 82.81 323 LYS A O 1
ATOM 2500 N N . HIS A 1 324 ? 8.865 -14.742 0.804 1.00 88.75 324 HIS A N 1
ATOM 2501 C CA . HIS A 1 324 ? 7.484 -14.481 1.183 1.00 88.75 324 HIS A CA 1
ATOM 2502 C C . HIS A 1 324 ? 7.329 -13.123 1.860 1.00 88.75 324 HIS A C 1
ATOM 2504 O O . HIS A 1 324 ? 8.100 -12.739 2.734 1.00 88.75 324 HIS A O 1
ATOM 2510 N N . THR A 1 325 ? 6.276 -12.412 1.471 1.00 91.81 325 THR A N 1
ATOM 2511 C CA . THR A 1 325 ? 5.785 -11.203 2.128 1.00 91.81 325 THR A CA 1
ATOM 2512 C C . THR A 1 325 ? 4.398 -11.518 2.688 1.00 91.81 325 THR A C 1
ATOM 2514 O O . THR A 1 325 ? 3.454 -11.647 1.902 1.00 91.81 325 THR A O 1
ATOM 2517 N N . PRO A 1 326 ? 4.258 -11.694 4.014 1.00 94.56 326 PRO A N 1
ATOM 2518 C CA . PRO A 1 326 ? 2.986 -12.064 4.620 1.00 94.56 326 PRO A CA 1
ATOM 2519 C C . PRO A 1 326 ? 2.025 -10.875 4.700 1.00 94.56 326 PRO A C 1
ATOM 2521 O O . PRO A 1 326 ? 2.307 -9.881 5.374 1.00 94.56 326 PRO A O 1
ATOM 2524 N N . PHE A 1 327 ? 0.864 -11.016 4.066 1.00 96.62 327 PHE A N 1
ATOM 2525 C CA . PHE A 1 327 ? -0.267 -10.098 4.162 1.00 96.62 327 PHE A CA 1
ATOM 2526 C C . PHE A 1 327 ? -1.339 -10.696 5.067 1.00 96.62 327 PHE A C 1
ATOM 2528 O O . PHE A 1 327 ? -1.861 -11.774 4.799 1.00 96.62 327 PHE A O 1
ATOM 2535 N N . LEU A 1 328 ? -1.654 -10.010 6.163 1.00 97.75 328 LEU A N 1
ATOM 2536 C CA . LEU A 1 328 ? -2.550 -10.504 7.198 1.00 97.75 328 LEU A CA 1
ATOM 2537 C C . LEU A 1 328 ? -3.914 -9.822 7.109 1.00 97.75 328 LEU A C 1
ATOM 2539 O O . LEU A 1 328 ? -4.046 -8.635 7.407 1.00 97.75 328 LEU A O 1
ATOM 2543 N N . THR A 1 329 ? -4.943 -10.595 6.775 1.00 97.94 329 THR A N 1
ATOM 2544 C CA . THR A 1 329 ? -6.341 -10.191 6.956 1.00 97.94 329 THR A CA 1
ATOM 2545 C C . THR A 1 329 ? -6.779 -10.515 8.380 1.00 97.94 329 THR A C 1
ATOM 2547 O O . THR A 1 329 ? -6.706 -11.667 8.814 1.00 97.94 329 THR A O 1
ATOM 2550 N N . LEU A 1 330 ? -7.269 -9.515 9.107 1.00 97.44 330 LEU A N 1
ATOM 2551 C CA . LEU A 1 330 ? -7.846 -9.704 10.437 1.00 97.44 330 LEU A CA 1
ATOM 2552 C C . LEU A 1 330 ? -9.338 -10.012 10.322 1.00 97.44 330 LEU A C 1
ATOM 2554 O O . LEU A 1 330 ? -10.039 -9.401 9.519 1.00 97.44 330 LEU A O 1
ATOM 2558 N N . ARG A 1 331 ? -9.819 -10.963 11.124 1.00 96.62 331 ARG A N 1
ATOM 2559 C CA . ARG A 1 331 ? -11.246 -11.265 11.270 1.00 96.62 331 ARG A CA 1
ATOM 2560 C C . ARG A 1 331 ? -11.600 -11.307 12.739 1.00 96.62 331 ARG A C 1
ATOM 2562 O O . ARG A 1 331 ? -11.178 -12.220 13.452 1.00 96.62 331 ARG A O 1
ATOM 2569 N N . TRP A 1 332 ? -12.383 -10.336 13.173 1.00 94.94 332 TRP A N 1
ATOM 2570 C CA . TRP A 1 332 ? -12.768 -10.206 14.565 1.00 94.94 332 TRP A CA 1
ATOM 2571 C C . TRP A 1 332 ? -14.127 -10.855 14.821 1.00 94.94 332 TRP A C 1
ATOM 2573 O O . TRP A 1 332 ? -15.076 -10.666 14.065 1.00 94.94 332 TRP A O 1
ATOM 2583 N N . SER A 1 333 ? -14.247 -11.603 15.913 1.00 95.44 333 SER A N 1
ATOM 2584 C CA . SER A 1 333 ? -15.554 -11.986 16.439 1.00 95.44 333 SER A CA 1
ATOM 2585 C C . SER A 1 333 ? -16.228 -10.765 17.074 1.00 95.44 333 SER A C 1
ATOM 2587 O O . SER A 1 333 ? -15.563 -10.019 17.800 1.00 95.44 333 SER A O 1
ATOM 2589 N N . PRO A 1 334 ? -17.545 -10.566 16.880 1.00 95.44 334 PRO A N 1
ATOM 2590 C CA . PRO A 1 334 ? -18.274 -9.476 17.522 1.00 95.44 334 PRO A CA 1
ATOM 2591 C C . PRO A 1 334 ? -18.288 -9.582 19.054 1.00 95.44 334 PRO A C 1
ATOM 2593 O O . PRO A 1 334 ? -18.501 -8.573 19.720 1.00 95.44 334 PRO A O 1
ATOM 2596 N N . ASP A 1 335 ? -18.045 -10.764 19.623 1.00 94.06 335 ASP A N 1
ATOM 2597 C CA . ASP A 1 335 ? -18.132 -11.004 21.068 1.00 94.06 335 ASP A CA 1
ATOM 2598 C C . ASP A 1 335 ? -16.884 -10.587 21.860 1.00 94.06 335 ASP A C 1
ATOM 2600 O O . ASP A 1 335 ? -16.909 -10.616 23.093 1.00 94.06 335 ASP A O 1
ATOM 2604 N N . ILE A 1 336 ? -15.786 -10.219 21.191 1.00 94.94 336 ILE A N 1
ATOM 2605 C CA . ILE A 1 336 ? -14.568 -9.789 21.890 1.00 94.94 336 ILE A CA 1
ATOM 2606 C C . ILE A 1 336 ? -14.791 -8.440 22.572 1.00 94.94 336 ILE A C 1
ATOM 2608 O O . ILE A 1 336 ? -15.454 -7.561 22.020 1.00 94.94 336 ILE A O 1
ATOM 2612 N N . ARG A 1 337 ? -14.195 -8.247 23.749 1.00 94.56 337 ARG A N 1
ATOM 2613 C CA . ARG A 1 337 ? -14.192 -6.951 24.439 1.00 94.56 337 ARG A CA 1
ATOM 2614 C C . ARG A 1 337 ? -13.226 -5.970 23.774 1.00 94.56 337 ARG A C 1
ATOM 2616 O O . ARG A 1 337 ? -12.190 -6.385 23.245 1.00 94.56 337 ARG A O 1
ATOM 2623 N N . LEU A 1 338 ? -13.517 -4.670 23.856 1.00 96.12 338 LEU A N 1
ATOM 2624 C CA . LEU A 1 338 ? -12.638 -3.623 23.323 1.00 96.12 338 LEU A CA 1
ATOM 2625 C C . LEU A 1 338 ? -11.259 -3.641 23.998 1.00 96.12 338 LEU A C 1
ATOM 2627 O O . LEU A 1 338 ? -10.257 -3.476 23.305 1.00 96.12 338 LEU A O 1
ATOM 2631 N N . ALA A 1 339 ? -11.190 -3.925 25.306 1.00 95.81 339 ALA A N 1
ATOM 2632 C CA . ALA A 1 339 ? -9.927 -4.111 26.030 1.00 95.81 339 ALA A CA 1
ATOM 2633 C C . ALA A 1 339 ? -9.024 -5.177 25.377 1.00 95.81 339 ALA A C 1
ATOM 2635 O O . ALA A 1 339 ? -7.830 -4.959 25.163 1.00 95.81 339 ALA A O 1
ATOM 2636 N N . SER A 1 340 ? -9.605 -6.327 25.024 1.00 95.94 340 SER A N 1
ATOM 2637 C CA . SER A 1 340 ? -8.898 -7.440 24.384 1.00 95.94 340 SER A CA 1
ATOM 2638 C C . SER A 1 340 ? -8.487 -7.105 22.951 1.00 95.94 340 SER A C 1
ATOM 2640 O O . SER A 1 340 ? -7.357 -7.390 22.552 1.00 95.94 340 SER A O 1
ATOM 2642 N N . ALA A 1 341 ? -9.367 -6.442 22.191 1.00 97.06 341 ALA A N 1
ATOM 2643 C CA . ALA A 1 341 ? -9.043 -5.953 20.852 1.00 97.06 341 ALA A CA 1
ATOM 2644 C C . ALA A 1 341 ? -7.864 -4.964 20.881 1.00 97.06 341 ALA A C 1
ATOM 2646 O O . ALA A 1 341 ? -6.951 -5.081 20.064 1.00 97.06 341 ALA A O 1
ATOM 2647 N N . GLN A 1 342 ? -7.832 -4.050 21.859 1.00 97.56 342 GLN A N 1
ATOM 2648 C CA . GLN A 1 342 ? -6.720 -3.121 22.058 1.00 97.56 342 GLN A CA 1
ATOM 2649 C C . GLN A 1 342 ? -5.417 -3.830 22.416 1.00 97.56 342 GLN A C 1
ATOM 2651 O O . GLN A 1 342 ? -4.397 -3.564 21.782 1.00 97.56 342 GLN A O 1
ATOM 2656 N N . ALA A 1 343 ? -5.442 -4.761 23.371 1.00 96.81 343 ALA A N 1
ATOM 2657 C CA . ALA A 1 343 ? -4.243 -5.498 23.755 1.00 96.81 343 ALA A CA 1
ATOM 2658 C C . ALA A 1 343 ? -3.637 -6.273 22.568 1.00 96.81 343 ALA A C 1
ATOM 2660 O O . ALA A 1 343 ? -2.420 -6.258 22.374 1.00 96.81 343 ALA A O 1
ATOM 2661 N N . LEU A 1 344 ? -4.470 -6.900 21.726 1.00 97.56 344 LEU A N 1
ATOM 2662 C CA . LEU A 1 344 ? -3.989 -7.566 20.514 1.00 97.56 344 LEU A CA 1
ATOM 2663 C C . LEU A 1 344 ? -3.493 -6.563 19.462 1.00 97.56 344 LEU A C 1
ATOM 2665 O O . LEU A 1 344 ? -2.451 -6.790 18.849 1.00 97.56 344 LEU A O 1
ATOM 2669 N N . ALA A 1 345 ? -4.204 -5.454 19.250 1.00 97.81 345 ALA A N 1
ATOM 2670 C CA . ALA A 1 345 ? -3.826 -4.435 18.273 1.00 97.81 345 ALA A CA 1
ATOM 2671 C C . ALA A 1 345 ? -2.450 -3.812 18.561 1.00 97.81 345 ALA A C 1
ATOM 2673 O O . ALA A 1 345 ? -1.702 -3.541 17.624 1.00 97.81 345 ALA A O 1
ATOM 2674 N N . GLU A 1 346 ? -2.081 -3.638 19.831 1.00 96.12 346 GLU A N 1
ATOM 2675 C CA . GLU A 1 346 ? -0.742 -3.184 20.225 1.00 96.12 346 GLU A CA 1
ATOM 2676 C C . GLU A 1 346 ? 0.356 -4.186 19.829 1.00 96.12 346 GLU A C 1
ATOM 2678 O O . GLU A 1 346 ? 1.410 -3.790 19.327 1.00 96.12 346 GLU A O 1
ATOM 2683 N N . ILE A 1 347 ? 0.105 -5.490 19.991 1.00 95.69 347 ILE A N 1
ATOM 2684 C CA . ILE A 1 347 ? 1.034 -6.536 19.540 1.00 95.69 347 ILE A CA 1
ATOM 2685 C C . ILE A 1 347 ? 1.135 -6.513 18.015 1.00 95.69 347 ILE A C 1
ATOM 2687 O O . ILE A 1 347 ? 2.238 -6.480 17.471 1.00 95.69 347 ILE A O 1
ATOM 2691 N N . LEU A 1 348 ? -0.003 -6.462 17.321 1.00 96.88 348 LEU A N 1
ATOM 2692 C CA . LEU A 1 348 ? -0.058 -6.372 15.863 1.00 96.88 348 LEU A CA 1
ATOM 2693 C C . LEU A 1 348 ? 0.685 -5.138 15.334 1.00 96.88 348 LEU A C 1
ATOM 2695 O O . LEU A 1 348 ? 1.406 -5.247 14.348 1.00 96.88 348 LEU A O 1
ATOM 2699 N N . ALA A 1 349 ? 0.596 -3.993 16.017 1.00 95.25 349 ALA A N 1
ATOM 2700 C CA . ALA A 1 349 ? 1.341 -2.788 15.660 1.00 95.25 349 ALA A CA 1
ATOM 2701 C C . ALA A 1 349 ? 2.864 -2.995 15.709 1.00 95.25 349 ALA A C 1
ATOM 2703 O O . ALA A 1 349 ? 3.576 -2.446 14.873 1.00 95.25 349 ALA A O 1
ATOM 2704 N N . SER A 1 350 ? 3.370 -3.814 16.637 1.00 93.06 350 SER A N 1
ATOM 2705 C CA . SER A 1 350 ? 4.801 -4.156 16.699 1.00 93.06 350 SER A CA 1
ATOM 2706 C C . SER A 1 350 ? 5.256 -5.101 15.575 1.00 93.06 350 SER A C 1
ATOM 2708 O O . SER A 1 350 ? 6.440 -5.128 15.224 1.00 93.06 350 SER A O 1
ATOM 2710 N N . LEU A 1 351 ? 4.320 -5.865 15.001 1.00 93.62 351 LEU A N 1
ATOM 2711 C CA . LEU A 1 351 ? 4.567 -6.817 13.918 1.00 93.62 351 LEU A CA 1
ATOM 2712 C C . LEU A 1 351 ? 4.360 -6.198 12.526 1.00 93.62 351 LEU A C 1
ATOM 2714 O O . LEU A 1 351 ? 4.986 -6.664 11.577 1.00 93.62 351 LEU A O 1
ATOM 2718 N N . ASP A 1 352 ? 3.517 -5.169 12.396 1.00 94.94 352 ASP A N 1
ATOM 2719 C CA . ASP A 1 352 ? 3.216 -4.452 11.145 1.00 94.94 352 ASP A CA 1
ATOM 2720 C C . ASP A 1 352 ? 4.368 -3.516 10.735 1.00 94.94 352 ASP A C 1
ATOM 2722 O O . ASP A 1 352 ? 4.301 -2.291 10.844 1.00 94.94 352 ASP A O 1
ATOM 2726 N N . ARG A 1 353 ? 5.479 -4.116 10.304 1.00 90.38 353 ARG A N 1
ATOM 2727 C CA . ARG A 1 353 ? 6.747 -3.456 9.956 1.00 90.38 353 ARG A CA 1
ATOM 2728 C C . ARG A 1 353 ? 7.403 -4.157 8.780 1.00 90.38 353 ARG A C 1
ATOM 2730 O O . ARG A 1 353 ? 7.078 -5.301 8.503 1.00 90.38 353 ARG A O 1
ATOM 2737 N N . GLU A 1 354 ? 8.402 -3.532 8.161 1.00 84.88 354 GLU A N 1
ATOM 2738 C CA . GLU A 1 354 ? 9.027 -4.020 6.923 1.00 84.88 354 GLU A CA 1
ATOM 2739 C C . GLU A 1 354 ? 9.514 -5.484 6.986 1.00 84.88 354 GLU A C 1
ATOM 2741 O O . GLU A 1 354 ? 9.238 -6.269 6.084 1.00 84.88 354 GLU A O 1
ATOM 2746 N N . GLN A 1 355 ? 10.142 -5.901 8.083 1.00 83.19 355 GLN A N 1
ATOM 2747 C CA . GLN A 1 355 ? 10.595 -7.290 8.280 1.00 83.19 355 GLN A CA 1
ATOM 2748 C C . GLN A 1 355 ? 9.578 -8.177 9.027 1.00 83.19 355 GLN A C 1
ATOM 2750 O O . GLN A 1 355 ? 9.932 -9.231 9.544 1.00 83.19 355 GLN A O 1
ATOM 2755 N N . GLY A 1 356 ? 8.332 -7.726 9.165 1.00 88.94 356 GLY A N 1
ATOM 2756 C CA . GLY A 1 356 ? 7.246 -8.459 9.808 1.00 88.94 356 GLY A CA 1
ATOM 2757 C C . GLY A 1 356 ? 6.082 -8.710 8.853 1.00 88.94 356 GLY A C 1
ATOM 2758 O O . GLY A 1 356 ? 6.281 -9.061 7.692 1.00 88.94 356 GLY A O 1
ATOM 2759 N N . ILE A 1 357 ? 4.862 -8.517 9.350 1.00 93.56 357 ILE A N 1
ATOM 2760 C CA . ILE A 1 357 ? 3.627 -8.664 8.570 1.00 93.56 357 ILE A CA 1
ATOM 2761 C C . ILE A 1 357 ? 3.214 -7.361 7.898 1.00 93.56 357 ILE A C 1
ATOM 2763 O O . ILE A 1 357 ? 3.723 -6.283 8.206 1.00 93.56 357 ILE A O 1
ATOM 2767 N N . ARG A 1 358 ? 2.279 -7.487 6.960 1.00 95.81 358 ARG A N 1
ATOM 2768 C CA . ARG A 1 358 ? 1.579 -6.394 6.294 1.00 95.81 358 ARG A CA 1
ATOM 2769 C C . ARG A 1 358 ? 0.101 -6.537 6.590 1.00 95.81 358 ARG A C 1
ATOM 2771 O O . ARG A 1 358 ? -0.533 -7.452 6.075 1.00 95.81 358 ARG A O 1
ATOM 2778 N N . ILE A 1 359 ? -0.453 -5.698 7.453 1.00 96.94 359 ILE A N 1
ATOM 2779 C CA . ILE A 1 359 ? -1.874 -5.831 7.791 1.00 96.94 359 ILE A CA 1
ATOM 2780 C C . ILE A 1 359 ? -2.725 -5.221 6.671 1.00 96.94 359 ILE A C 1
ATOM 2782 O O . ILE A 1 359 ? -2.522 -4.075 6.263 1.00 96.94 359 ILE A O 1
ATOM 2786 N N . GLU A 1 360 ? -3.655 -6.018 6.149 1.00 96.94 360 GLU A N 1
ATOM 2787 C CA . GLU A 1 360 ? -4.588 -5.614 5.098 1.00 96.94 360 GLU A CA 1
ATOM 2788 C C . GLU A 1 360 ? -5.656 -4.645 5.640 1.00 96.94 360 GLU A C 1
ATOM 2790 O O . GLU A 1 360 ? -5.950 -4.658 6.841 1.00 96.94 360 GLU A O 1
ATOM 2795 N N . PRO A 1 361 ? -6.275 -3.818 4.772 1.00 95.12 361 PRO A N 1
ATOM 2796 C CA . PRO A 1 361 ? -7.449 -3.026 5.131 1.00 95.12 361 PRO A CA 1
ATOM 2797 C C . PRO A 1 361 ? -8.520 -3.839 5.877 1.00 95.12 361 PRO A C 1
ATOM 2799 O O . PRO A 1 361 ? -8.655 -5.041 5.633 1.00 95.12 361 PRO A O 1
ATOM 2802 N N . PRO A 1 362 ? -9.315 -3.199 6.756 1.00 93.69 362 PRO A N 1
ATOM 2803 C CA . PRO A 1 362 ? -10.358 -3.911 7.481 1.00 93.69 362 PRO A CA 1
ATOM 2804 C C . PRO A 1 362 ? -11.437 -4.416 6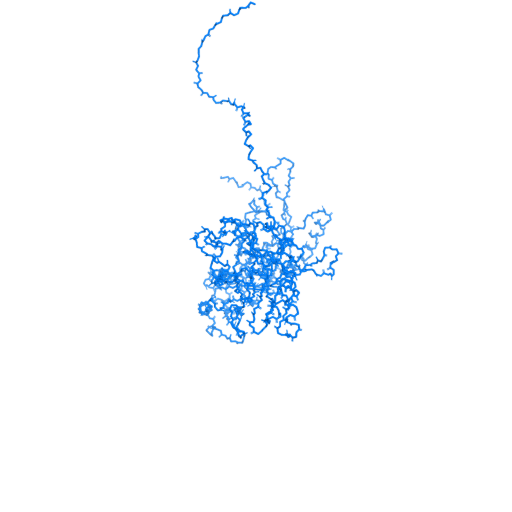.520 1.00 93.69 362 PRO A C 1
ATOM 2806 O O . PRO A 1 362 ? -11.654 -3.845 5.443 1.00 93.69 362 PRO A O 1
ATOM 2809 N N . LEU A 1 363 ? -12.156 -5.458 6.936 1.00 91.31 363 LEU A N 1
ATOM 2810 C CA . LEU A 1 363 ? -13.355 -5.885 6.227 1.00 91.31 363 LEU A CA 1
ATOM 2811 C C . LEU A 1 363 ? -14.425 -4.775 6.260 1.00 91.31 363 LEU A C 1
ATOM 2813 O O . LEU A 1 363 ? -14.425 -3.934 7.166 1.00 91.31 363 LEU A O 1
ATOM 2817 N N . PRO A 1 364 ? -15.347 -4.736 5.280 1.00 88.56 364 PRO A N 1
ATOM 2818 C CA . PRO A 1 364 ? -16.430 -3.758 5.276 1.00 88.56 364 PRO A CA 1
ATOM 2819 C C . PRO A 1 364 ? -17.207 -3.764 6.598 1.00 88.56 364 PRO A C 1
ATOM 2821 O O . PRO A 1 364 ? -17.655 -4.813 7.051 1.00 88.56 364 PRO A O 1
ATOM 2824 N N . GLY A 1 365 ? -17.381 -2.585 7.200 1.00 86.81 365 GLY A N 1
ATOM 2825 C CA . GLY A 1 365 ? -18.091 -2.436 8.475 1.00 86.81 365 GLY A CA 1
ATOM 2826 C C . GLY A 1 365 ? -17.250 -2.706 9.728 1.00 86.81 365 GLY A C 1
ATOM 2827 O O . GLY A 1 365 ? -17.785 -2.602 10.827 1.00 86.81 365 GLY A O 1
ATOM 2828 N N . GLU A 1 366 ? -15.954 -2.999 9.601 1.00 88.56 366 GLU A N 1
ATOM 2829 C CA . GLU A 1 366 ? -15.049 -3.171 10.742 1.00 88.56 366 GLU A CA 1
ATOM 2830 C C . GLU A 1 366 ? -14.083 -1.980 10.892 1.00 88.56 366 GLU A C 1
ATOM 2832 O O . GLU A 1 366 ? -13.656 -1.384 9.896 1.00 88.56 366 GLU A O 1
ATOM 2837 N N . PRO A 1 367 ? -13.696 -1.608 12.128 1.00 91.38 367 PRO A N 1
ATOM 2838 C CA . PRO A 1 367 ? -12.621 -0.651 12.340 1.00 91.38 367 PRO A CA 1
ATOM 2839 C C . PRO A 1 367 ? -11.271 -1.272 11.962 1.00 91.38 367 PRO A C 1
ATOM 2841 O O . PRO A 1 367 ? -11.005 -2.448 12.216 1.00 91.38 367 PRO A O 1
ATOM 2844 N N . TYR A 1 368 ? -10.370 -0.460 11.409 1.00 94.31 368 TYR A N 1
ATOM 2845 C CA . TYR A 1 368 ? -8.984 -0.882 11.221 1.00 94.31 368 TYR A CA 1
ATOM 2846 C C . TYR A 1 368 ? -8.294 -1.099 12.573 1.00 94.31 368 TYR A C 1
ATOM 2848 O O . TYR A 1 368 ? -8.567 -0.367 13.520 1.00 94.31 368 TYR A O 1
ATOM 2856 N N . TYR A 1 369 ? -7.361 -2.053 12.680 1.00 95.56 369 TYR A N 1
ATOM 2857 C CA . TYR A 1 369 ? -6.742 -2.390 13.973 1.00 95.56 369 TYR A CA 1
ATOM 2858 C C . TYR A 1 369 ? -6.025 -1.194 14.627 1.00 95.56 369 TYR A C 1
ATOM 2860 O O . TYR A 1 369 ? -6.020 -1.068 15.849 1.00 95.56 369 TYR A O 1
ATOM 2868 N N . ARG A 1 370 ? -5.481 -0.262 13.826 1.00 95.31 370 ARG A N 1
ATOM 2869 C CA . ARG A 1 370 ? -4.853 0.965 14.350 1.00 95.31 370 ARG A CA 1
ATOM 2870 C C . ARG A 1 370 ? -5.836 1.895 15.060 1.00 95.31 370 ARG A C 1
ATOM 2872 O O . ARG A 1 370 ? -5.396 2.783 15.785 1.00 95.31 370 ARG A O 1
ATOM 2879 N N . ALA A 1 371 ? -7.145 1.685 14.909 1.00 95.00 371 ALA A N 1
ATOM 2880 C CA . ALA A 1 371 ? -8.138 2.401 15.698 1.00 95.00 371 ALA A CA 1
ATOM 2881 C C . ALA A 1 371 ? -7.946 2.167 17.197 1.00 95.00 371 ALA A C 1
ATOM 2883 O O . ALA A 1 371 ? -8.188 3.074 17.983 1.00 95.00 371 ALA A O 1
ATOM 2884 N N . PHE A 1 372 ? -7.449 0.996 17.592 1.00 96.56 372 PHE A N 1
ATOM 2885 C CA . PHE A 1 372 ? -7.207 0.653 18.991 1.00 96.56 372 PHE A CA 1
ATOM 2886 C C . PHE A 1 372 ? -5.830 1.089 19.510 1.00 96.56 372 PHE A C 1
ATOM 2888 O O . PHE A 1 372 ? -5.549 0.944 20.698 1.00 96.56 372 PHE A O 1
ATOM 2895 N N . THR A 1 373 ? -4.982 1.656 18.647 1.00 95.12 373 THR A N 1
ATOM 2896 C CA . THR A 1 373 ? -3.665 2.203 19.001 1.00 95.12 373 THR A CA 1
ATOM 2897 C C . THR A 1 373 ? -3.620 3.710 18.714 1.00 95.12 373 THR A C 1
ATOM 2899 O O . THR A 1 373 ? -2.841 4.150 17.862 1.00 95.12 373 THR A O 1
ATOM 2902 N N . PRO A 1 374 ? -4.501 4.521 19.334 1.00 92.00 374 PRO A N 1
ATOM 2903 C CA . PRO A 1 374 ? -4.567 5.947 19.047 1.00 92.00 374 PRO A CA 1
ATOM 2904 C C . PRO A 1 374 ? -3.319 6.683 19.548 1.00 92.00 374 PRO A C 1
ATOM 2906 O O . PRO A 1 374 ? -2.763 6.361 20.599 1.00 92.00 374 PRO A O 1
ATOM 2909 N N . ASP A 1 375 ? -2.918 7.727 18.825 1.00 88.38 375 ASP A N 1
ATOM 2910 C CA . ASP A 1 375 ? -1.911 8.666 19.313 1.00 88.38 375 ASP A CA 1
ATOM 2911 C C . ASP A 1 375 ? -2.494 9.486 20.474 1.00 88.38 375 ASP A C 1
ATOM 2913 O O . ASP A 1 375 ? -3.492 10.192 20.314 1.00 88.38 375 ASP A O 1
ATOM 2917 N N . ARG A 1 376 ? -1.873 9.411 21.656 1.00 87.81 376 ARG A N 1
ATOM 2918 C CA . ARG A 1 376 ? -2.343 10.132 22.849 1.00 87.81 376 ARG A CA 1
ATOM 2919 C C . ARG A 1 376 ? -2.174 11.647 22.733 1.00 87.81 376 ARG A C 1
ATOM 2921 O O . ARG A 1 376 ? -2.857 12.367 23.457 1.00 87.81 376 ARG A O 1
ATOM 2928 N N . GLN A 1 377 ? -1.366 12.158 21.798 1.00 87.56 377 GLN A N 1
ATOM 2929 C CA . GLN A 1 377 ? -1.340 13.592 21.476 1.00 87.56 377 GLN A CA 1
ATOM 2930 C C . GLN A 1 377 ? -2.706 14.083 20.971 1.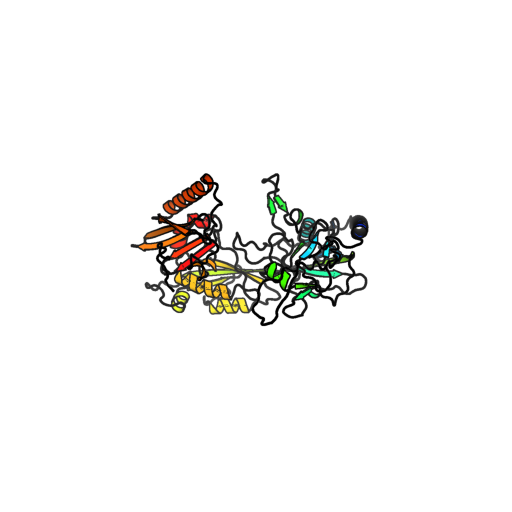00 87.56 377 GLN A C 1
ATOM 2932 O O . GLN A 1 377 ? -3.083 15.235 21.194 1.00 87.56 377 GLN A O 1
ATOM 2937 N N . LEU A 1 378 ? -3.524 13.182 20.408 1.00 86.44 378 LEU A N 1
ATOM 2938 C CA . LEU A 1 378 ? -4.916 13.455 20.057 1.00 86.44 378 LEU A CA 1
ATOM 2939 C C . LEU A 1 378 ? -5.816 13.674 21.276 1.00 86.44 378 LEU A C 1
ATOM 2941 O O . LEU A 1 378 ? -6.990 13.942 21.084 1.00 86.44 378 LEU A O 1
ATOM 2945 N N . LEU A 1 379 ? -5.337 13.608 22.520 1.00 86.81 379 LEU A N 1
ATOM 2946 C CA . LEU A 1 379 ? -6.102 14.074 23.680 1.00 86.81 379 LEU A CA 1
ATOM 2947 C C . LEU A 1 379 ? -5.999 15.595 23.847 1.00 86.81 379 LEU A C 1
ATOM 2949 O O . LEU A 1 379 ? -6.967 16.226 24.273 1.00 86.81 379 LEU A O 1
ATOM 2953 N N . ASN A 1 380 ? -4.910 16.222 23.394 1.00 87.00 380 ASN A N 1
ATOM 2954 C CA . ASN A 1 380 ? -4.678 17.648 23.593 1.00 87.00 380 ASN A CA 1
ATOM 2955 C C . ASN A 1 380 ? -5.328 18.522 22.501 1.00 87.00 380 ASN A C 1
ATOM 2957 O O . ASN A 1 380 ? -4.750 18.755 21.444 1.00 87.00 380 ASN A O 1
ATOM 2961 N N . ARG A 1 381 ? -6.540 19.045 22.746 1.00 86.25 381 ARG A N 1
ATOM 2962 C CA . ARG A 1 381 ? -7.295 19.845 21.753 1.00 86.25 381 ARG A CA 1
ATOM 2963 C C . ARG A 1 381 ? -6.580 21.112 21.265 1.00 86.25 381 ARG A C 1
ATOM 2965 O O . ARG A 1 381 ? -6.932 21.596 20.191 1.00 86.25 381 ARG A O 1
ATOM 2972 N N . THR A 1 382 ? -5.643 21.673 22.031 1.00 81.62 382 THR A N 1
ATOM 2973 C CA . THR A 1 382 ? -4.964 22.934 21.676 1.00 81.62 382 THR A CA 1
ATOM 2974 C C . THR A 1 382 ? -3.754 22.732 20.768 1.00 81.62 382 THR A C 1
ATOM 2976 O O . THR A 1 382 ? -3.347 23.675 20.095 1.00 81.62 382 THR A O 1
ATOM 2979 N N . GLU A 1 383 ? -3.207 21.518 20.726 1.00 81.75 383 GLU A N 1
ATOM 2980 C CA . GLU A 1 383 ? -2.023 21.169 19.929 1.00 81.75 383 GLU A CA 1
ATOM 2981 C C . GLU A 1 383 ? -2.370 20.369 18.670 1.00 81.75 383 GLU A C 1
ATOM 2983 O O . GLU A 1 383 ? -1.537 20.222 17.776 1.00 81.75 383 GLU A O 1
ATOM 2988 N N . ARG A 1 384 ? -3.608 19.869 18.560 1.00 83.75 384 ARG A N 1
ATOM 2989 C CA . ARG A 1 384 ? -4.048 19.138 17.370 1.00 83.75 384 ARG A CA 1
ATOM 2990 C C . ARG A 1 384 ? -4.068 20.049 16.132 1.00 83.75 384 ARG A C 1
ATOM 2992 O O . ARG A 1 384 ? -4.606 21.155 16.198 1.00 83.75 384 ARG A O 1
ATOM 2999 N N . PRO A 1 385 ? -3.613 19.551 14.968 1.00 75.62 385 PRO A N 1
ATOM 3000 C CA . PRO A 1 385 ? -3.685 20.291 13.707 1.00 75.62 385 PRO A CA 1
ATOM 3001 C C . PRO A 1 385 ? -5.119 20.446 13.168 1.00 75.62 385 PRO A C 1
ATOM 3003 O O . PRO A 1 385 ? -5.366 21.292 12.312 1.00 75.62 385 PRO A O 1
ATOM 3006 N N . PHE A 1 386 ? -6.068 19.631 13.641 1.00 80.69 386 PHE A N 1
ATOM 3007 C CA . PHE A 1 386 ? -7.483 19.695 13.276 1.00 80.69 386 PHE A CA 1
ATOM 3008 C C . PHE A 1 386 ? -8.376 19.181 14.413 1.00 80.69 386 PHE A C 1
ATOM 3010 O O . PHE A 1 386 ? -7.931 18.442 15.294 1.00 80.69 386 PHE A O 1
ATOM 3017 N N . HIS A 1 387 ? -9.663 19.538 14.369 1.00 86.81 387 HIS A N 1
ATOM 3018 C CA . HIS A 1 387 ? -10.651 19.158 15.380 1.00 86.81 387 HIS A CA 1
ATOM 3019 C C . HIS A 1 387 ? -11.686 18.174 14.802 1.00 86.81 387 HIS A C 1
ATOM 3021 O O . HIS A 1 387 ? -12.681 18.611 14.214 1.00 86.81 387 HIS A O 1
ATOM 3027 N N . PRO A 1 388 ? -11.441 16.851 14.910 1.00 89.38 388 PRO A N 1
ATOM 3028 C CA . PRO A 1 388 ? -12.378 15.823 14.450 1.00 89.38 388 PRO A CA 1
ATOM 3029 C C . PRO A 1 388 ? -13.653 15.793 15.304 1.00 89.38 388 PRO A C 1
ATOM 3031 O O . PRO A 1 388 ? -13.730 16.435 16.353 1.00 89.38 388 PRO A O 1
ATOM 3034 N N . LEU A 1 389 ? -14.651 15.021 14.866 1.00 91.75 389 LEU A N 1
ATOM 3035 C CA . LEU A 1 389 ? -15.801 14.711 15.716 1.00 91.75 389 LEU A CA 1
ATOM 3036 C C . LEU A 1 389 ? -15.337 13.873 16.908 1.00 91.75 389 LEU A C 1
ATOM 3038 O O . LEU A 1 389 ? -14.514 12.968 16.752 1.00 91.75 389 LEU A O 1
ATOM 3042 N N . GLU A 1 390 ? -15.875 14.167 18.087 1.00 94.19 390 GLU A N 1
ATOM 3043 C CA . GLU A 1 390 ? -15.599 13.394 19.294 1.00 94.19 390 GLU A CA 1
ATOM 3044 C C . GLU A 1 390 ? -16.892 12.748 19.806 1.00 94.19 390 GLU A C 1
ATOM 3046 O O . GLU A 1 390 ? -17.919 13.413 19.906 1.00 94.19 390 GLU A O 1
ATOM 3051 N N . LEU A 1 391 ? -16.864 11.458 20.135 1.00 95.50 391 LEU A N 1
ATOM 3052 C CA . LEU A 1 391 ? -18.031 10.701 20.591 1.00 95.50 391 LEU A CA 1
ATOM 3053 C C . LEU A 1 391 ? -17.702 9.977 21.893 1.00 95.50 391 LEU A C 1
ATOM 3055 O O . LEU A 1 391 ? -16.884 9.066 21.899 1.00 95.50 391 LEU A O 1
ATOM 3059 N N . ALA A 1 392 ? -18.340 10.372 22.992 1.00 96.31 392 ALA A N 1
ATOM 3060 C CA . ALA A 1 392 ? -18.259 9.641 24.253 1.00 96.31 392 ALA A CA 1
ATOM 3061 C C . ALA A 1 392 ? -19.381 8.618 24.294 1.00 96.31 392 ALA A C 1
ATOM 3063 O O . ALA A 1 392 ? -20.544 9.008 24.251 1.00 96.31 392 ALA A O 1
ATOM 3064 N N . LEU A 1 393 ? -19.038 7.341 24.377 1.00 96.75 393 LEU A N 1
ATOM 3065 C CA . LEU A 1 393 ? -19.974 6.245 24.558 1.00 96.75 393 LEU A CA 1
ATOM 3066 C C . LEU A 1 393 ? -20.099 5.906 26.039 1.00 96.75 393 LEU A C 1
ATOM 3068 O O . LEU A 1 393 ? -19.163 6.051 26.821 1.00 96.75 393 LEU A O 1
ATOM 3072 N N . GLN A 1 394 ? -21.271 5.419 26.411 1.00 94.19 394 GLN A N 1
ATOM 3073 C CA . GLN A 1 394 ? -21.561 4.886 27.730 1.00 94.19 394 GLN A CA 1
ATOM 3074 C C . GLN A 1 394 ? -22.488 3.684 27.585 1.00 94.19 394 GLN A C 1
ATOM 3076 O O . GLN A 1 394 ? -23.347 3.649 26.696 1.00 94.19 394 GLN A O 1
ATOM 3081 N N . GLN A 1 395 ? -22.341 2.716 28.484 1.00 91.00 395 GLN A N 1
ATOM 3082 C CA . GLN A 1 395 ? -23.240 1.577 28.580 1.00 91.00 395 GLN A CA 1
ATOM 3083 C C . GLN A 1 395 ? -24.018 1.645 29.890 1.00 91.00 395 GLN A C 1
ATOM 3085 O O . GLN A 1 395 ? -23.441 1.812 30.962 1.00 91.00 395 GLN A O 1
ATOM 3090 N N . LYS A 1 396 ? -25.341 1.512 29.805 1.00 88.75 396 LYS A N 1
ATOM 3091 C CA . LYS A 1 396 ? -26.221 1.422 30.970 1.00 88.75 396 LYS A CA 1
ATOM 3092 C C . LYS A 1 396 ? -27.333 0.421 30.690 1.00 88.75 396 LYS A C 1
ATOM 3094 O O . LYS A 1 396 ? -27.979 0.500 29.650 1.00 88.75 396 LYS A O 1
ATOM 3099 N N . ASP A 1 397 ? -27.536 -0.529 31.601 1.00 85.12 397 ASP A N 1
ATOM 3100 C CA . ASP A 1 397 ? -28.576 -1.565 31.500 1.00 85.12 397 ASP A CA 1
ATOM 3101 C C . ASP A 1 397 ? -28.541 -2.320 30.152 1.00 85.12 397 ASP A C 1
ATOM 3103 O O . ASP A 1 397 ? -29.563 -2.574 29.516 1.00 85.12 397 ASP A O 1
ATOM 3107 N N . GLY A 1 398 ? -27.329 -2.610 29.660 1.00 81.31 398 GLY A N 1
ATOM 3108 C CA . GLY A 1 398 ? -27.095 -3.274 28.372 1.00 81.31 398 GLY A CA 1
ATOM 3109 C C . GLY A 1 398 ? -27.327 -2.400 27.131 1.00 81.31 398 GLY A C 1
ATOM 3110 O O . GLY A 1 398 ? -27.041 -2.847 26.021 1.00 81.31 398 GLY A O 1
ATOM 3111 N N . ARG A 1 399 ? -27.792 -1.155 27.291 1.00 89.25 399 ARG A N 1
ATOM 3112 C CA . ARG A 1 399 ? -27.978 -0.189 26.203 1.00 89.25 399 ARG A CA 1
ATOM 3113 C C . ARG A 1 399 ? -26.773 0.726 26.073 1.00 89.25 399 ARG A C 1
ATOM 3115 O O . ARG A 1 399 ? -26.241 1.217 27.067 1.00 89.25 399 ARG A O 1
ATOM 3122 N N . ILE A 1 400 ? -26.381 0.981 24.833 1.00 95.19 400 ILE A N 1
ATOM 3123 C CA . ILE A 1 400 ? -25.304 1.907 24.492 1.00 95.19 400 ILE A CA 1
ATOM 3124 C C . ILE A 1 400 ? -25.944 3.230 24.112 1.00 95.19 400 ILE A C 1
ATOM 3126 O O . ILE A 1 400 ? -26.901 3.262 23.347 1.00 95.19 400 ILE A O 1
ATOM 3130 N N . SER A 1 401 ? -25.408 4.312 24.649 1.00 95.81 401 SER A N 1
ATOM 3131 C CA . SER A 1 401 ? -25.732 5.675 24.239 1.00 95.81 401 SER A CA 1
ATOM 3132 C C . SER A 1 401 ? -24.445 6.481 24.209 1.00 95.81 401 SER A C 1
ATOM 3134 O O . SER A 1 401 ? -23.389 6.002 24.624 1.00 95.81 401 SER A O 1
ATOM 3136 N N . GLY A 1 402 ? -24.509 7.708 23.718 1.00 95.19 402 GLY A N 1
ATOM 3137 C CA . GLY A 1 402 ? -23.346 8.561 23.686 1.00 95.19 402 GLY A CA 1
ATOM 3138 C C . GLY A 1 402 ? -23.655 10.041 23.602 1.00 95.19 402 GLY A C 1
ATOM 3139 O O . GLY A 1 402 ? -24.801 10.487 23.630 1.00 95.19 402 GLY A O 1
ATOM 3140 N N . ARG A 1 403 ? -22.580 10.809 23.513 1.00 95.50 403 ARG A N 1
ATOM 3141 C CA . ARG A 1 403 ? -22.580 12.264 23.456 1.00 95.50 403 ARG A CA 1
ATOM 3142 C C . ARG A 1 403 ? -21.595 12.686 22.378 1.00 95.50 403 ARG A C 1
ATOM 3144 O O . ARG A 1 403 ? -20.395 12.444 22.508 1.00 95.50 403 ARG A O 1
ATOM 3151 N N . LEU A 1 404 ? -22.124 13.255 21.301 1.00 94.69 404 LEU A N 1
ATOM 3152 C CA . LEU A 1 404 ? -21.348 13.763 20.179 1.00 94.69 404 LEU A CA 1
ATOM 3153 C C . LEU A 1 404 ? -20.964 15.214 20.461 1.00 94.69 404 LEU A C 1
ATOM 3155 O O . LEU A 1 404 ? -21.815 16.049 20.773 1.00 94.69 404 LEU A O 1
ATOM 3159 N N . LEU A 1 405 ? -19.679 15.508 20.338 1.00 93.62 405 LEU A N 1
ATOM 3160 C CA . LEU A 1 405 ? -19.108 16.826 20.517 1.00 93.62 405 LEU A CA 1
ATOM 3161 C C . LEU A 1 405 ? -18.532 17.306 19.186 1.00 93.62 405 LEU A C 1
ATOM 3163 O O . LEU A 1 405 ? -17.621 16.707 18.611 1.00 93.62 405 LEU A O 1
ATOM 3167 N N . LEU A 1 406 ? -19.074 18.421 18.713 1.00 89.75 406 LEU A N 1
ATOM 3168 C CA . LEU A 1 406 ? -18.589 19.137 17.551 1.00 89.75 406 LEU A CA 1
ATOM 3169 C C . LEU A 1 406 ? -17.717 20.281 18.049 1.00 89.75 406 LEU A C 1
ATOM 3171 O O . LEU A 1 406 ? -18.196 21.197 18.721 1.00 89.75 406 LEU A O 1
ATOM 3175 N N . VAL A 1 407 ? -16.441 20.233 17.692 1.00 86.75 407 VAL A N 1
ATOM 3176 C CA . VAL A 1 407 ? -15.478 21.284 18.013 1.00 86.75 407 VAL A CA 1
ATOM 3177 C C . VAL A 1 407 ? -15.314 22.185 16.787 1.00 86.75 407 VAL A C 1
ATOM 3179 O O . VAL A 1 407 ? -15.210 21.706 15.652 1.00 86.75 407 VAL A O 1
ATOM 3182 N N . GLN A 1 408 ? -15.356 23.497 16.994 1.00 82.31 408 GLN A N 1
ATOM 3183 C CA . GLN A 1 408 ? -15.197 24.504 15.945 1.00 82.31 408 GLN A CA 1
ATOM 3184 C C . GLN A 1 408 ? -14.106 25.499 16.328 1.00 82.31 408 GLN A C 1
ATOM 3186 O O . GLN A 1 408 ? -14.155 26.089 17.405 1.00 82.31 408 GLN A O 1
ATOM 3191 N N . SER A 1 409 ? -13.142 25.705 15.432 1.00 79.81 409 SER A N 1
ATOM 3192 C CA . SER A 1 409 ? -12.132 26.755 15.562 1.00 79.81 409 SER A CA 1
ATOM 3193 C C . SER A 1 409 ? -12.694 28.071 15.034 1.00 79.81 409 SER A C 1
ATOM 3195 O O . SER A 1 409 ? -12.986 28.196 13.845 1.00 79.81 409 SER A O 1
ATOM 3197 N N . VAL A 1 410 ? -12.823 29.060 15.909 1.00 80.12 410 VAL A N 1
ATOM 3198 C CA . VAL A 1 410 ? -13.267 30.411 15.571 1.00 80.12 410 VAL A CA 1
ATOM 3199 C C . VAL A 1 410 ? -12.063 31.342 15.608 1.00 80.12 410 VAL A C 1
ATOM 3201 O O . VAL A 1 410 ? -11.439 31.542 16.650 1.00 80.12 410 VAL A O 1
ATOM 3204 N N . TRP A 1 411 ? -11.722 31.904 14.452 1.00 77.56 411 TRP A N 1
ATOM 3205 C CA . TRP A 1 411 ? -10.645 32.881 14.316 1.00 77.56 411 TRP A CA 1
ATOM 3206 C C . TRP A 1 411 ? -11.210 34.285 14.505 1.00 77.56 411 TRP A C 1
ATOM 3208 O O . TRP A 1 411 ? -12.028 34.738 13.706 1.00 77.56 411 TRP A O 1
ATOM 3218 N N . LYS A 1 412 ? -10.788 34.964 15.573 1.00 81.44 412 LYS A N 1
ATOM 3219 C CA . LYS A 1 412 ? -11.080 36.387 15.772 1.00 81.44 412 LYS A CA 1
ATOM 3220 C C . LYS A 1 412 ? -10.055 37.237 15.024 1.00 81.44 412 LYS A C 1
ATOM 3222 O O . LYS A 1 412 ? -8.891 36.857 14.907 1.00 81.44 412 LYS A O 1
ATOM 3227 N N . GLU A 1 413 ? -10.491 38.389 14.532 1.00 75.19 413 GLU A N 1
ATOM 3228 C CA . GLU A 1 413 ? -9.628 39.340 13.833 1.00 75.19 413 GLU A CA 1
ATOM 3229 C C . GLU A 1 413 ? -8.471 39.791 14.745 1.00 75.19 413 GLU A C 1
ATOM 3231 O O . GLU A 1 413 ? -8.682 40.143 15.905 1.00 75.19 413 GLU A O 1
ATOM 3236 N N . GLY A 1 414 ? -7.233 39.704 14.248 1.00 76.38 414 GLY A N 1
ATOM 3237 C CA . GLY A 1 414 ? -6.019 40.036 15.006 1.00 76.38 414 GLY A CA 1
ATOM 3238 C C . GLY A 1 414 ? -5.549 38.985 16.025 1.00 76.38 414 GLY A C 1
ATOM 3239 O O . GLY A 1 414 ? -4.527 39.200 16.678 1.00 76.38 414 GLY A O 1
ATOM 3240 N N . ALA A 1 415 ? -6.238 37.847 16.172 1.00 75.88 415 ALA A N 1
ATOM 3241 C CA . ALA A 1 415 ? -5.830 36.800 17.108 1.00 75.88 415 ALA A CA 1
ATOM 3242 C C . ALA A 1 415 ? -4.703 35.917 16.542 1.00 75.88 415 ALA A C 1
ATOM 3244 O O . ALA A 1 415 ? -4.752 35.468 15.399 1.00 75.88 415 ALA A O 1
ATOM 3245 N N . SER A 1 416 ? -3.711 35.597 17.380 1.00 74.31 416 SER A N 1
ATOM 3246 C CA . SER A 1 416 ? -2.632 34.655 17.040 1.00 74.31 416 SER A CA 1
ATOM 3247 C C . SER A 1 416 ? -3.042 33.181 17.168 1.00 74.31 416 SER A C 1
ATOM 3249 O O . SER A 1 416 ? -2.298 32.299 16.739 1.00 74.31 416 SER A O 1
ATOM 3251 N N . ARG A 1 417 ? -4.209 32.898 17.767 1.00 71.81 417 ARG A N 1
ATOM 3252 C CA . ARG A 1 417 ? -4.775 31.554 17.957 1.00 71.81 417 ARG A CA 1
ATOM 3253 C C . ARG A 1 417 ? -6.297 31.585 17.820 1.00 71.81 417 ARG A C 1
ATOM 3255 O O . ARG A 1 417 ? -6.931 32.566 18.202 1.00 71.81 417 ARG A O 1
ATOM 3262 N N . SER A 1 418 ? -6.879 30.497 17.318 1.00 77.75 418 SER A N 1
ATOM 3263 C CA . SER A 1 418 ? -8.332 30.313 17.282 1.00 77.75 418 SER A CA 1
ATOM 3264 C C . SER A 1 418 ? -8.898 30.005 18.667 1.00 77.75 418 SER A C 1
ATOM 3266 O O . SER A 1 418 ? -8.307 29.231 19.422 1.00 77.75 418 SER A O 1
ATOM 3268 N N . GLU A 1 419 ? -10.091 30.510 18.955 1.00 83.06 419 GLU A N 1
ATOM 3269 C CA . GLU A 1 419 ? -10.898 30.051 20.084 1.00 83.06 419 GLU A CA 1
ATOM 3270 C C . GLU A 1 419 ? -11.668 28.784 19.702 1.00 83.06 419 GLU A C 1
ATOM 3272 O O . GLU A 1 419 ? -12.084 28.626 18.555 1.00 83.06 419 GLU A O 1
ATOM 3277 N N . LEU A 1 420 ? -11.864 27.869 20.653 1.00 85.06 420 LEU A N 1
ATOM 3278 C CA . LEU A 1 420 ? -12.627 26.643 20.420 1.00 85.06 420 LEU A CA 1
ATOM 3279 C C . LEU A 1 420 ? -14.055 26.802 20.939 1.00 85.06 420 LEU A C 1
ATOM 3281 O O . LEU A 1 420 ? -14.266 27.094 22.115 1.00 85.06 420 LEU A O 1
ATOM 3285 N N . GLN A 1 421 ? -15.027 26.573 20.062 1.00 86.12 421 GLN A N 1
ATOM 3286 C CA . GLN A 1 421 ? -16.437 26.452 20.410 1.00 86.12 421 GLN A CA 1
ATOM 3287 C C . GLN A 1 421 ? -16.868 24.989 20.394 1.00 86.12 421 GLN A C 1
ATOM 3289 O O . GLN A 1 421 ? -16.407 24.192 19.574 1.00 86.12 421 GLN A O 1
ATOM 3294 N N . PHE A 1 422 ? -17.775 24.658 21.307 1.00 88.75 422 PHE A N 1
ATOM 3295 C CA . PHE A 1 422 ? -18.224 23.300 21.567 1.00 88.75 422 PHE A CA 1
ATOM 3296 C C . PHE A 1 422 ? -19.733 23.221 21.384 1.00 88.75 422 PHE A C 1
ATOM 3298 O O . PHE A 1 422 ? -20.481 23.934 22.054 1.00 88.75 422 PHE A O 1
ATOM 3305 N N . LEU A 1 423 ? -20.181 22.338 20.497 1.00 89.31 423 LEU A N 1
ATOM 3306 C CA . LEU A 1 423 ? -21.589 21.996 20.360 1.00 89.31 423 LEU A CA 1
ATOM 3307 C C . LEU A 1 423 ? -21.786 20.533 20.726 1.00 89.31 423 LEU A C 1
ATOM 3309 O O . LEU A 1 423 ? -21.223 19.641 20.098 1.00 89.31 423 LEU A O 1
ATOM 3313 N N . GLU A 1 424 ? -22.606 20.307 21.741 1.00 93.06 424 GLU A N 1
ATOM 3314 C CA . GLU A 1 424 ? -22.873 18.985 22.284 1.00 93.06 424 GLU A CA 1
ATOM 3315 C C . GLU A 1 424 ? -24.253 18.474 21.854 1.00 93.06 424 GLU A C 1
ATOM 3317 O O . GLU A 1 424 ? -25.233 19.234 21.792 1.00 93.06 424 GLU A O 1
ATOM 3322 N N . ARG A 1 425 ? -24.323 17.178 21.535 1.00 94.00 425 ARG A N 1
ATOM 3323 C CA . ARG A 1 425 ? -25.539 16.486 21.104 1.00 94.00 425 ARG A CA 1
ATOM 3324 C C . ARG A 1 425 ? -25.658 15.114 21.773 1.00 94.00 425 ARG A C 1
ATOM 3326 O O . ARG A 1 425 ? -24.723 14.317 21.670 1.00 94.00 425 ARG A O 1
ATOM 3333 N N . PRO A 1 426 ? -26.780 14.806 22.447 1.00 95.56 426 PRO A N 1
ATOM 3334 C CA . PRO A 1 426 ? -27.031 13.458 22.939 1.00 95.56 426 PRO A CA 1
ATOM 3335 C C . PRO A 1 426 ? -27.327 12.517 21.766 1.00 95.56 426 PRO A C 1
ATOM 3337 O O . PRO A 1 426 ? -28.120 12.844 20.887 1.00 95.56 426 PRO A O 1
ATOM 3340 N N . ILE A 1 427 ? -26.712 11.338 21.773 1.00 97.00 427 ILE A N 1
ATOM 3341 C CA . ILE A 1 427 ? -26.891 10.285 20.771 1.00 97.00 427 ILE A CA 1
ATOM 3342 C C . ILE A 1 427 ? -27.447 9.055 21.480 1.00 97.00 427 ILE A C 1
ATOM 3344 O O . ILE A 1 427 ? -26.739 8.379 22.224 1.00 97.00 427 ILE A O 1
ATOM 3348 N N . LEU A 1 428 ? -28.730 8.772 21.282 1.00 94.94 428 LEU A N 1
ATOM 3349 C CA . LEU A 1 428 ? -29.394 7.666 21.977 1.00 94.94 428 LEU A CA 1
ATOM 3350 C C . LEU A 1 428 ? -29.115 6.309 21.326 1.00 94.94 428 LEU A C 1
ATOM 3352 O O . LEU A 1 428 ? -29.090 5.299 22.021 1.00 94.94 428 LEU A O 1
ATOM 3356 N N . ASP A 1 429 ? -28.915 6.295 20.009 1.00 94.81 429 ASP A N 1
ATOM 3357 C CA . ASP A 1 429 ? -28.811 5.089 19.195 1.00 94.81 429 ASP A CA 1
ATOM 3358 C C . ASP A 1 429 ? -28.109 5.392 17.842 1.00 94.81 429 ASP A C 1
ATOM 3360 O O . ASP A 1 429 ? -27.785 6.555 17.554 1.00 94.81 429 ASP A O 1
ATOM 3364 N N . PRO A 1 430 ? -27.863 4.378 16.985 1.00 94.62 430 PRO A N 1
ATOM 3365 C CA . PRO A 1 430 ? -27.220 4.586 15.685 1.00 94.62 430 PRO A CA 1
ATOM 3366 C C . PRO A 1 430 ? -28.032 5.475 14.725 1.00 94.62 430 PRO A C 1
ATOM 3368 O O . PRO A 1 430 ? -27.461 6.146 13.864 1.00 94.62 430 PRO A O 1
ATOM 3371 N N . ALA A 1 431 ? -29.365 5.499 14.837 1.00 95.31 431 ALA A N 1
ATOM 3372 C CA . ALA A 1 431 ? -30.210 6.309 13.962 1.00 95.31 431 ALA A CA 1
ATOM 3373 C C . ALA A 1 431 ? -30.071 7.803 14.292 1.00 95.31 431 ALA A C 1
ATOM 3375 O O . ALA A 1 431 ? -29.907 8.614 13.376 1.00 95.31 431 ALA A O 1
ATOM 3376 N N . ALA A 1 432 ? -30.033 8.147 15.582 1.00 95.44 432 ALA A N 1
ATOM 3377 C CA . ALA A 1 432 ? -29.729 9.494 16.055 1.00 95.44 432 ALA A CA 1
ATOM 3378 C C . ALA A 1 432 ? -28.345 9.957 15.573 1.00 95.44 432 ALA A C 1
ATOM 3380 O O . ALA A 1 432 ? -28.197 11.086 15.103 1.00 95.44 432 ALA A O 1
ATOM 3381 N N . LEU A 1 433 ? -27.341 9.069 15.602 1.00 93.75 433 LEU A N 1
ATOM 3382 C CA . LEU A 1 433 ? -26.009 9.382 15.083 1.00 93.75 433 LEU A CA 1
ATOM 3383 C C . LEU A 1 433 ? -26.046 9.702 13.587 1.00 93.75 433 LEU A C 1
ATOM 3385 O O . LEU A 1 433 ? -25.522 10.729 13.160 1.00 93.75 433 LEU A O 1
ATOM 3389 N N . ARG A 1 434 ? -26.709 8.859 12.788 1.00 93.56 434 ARG A N 1
ATOM 3390 C CA . ARG A 1 434 ? -26.859 9.076 11.342 1.00 93.56 434 ARG A CA 1
ATOM 3391 C C . ARG A 1 434 ? -27.522 10.419 11.034 1.00 93.56 434 ARG A C 1
ATOM 3393 O O . ARG A 1 434 ? -27.073 11.122 10.128 1.00 93.56 434 ARG A O 1
ATOM 3400 N N . GLN A 1 435 ? -28.563 10.774 11.785 1.00 94.44 435 GLN A N 1
ATOM 3401 C CA . GLN A 1 435 ? -29.267 12.042 11.625 1.00 94.44 435 GLN A CA 1
ATOM 3402 C C . GLN A 1 435 ? -28.354 13.239 11.921 1.00 94.44 435 GLN A C 1
ATOM 3404 O O . GLN A 1 435 ? -28.273 14.150 11.100 1.00 94.44 435 GLN A O 1
ATOM 3409 N N . GLU A 1 436 ? -27.621 13.227 13.036 1.00 92.25 436 GLU A N 1
ATOM 3410 C CA . GLU A 1 436 ? -26.709 14.326 13.389 1.00 92.25 436 GLU A CA 1
ATOM 3411 C C . GLU A 1 436 ? -25.561 14.480 12.379 1.00 92.25 436 GLU A C 1
ATOM 3413 O O . GLU A 1 436 ? -25.208 15.602 12.012 1.00 92.25 436 GLU A O 1
ATOM 3418 N N . LEU A 1 437 ? -25.025 13.378 11.841 1.00 90.19 437 LEU A N 1
ATOM 3419 C CA . LEU A 1 437 ? -24.014 13.441 10.776 1.00 90.19 437 LEU A CA 1
ATOM 3420 C C . LEU A 1 437 ? -24.567 14.030 9.477 1.00 90.19 437 LEU A C 1
ATOM 3422 O O . LEU A 1 437 ? -23.863 14.774 8.792 1.00 90.19 437 LEU A O 1
ATOM 3426 N N . ALA A 1 438 ? -25.817 13.720 9.126 1.00 90.31 438 ALA A N 1
ATOM 3427 C CA . ALA A 1 438 ? -26.475 14.328 7.975 1.00 90.31 438 ALA A CA 1
ATOM 3428 C C . ALA A 1 438 ? -26.687 15.838 8.186 1.00 90.31 438 ALA A C 1
ATOM 3430 O O . ALA A 1 438 ? -26.400 16.626 7.284 1.00 90.31 438 ALA A O 1
ATOM 3431 N N . VAL A 1 439 ? -27.107 16.246 9.388 1.00 89.88 439 VAL A N 1
ATOM 3432 C CA . VAL A 1 439 ? -27.287 17.659 9.757 1.00 89.88 439 VAL A CA 1
ATOM 3433 C C . VAL A 1 439 ? -25.962 18.429 9.722 1.00 89.88 439 VAL A C 1
ATOM 3435 O O . VAL A 1 439 ? -25.925 19.536 9.185 1.00 89.88 439 VAL A O 1
ATOM 3438 N N . ASP A 1 440 ? -24.865 17.875 10.247 1.00 85.62 440 ASP A N 1
ATOM 3439 C CA . ASP A 1 440 ? -23.546 18.532 10.212 1.00 85.62 440 ASP A CA 1
ATOM 3440 C C . ASP A 1 440 ? -23.005 18.670 8.779 1.00 85.62 440 ASP A C 1
ATOM 3442 O O . ASP A 1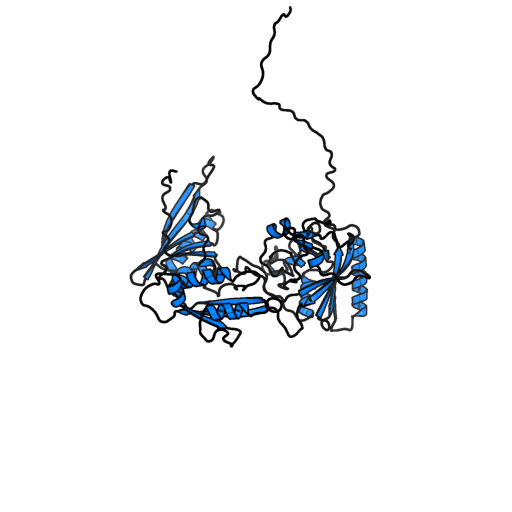 440 ? -22.492 19.734 8.415 1.00 85.62 440 ASP A O 1
ATOM 3446 N N . ARG A 1 441 ? -23.189 17.647 7.928 1.00 86.44 441 ARG A N 1
ATOM 3447 C CA . ARG A 1 441 ? -22.846 17.723 6.496 1.00 86.44 441 ARG A CA 1
ATOM 3448 C C . ARG A 1 441 ? -23.635 18.819 5.788 1.00 86.44 441 ARG A C 1
ATOM 3450 O O . ARG A 1 441 ? -23.034 19.623 5.077 1.00 86.44 441 ARG A O 1
ATOM 3457 N N . GLU A 1 442 ? -24.948 18.878 6.001 1.00 87.50 442 GLU A N 1
ATOM 3458 C CA . GLU A 1 442 ? -25.800 19.886 5.364 1.00 87.50 442 GLU A CA 1
ATOM 3459 C C . GLU A 1 442 ? -25.461 21.297 5.849 1.00 87.50 442 GLU A C 1
ATOM 3461 O O . GLU A 1 442 ? -25.300 22.209 5.043 1.00 87.50 442 GLU A O 1
ATOM 3466 N N . ARG A 1 443 ? -25.234 21.477 7.156 1.00 83.69 443 ARG A N 1
ATOM 3467 C CA . ARG A 1 443 ? -24.800 22.763 7.716 1.00 83.69 443 ARG A CA 1
ATOM 3468 C C . ARG A 1 443 ? -23.482 23.227 7.106 1.00 83.69 443 ARG A C 1
ATOM 3470 O O . ARG A 1 443 ? -23.360 24.399 6.765 1.00 83.69 443 ARG A O 1
ATOM 3477 N N . THR A 1 444 ? -22.516 22.322 6.974 1.00 81.00 444 THR A N 1
ATOM 3478 C CA . THR A 1 444 ? -21.199 22.634 6.406 1.00 81.00 444 THR A CA 1
ATOM 3479 C C . THR A 1 444 ? -21.307 22.999 4.926 1.00 81.00 444 THR A C 1
ATOM 3481 O O . THR A 1 444 ? -20.671 23.949 4.478 1.00 81.00 444 THR A O 1
ATOM 3484 N N . ARG A 1 445 ? -22.162 22.296 4.173 1.00 84.75 445 ARG A N 1
ATOM 3485 C CA . ARG A 1 445 ? -22.437 22.593 2.764 1.00 84.75 445 ARG A CA 1
ATOM 3486 C C . ARG A 1 445 ? -23.131 23.946 2.592 1.00 84.75 445 ARG A C 1
ATOM 3488 O O . ARG A 1 445 ? -22.694 24.753 1.776 1.00 84.75 445 ARG A O 1
ATOM 3495 N N . SER A 1 446 ? -24.177 24.198 3.374 1.00 84.25 446 SER A N 1
ATOM 3496 C CA . SER A 1 446 ? -24.974 25.427 3.328 1.00 84.25 446 SER A CA 1
ATOM 3497 C C . SER A 1 446 ? -24.183 26.676 3.743 1.00 84.25 446 SER A C 1
ATOM 3499 O O . SER A 1 446 ? -24.444 27.759 3.229 1.00 84.25 446 SER A O 1
ATOM 3501 N N . SER A 1 447 ? -23.191 26.551 4.632 1.00 79.38 447 SER A N 1
ATOM 3502 C CA . SER A 1 447 ? -22.326 27.670 5.036 1.00 79.38 447 SER A CA 1
ATOM 3503 C C . SER A 1 447 ? -21.134 27.919 4.100 1.00 79.38 447 SER A C 1
ATOM 3505 O O . SER A 1 447 ? -20.302 28.776 4.396 1.00 79.38 447 SER A O 1
ATOM 3507 N N . GLY A 1 448 ? -21.009 27.165 2.999 1.00 79.50 448 GLY A N 1
ATOM 3508 C CA . GLY A 1 448 ? -19.828 27.202 2.127 1.00 79.50 448 GLY A CA 1
ATOM 3509 C C . GLY A 1 448 ? -18.543 26.719 2.816 1.00 79.50 448 GLY A C 1
ATOM 3510 O O . GLY A 1 448 ? -17.441 26.972 2.329 1.00 79.50 448 GLY A O 1
ATOM 3511 N N . GLY A 1 449 ? -18.672 26.050 3.965 1.00 73.06 449 GLY A N 1
ATOM 3512 C CA . GLY A 1 449 ? -17.556 25.529 4.736 1.00 73.06 449 GLY A CA 1
ATOM 3513 C C . GLY A 1 449 ? -16.897 24.333 4.052 1.00 73.06 449 GLY A C 1
ATOM 3514 O O . GLY A 1 449 ? -17.522 23.578 3.304 1.00 73.06 449 GLY A O 1
ATOM 3515 N N . ARG A 1 450 ? -15.609 24.122 4.337 1.00 74.50 450 ARG A N 1
ATOM 3516 C CA . ARG A 1 450 ? -14.933 22.885 3.927 1.00 74.50 450 ARG A CA 1
ATOM 3517 C C . ARG A 1 450 ? -15.527 21.699 4.696 1.00 74.50 450 ARG A C 1
ATOM 3519 O O . ARG A 1 450 ? -15.726 21.835 5.904 1.00 74.50 450 ARG A O 1
ATOM 3526 N N . PRO A 1 451 ? -15.753 20.543 4.044 1.00 74.44 451 PRO A N 1
ATOM 3527 C CA . PRO A 1 451 ? -16.158 19.325 4.736 1.00 74.44 451 PRO A CA 1
ATOM 3528 C C . PRO A 1 451 ? -15.206 19.019 5.893 1.00 74.44 451 PRO A C 1
ATOM 3530 O O . PRO A 1 451 ? -13.988 19.172 5.753 1.00 74.44 451 PRO A O 1
ATOM 3533 N N . ARG A 1 452 ? -15.750 18.579 7.031 1.00 78.50 452 ARG A N 1
ATOM 3534 C CA . ARG A 1 452 ? -14.920 18.140 8.157 1.00 78.50 452 ARG A CA 1
ATOM 3535 C C . ARG A 1 452 ? -14.035 16.958 7.742 1.00 78.50 452 ARG A C 1
ATOM 3537 O O . ARG A 1 452 ? -14.457 16.157 6.903 1.00 78.50 452 ARG A O 1
ATOM 3544 N N . PRO A 1 453 ? -12.841 16.810 8.349 1.00 78.81 453 PRO A N 1
ATOM 3545 C CA . PRO A 1 453 ? -12.058 15.592 8.203 1.00 78.81 453 PRO A CA 1
ATOM 3546 C C . PRO A 1 453 ? -12.920 14.375 8.536 1.00 78.81 453 PRO A C 1
ATOM 3548 O O . PRO A 1 453 ? -13.644 14.384 9.532 1.00 78.81 453 PRO A O 1
ATOM 3551 N N . ASN A 1 454 ? -12.825 13.324 7.721 1.00 83.31 454 ASN A N 1
ATOM 3552 C CA . ASN A 1 454 ? -13.517 12.063 7.971 1.00 83.31 454 ASN A CA 1
ATOM 3553 C C . ASN A 1 454 ? -12.756 11.253 9.039 1.00 83.31 454 ASN A C 1
ATOM 3555 O O . ASN A 1 454 ? -12.171 10.206 8.755 1.00 83.31 454 ASN A O 1
ATOM 3559 N N . VAL A 1 455 ? -12.697 11.812 10.251 1.00 88.75 455 VAL A N 1
ATOM 3560 C CA . VAL A 1 455 ? -11.965 11.295 11.410 1.00 88.75 455 VAL A CA 1
ATOM 3561 C C . VAL A 1 455 ? -12.867 11.365 12.647 1.00 88.75 455 VAL A C 1
ATOM 3563 O O . VAL A 1 455 ? -13.499 12.397 12.889 1.00 88.75 455 VAL A O 1
ATOM 3566 N N . LEU A 1 456 ? -12.904 10.290 13.438 1.00 92.12 456 LEU A N 1
ATOM 3567 C CA . LEU A 1 456 ? -13.666 10.181 14.687 1.00 92.12 456 LEU A CA 1
ATOM 3568 C C . LEU A 1 456 ? -12.737 9.843 15.859 1.00 92.12 456 LEU A C 1
ATOM 3570 O O . LEU A 1 456 ? -11.995 8.864 15.796 1.00 92.12 456 LEU A O 1
ATOM 3574 N N . LEU A 1 457 ? -12.830 10.606 16.950 1.00 94.31 457 LEU A N 1
ATOM 3575 C CA . LEU A 1 457 ? -12.284 10.219 18.254 1.00 94.31 457 LEU A CA 1
ATOM 3576 C C . LEU A 1 457 ? -13.419 9.651 19.106 1.00 94.31 457 LEU A C 1
ATOM 3578 O O . LEU A 1 457 ? -14.306 10.388 19.535 1.00 94.31 457 LEU A O 1
ATOM 3582 N N . ALA A 1 458 ? -13.416 8.345 19.336 1.00 95.56 458 ALA A N 1
ATOM 3583 C CA . ALA A 1 458 ? -14.426 7.664 20.129 1.00 95.56 458 ALA A CA 1
ATOM 3584 C C . ALA A 1 458 ? -13.852 7.292 21.502 1.00 95.56 458 ALA A C 1
ATOM 3586 O O . ALA A 1 458 ? -12.877 6.554 21.596 1.00 95.56 458 ALA A O 1
ATOM 3587 N N . PHE A 1 459 ? -14.470 7.806 22.561 1.00 96.44 459 PHE A N 1
ATOM 3588 C CA . PHE A 1 459 ? -14.171 7.467 23.949 1.00 96.44 459 PHE A CA 1
ATOM 3589 C C . PHE A 1 459 ? -15.147 6.377 24.369 1.00 96.44 459 PHE A C 1
ATOM 3591 O O . PHE A 1 459 ? -16.356 6.606 24.323 1.00 96.44 459 PHE A O 1
ATOM 3598 N N . ALA A 1 460 ? -14.657 5.190 24.709 1.00 96.19 460 ALA A N 1
ATOM 3599 C CA . ALA A 1 460 ? -15.512 4.020 24.894 1.00 96.19 460 ALA A CA 1
ATOM 3600 C C . ALA A 1 460 ? -15.148 3.239 26.164 1.00 96.19 460 ALA A C 1
ATOM 3602 O O . ALA A 1 460 ? -13.960 3.089 26.449 1.00 96.19 460 ALA A O 1
ATOM 3603 N N . PRO A 1 461 ? -16.137 2.701 26.900 1.00 95.12 461 PRO A N 1
ATOM 3604 C CA . PRO A 1 461 ? -15.882 1.732 27.956 1.00 95.12 461 PRO A CA 1
ATOM 3605 C C . PRO A 1 461 ? -15.163 0.499 27.404 1.00 95.12 461 PRO A C 1
ATOM 3607 O O . PRO A 1 461 ? -15.542 -0.033 26.355 1.00 95.12 461 PRO A O 1
ATOM 3610 N N . SER A 1 462 ? -14.118 0.049 28.090 1.00 94.50 462 SER A N 1
ATOM 3611 C CA . SER A 1 462 ? -13.291 -1.077 27.640 1.00 94.50 462 SER A CA 1
ATOM 3612 C C . SER A 1 462 ? -14.000 -2.439 27.702 1.00 94.50 462 SER A C 1
ATOM 3614 O O . SER A 1 462 ? -13.580 -3.389 27.030 1.00 94.50 462 SER A O 1
ATOM 3616 N N . ASP A 1 463 ? -15.094 -2.528 28.462 1.00 92.31 463 ASP A N 1
ATOM 3617 C CA . ASP A 1 463 ? -15.939 -3.711 28.635 1.00 92.31 463 ASP A CA 1
ATOM 3618 C C . ASP A 1 463 ? -16.968 -3.917 27.514 1.00 92.31 463 ASP A C 1
ATOM 3620 O O . ASP A 1 463 ? -17.491 -5.029 27.372 1.00 92.31 463 ASP A O 1
ATOM 3624 N N . LEU A 1 464 ? -17.216 -2.896 26.684 1.00 94.44 464 LEU A N 1
ATOM 3625 C CA . LEU A 1 464 ? -18.027 -3.033 25.479 1.00 94.44 464 LEU A CA 1
ATOM 3626 C C . LEU A 1 464 ? -17.472 -4.136 24.580 1.00 94.44 464 LEU A C 1
ATOM 3628 O O . LEU A 1 464 ? -16.263 -4.350 24.479 1.00 94.44 464 LEU A O 1
ATOM 3632 N N . THR A 1 465 ? -18.366 -4.819 23.873 1.00 94.44 465 THR A N 1
ATOM 3633 C CA . THR A 1 465 ? -17.958 -5.752 22.821 1.00 94.44 465 THR A CA 1
ATOM 3634 C C . THR A 1 465 ? -17.725 -5.029 21.495 1.00 94.44 465 THR A C 1
ATOM 3636 O O . THR A 1 465 ? -18.291 -3.963 21.228 1.00 94.44 465 THR A O 1
ATOM 3639 N N . LEU A 1 466 ? -16.911 -5.615 20.619 1.00 95.25 466 LEU A N 1
ATOM 3640 C CA . LEU A 1 466 ? -16.675 -5.072 19.285 1.00 95.25 466 LEU A CA 1
ATOM 3641 C C . LEU A 1 466 ? -17.962 -5.029 18.450 1.00 95.25 466 LEU A C 1
ATOM 3643 O O . LEU A 1 466 ? -18.193 -4.062 17.727 1.00 95.25 466 LEU A O 1
ATOM 3647 N N . GLY A 1 467 ? -18.826 -6.038 18.571 1.00 95.12 467 GLY A N 1
ATOM 3648 C CA . GLY A 1 467 ? -20.129 -6.084 17.905 1.00 95.12 467 GLY A CA 1
ATOM 3649 C C . GLY A 1 467 ? -21.036 -4.937 18.345 1.00 95.12 467 GLY A C 1
ATOM 3650 O O . GLY A 1 467 ? -21.643 -4.251 17.528 1.00 95.12 467 GLY A O 1
ATOM 3651 N N . GLN A 1 468 ? -21.063 -4.663 19.646 1.00 95.06 468 GLN A N 1
ATOM 3652 C CA . GLN A 1 468 ? -21.770 -3.518 20.215 1.00 95.06 468 GLN A CA 1
ATOM 3653 C C . GLN A 1 468 ? -21.261 -2.177 19.667 1.00 95.06 468 GLN A C 1
ATOM 3655 O O . GLN A 1 468 ? -22.060 -1.332 19.260 1.00 95.06 468 GLN A O 1
ATOM 3660 N N . LEU A 1 469 ? -19.939 -1.995 19.616 1.00 95.31 469 LEU A N 1
ATOM 3661 C CA . LEU A 1 469 ? -19.315 -0.789 19.072 1.00 95.31 469 LEU A CA 1
ATOM 3662 C C . LEU A 1 469 ? -19.610 -0.613 17.576 1.00 95.31 469 LEU A C 1
ATOM 3664 O O . LEU A 1 469 ? -20.014 0.465 17.151 1.00 95.31 469 LEU A O 1
ATOM 3668 N N . THR A 1 470 ? -19.408 -1.660 16.776 1.00 94.00 470 THR A N 1
ATOM 3669 C CA . THR A 1 470 ? -19.578 -1.618 15.312 1.00 94.00 470 THR A CA 1
ATOM 3670 C C . THR A 1 470 ? -21.018 -1.333 14.911 1.00 94.00 470 THR A C 1
ATOM 3672 O O . THR A 1 470 ? -21.240 -0.505 14.033 1.00 94.00 470 THR A O 1
ATOM 3675 N N . VAL A 1 471 ? -22.002 -1.913 15.607 1.00 94.44 471 VAL A N 1
ATOM 3676 C CA . VAL A 1 471 ? -23.422 -1.578 15.408 1.00 94.44 471 VAL A CA 1
ATOM 3677 C C . VAL A 1 471 ? -23.694 -0.107 15.727 1.00 94.44 471 VAL A C 1
ATOM 3679 O O . VAL A 1 471 ? -24.405 0.560 14.978 1.00 94.44 471 VAL A O 1
ATOM 3682 N N . PHE A 1 472 ? -23.115 0.425 16.809 1.00 95.25 472 PHE A N 1
ATOM 3683 C CA . PHE A 1 472 ? -23.290 1.834 17.170 1.00 95.25 472 PHE A CA 1
ATOM 3684 C C . PHE A 1 472 ? -22.640 2.791 16.161 1.00 95.25 472 PHE A C 1
ATOM 3686 O O . PHE A 1 472 ? -23.204 3.836 15.835 1.00 95.25 472 PHE A O 1
ATOM 3693 N N . LEU A 1 473 ? -21.463 2.425 15.650 1.00 93.62 473 LEU A N 1
ATOM 3694 C CA . LEU A 1 473 ? -20.656 3.234 14.735 1.00 93.62 473 LEU A CA 1
ATOM 3695 C C . LEU A 1 473 ? -20.926 2.972 13.248 1.00 93.62 473 LEU A C 1
ATOM 3697 O O . LEU A 1 473 ? -20.267 3.592 12.412 1.00 93.62 473 LEU A O 1
ATOM 3701 N N . GLU A 1 474 ? -21.887 2.116 12.896 1.00 92.75 474 GLU A N 1
ATOM 3702 C CA . GLU A 1 474 ? -22.243 1.820 11.501 1.00 92.75 474 GLU A CA 1
ATOM 3703 C C . GLU A 1 474 ? -22.369 3.087 10.631 1.00 92.75 474 GLU A C 1
ATOM 3705 O O . GLU A 1 474 ? -21.719 3.120 9.583 1.00 92.75 474 GLU A O 1
ATOM 3710 N N . PRO A 1 475 ? -23.030 4.184 11.073 1.00 90.38 475 PRO A N 1
ATOM 3711 C CA . PRO A 1 475 ? -23.168 5.394 10.257 1.00 90.38 475 PRO A CA 1
ATOM 3712 C C . PRO A 1 475 ? -21.843 6.070 9.868 1.00 90.38 475 PRO A C 1
ATOM 3714 O O . PRO A 1 475 ? -21.808 6.868 8.928 1.00 90.38 475 PRO A O 1
ATOM 3717 N N . PHE A 1 476 ? -20.760 5.792 10.599 1.00 86.62 476 PHE A N 1
ATOM 3718 C CA . PHE A 1 476 ? -19.408 6.271 10.303 1.00 86.62 476 PHE A CA 1
ATOM 3719 C C . PHE A 1 476 ? -18.576 5.274 9.495 1.00 86.62 476 PHE A C 1
ATOM 3721 O O . PHE A 1 476 ? -17.713 5.690 8.718 1.00 86.62 476 PHE A O 1
ATOM 3728 N N . LEU A 1 477 ? -18.791 3.972 9.690 1.00 85.81 477 LEU A N 1
ATOM 3729 C CA . LEU A 1 477 ? -17.952 2.915 9.121 1.00 85.81 477 LEU A CA 1
ATOM 3730 C C . LEU A 1 477 ? -18.184 2.702 7.617 1.00 85.81 477 LEU A C 1
ATOM 3732 O O . LEU A 1 477 ? -17.274 2.247 6.926 1.00 85.81 477 LEU A O 1
ATOM 3736 N N . THR A 1 478 ? -19.343 3.094 7.077 1.00 74.19 478 THR A N 1
ATOM 3737 C CA . THR A 1 478 ? -19.709 2.868 5.663 1.00 74.19 478 THR A CA 1
ATOM 3738 C C . THR A 1 478 ? -18.794 3.549 4.636 1.00 74.19 478 THR A C 1
ATOM 3740 O O . THR A 1 478 ? -18.804 3.154 3.476 1.00 74.19 478 THR A O 1
ATOM 3743 N N . ASN A 1 479 ? -18.001 4.555 5.031 1.00 60.59 479 ASN A N 1
ATOM 3744 C CA . ASN A 1 479 ? -17.217 5.395 4.110 1.00 60.59 479 ASN A CA 1
ATOM 3745 C C . ASN A 1 479 ? -15.692 5.352 4.350 1.00 60.59 479 ASN A C 1
ATOM 3747 O O . ASN A 1 479 ? -14.998 6.296 3.978 1.00 60.59 479 ASN A O 1
ATOM 3751 N N . HIS A 1 480 ? -15.166 4.288 4.971 1.00 60.94 480 HIS A N 1
ATOM 3752 C CA . HIS A 1 480 ? -13.734 4.134 5.295 1.00 60.94 480 HIS A CA 1
ATOM 3753 C C . HIS A 1 480 ? -13.146 5.354 6.033 1.00 60.94 480 HIS A C 1
ATOM 3755 O O . HIS A 1 480 ? -12.239 6.041 5.569 1.00 60.94 480 HIS A O 1
ATOM 3761 N N . THR A 1 481 ? -13.702 5.620 7.210 1.00 74.56 481 THR A N 1
ATOM 3762 C CA . THR A 1 481 ? -13.329 6.721 8.110 1.00 74.56 481 THR A CA 1
ATOM 3763 C C . THR A 1 481 ? -12.150 6.318 8.998 1.00 74.56 481 THR A C 1
ATOM 3765 O O . THR A 1 481 ? -12.086 5.172 9.444 1.00 74.56 481 THR A O 1
ATOM 3768 N N . ALA A 1 482 ? -11.248 7.253 9.311 1.00 86.56 482 ALA A N 1
ATOM 3769 C CA . ALA A 1 482 ? -10.241 7.020 10.345 1.00 86.56 482 ALA A CA 1
ATOM 3770 C C . ALA A 1 482 ? -10.896 7.125 11.733 1.00 86.56 482 ALA A C 1
ATOM 3772 O O . ALA A 1 482 ? -11.452 8.163 12.091 1.00 86.56 482 ALA A O 1
ATOM 3773 N N . ILE A 1 483 ? -10.845 6.055 12.521 1.00 92.19 483 ILE A N 1
ATOM 3774 C CA . ILE A 1 483 ? -11.390 6.020 13.884 1.00 92.19 483 ILE A CA 1
ATOM 3775 C C . ILE A 1 483 ? -10.229 5.863 14.858 1.00 92.19 483 ILE A C 1
ATOM 3777 O O . ILE A 1 483 ? -9.322 5.079 14.604 1.00 92.19 483 ILE A O 1
ATOM 3781 N N . HIS A 1 484 ? -10.280 6.581 15.973 1.00 94.31 484 HIS A N 1
ATOM 3782 C CA . HIS A 1 484 ? -9.380 6.422 17.110 1.00 94.31 484 HIS A CA 1
ATOM 3783 C C . HIS A 1 484 ? -10.212 6.099 18.352 1.00 94.31 484 HIS A C 1
ATOM 3785 O O . HIS A 1 484 ? -11.087 6.879 18.723 1.00 94.31 484 HIS A O 1
ATOM 3791 N N . LEU A 1 485 ? -9.952 4.952 18.973 1.00 95.62 485 LEU A N 1
ATOM 3792 C CA . LEU A 1 485 ? -10.665 4.436 20.138 1.00 95.62 485 LEU A CA 1
ATOM 3793 C C . LEU A 1 485 ? -9.834 4.666 21.398 1.00 95.62 485 LEU A C 1
ATOM 3795 O O . LEU A 1 485 ? -8.794 4.042 21.596 1.00 95.62 485 LEU A O 1
ATOM 3799 N N . LEU A 1 486 ? -10.314 5.567 22.245 1.00 95.19 486 LEU A N 1
ATOM 3800 C CA . LEU A 1 486 ? -9.726 5.936 23.526 1.00 95.19 486 LEU A CA 1
ATOM 3801 C C . LEU A 1 486 ? -10.515 5.212 24.624 1.00 95.19 486 LEU A C 1
ATOM 3803 O O . LEU A 1 486 ? -11.628 5.615 24.964 1.00 95.19 486 LEU A O 1
ATOM 3807 N N . LEU A 1 487 ? -9.979 4.093 25.113 1.00 94.62 487 LEU A N 1
ATOM 3808 C CA . LEU A 1 487 ? -10.687 3.229 26.062 1.00 94.62 487 LEU A CA 1
ATOM 3809 C C . LEU A 1 487 ? -10.544 3.739 27.496 1.00 94.62 487 LEU A C 1
ATOM 3811 O O . LEU A 1 487 ? -9.433 4.030 27.926 1.00 94.62 487 LEU A O 1
ATOM 3815 N N . ASP A 1 488 ? -11.669 3.851 28.205 1.00 92.31 488 ASP A N 1
ATOM 3816 C CA . ASP A 1 488 ? -11.785 4.345 29.593 1.00 92.31 488 ASP A CA 1
ATOM 3817 C C . ASP A 1 488 ? -11.186 5.744 29.851 1.00 92.31 488 ASP A C 1
ATOM 3819 O O . ASP A 1 488 ? -11.094 6.202 30.991 1.00 92.31 488 ASP A O 1
ATOM 3823 N N . GLU A 1 489 ? -10.820 6.460 28.789 1.00 89.69 489 GLU A N 1
ATOM 3824 C CA . GLU A 1 489 ? -10.335 7.830 28.866 1.00 89.69 489 GLU A CA 1
ATOM 3825 C C . GLU A 1 489 ? -11.516 8.792 29.031 1.00 89.69 489 GLU A C 1
ATOM 3827 O O . GLU A 1 489 ? -12.500 8.717 28.281 1.00 89.69 489 GLU A O 1
ATOM 3832 N N . PRO A 1 490 ? -11.439 9.755 29.963 1.00 86.56 490 PRO A N 1
ATOM 3833 C CA . PRO A 1 490 ? -12.446 10.793 30.042 1.00 86.56 490 PRO A CA 1
ATOM 3834 C C . PRO A 1 490 ? -12.353 11.694 28.808 1.00 86.56 490 PRO A C 1
ATOM 3836 O O . PRO A 1 490 ? -11.278 12.159 28.421 1.00 86.56 490 PRO A O 1
ATOM 3839 N N . MET A 1 491 ? -13.502 12.010 28.208 1.00 85.31 491 MET A N 1
ATOM 3840 C CA . MET A 1 491 ? -13.546 13.033 27.166 1.00 85.31 491 MET A CA 1
ATOM 3841 C C . MET A 1 491 ? -13.068 14.375 27.752 1.00 85.31 491 MET A C 1
ATOM 3843 O O . MET A 1 491 ? -13.575 14.776 28.806 1.00 85.31 491 MET A O 1
ATOM 3847 N N . PRO A 1 492 ? -12.149 15.106 27.088 1.00 82.56 492 PRO A N 1
ATOM 3848 C CA . PRO A 1 492 ? -11.629 16.348 27.643 1.00 82.56 492 PRO A CA 1
ATOM 3849 C C . PRO A 1 492 ? -12.756 17.366 27.914 1.00 82.56 492 PRO A C 1
ATOM 3851 O O . PRO A 1 492 ? -13.723 17.439 27.139 1.00 82.56 492 PRO A O 1
ATOM 3854 N N . PRO A 1 493 ? -12.660 18.179 28.981 1.00 79.19 493 PRO A N 1
ATOM 3855 C CA . PRO A 1 493 ? -13.729 19.090 29.387 1.00 79.19 493 PRO A CA 1
ATOM 3856 C C . PRO A 1 493 ? -14.029 20.139 28.309 1.00 79.19 493 PRO A C 1
ATOM 3858 O O . PRO A 1 493 ? -13.149 20.548 27.555 1.00 79.19 493 PRO A O 1
ATOM 3861 N N . THR A 1 494 ? -15.282 20.588 28.231 1.00 75.31 494 THR A N 1
ATOM 3862 C CA . THR A 1 494 ? -15.755 21.592 27.256 1.00 75.31 494 THR A CA 1
ATOM 3863 C C . THR A 1 494 ? -15.512 23.039 27.702 1.00 75.31 494 THR A C 1
ATOM 3865 O O . THR A 1 494 ? -15.846 23.970 26.974 1.00 75.31 494 THR A O 1
ATOM 3868 N N . SER A 1 495 ? -14.912 23.260 28.879 1.00 59.88 495 SER A N 1
ATOM 3869 C CA . SER A 1 495 ? -14.593 24.599 29.382 1.00 59.88 495 SER A CA 1
ATOM 3870 C C . SER A 1 495 ? -13.134 24.974 29.128 1.00 59.88 495 SER A C 1
ATOM 3872 O O . SER A 1 495 ? -12.226 24.331 29.652 1.00 59.88 495 SER A O 1
ATOM 3874 N N . SER A 1 496 ? -12.911 26.090 28.438 1.00 46.06 496 SER A N 1
ATOM 3875 C CA . SER A 1 496 ? -11.635 26.811 28.382 1.00 46.06 496 SER A CA 1
ATOM 3876 C C . SER A 1 496 ? -11.352 27.549 29.701 1.00 46.06 496 SER A C 1
ATOM 3878 O O . SER A 1 496 ? -11.184 28.768 29.710 1.00 46.06 496 SER A O 1
ATOM 3880 N N . LYS A 1 497 ? -11.369 26.854 30.844 1.00 37.09 497 LYS A N 1
ATOM 3881 C CA . LYS A 1 497 ? -10.869 27.440 32.093 1.00 37.09 497 LYS A CA 1
ATOM 3882 C C . LYS A 1 497 ? -9.377 27.164 32.180 1.00 37.09 497 LYS A C 1
ATOM 3884 O O . LYS A 1 497 ? -8.970 26.010 32.212 1.00 37.09 497 LYS A O 1
ATOM 3889 N N . GLU A 1 498 ? -8.625 28.262 32.133 1.00 33.94 498 GLU A N 1
ATOM 3890 C CA . GLU A 1 498 ? -7.186 28.405 32.352 1.00 33.94 498 GLU A CA 1
ATOM 3891 C C . GLU A 1 498 ? -6.532 27.172 32.991 1.00 33.94 498 GLU A C 1
ATOM 3893 O O . GLU A 1 498 ? -6.641 26.948 34.196 1.00 33.94 498 GLU A O 1
ATOM 3898 N N . ILE A 1 499 ? -5.778 26.415 32.193 1.00 31.03 499 ILE A N 1
ATOM 3899 C CA . ILE A 1 499 ? -4.636 25.689 32.741 1.00 31.03 499 ILE A CA 1
ATOM 3900 C C . ILE A 1 499 ? -3.614 26.787 33.048 1.00 31.03 499 ILE A C 1
ATOM 3902 O O . ILE A 1 499 ? -2.912 27.254 32.150 1.00 31.03 499 ILE A O 1
ATOM 3906 N N . LYS A 1 500 ? -3.635 27.307 34.280 1.00 27.83 500 LYS A N 1
ATOM 3907 C CA . LYS A 1 500 ? -2.547 28.160 34.767 1.00 27.83 500 LYS A CA 1
ATOM 3908 C C . LYS A 1 500 ? -1.283 27.300 34.914 1.00 27.83 500 LYS A C 1
ATOM 3910 O O . LYS A 1 500 ? -1.426 26.134 35.282 1.00 27.83 500 LYS A O 1
ATOM 3915 N N . PRO A 1 501 ? -0.110 27.858 34.564 1.00 38.09 501 PRO A N 1
ATOM 3916 C CA . PRO A 1 501 ? 1.162 27.141 34.559 1.00 38.09 501 PRO A CA 1
ATOM 3917 C C . PRO A 1 501 ? 1.544 26.584 35.929 1.00 38.09 501 PRO A C 1
ATOM 3919 O O . PRO A 1 501 ? 1.150 27.201 36.949 1.00 38.09 501 PRO A O 1
#

Foldseek 3Di:
DDDDDDDDDDDDDDDDDPDPPPPPPPPPPPVPFDLAFPCRVVLLVVQVVVLVVVCVVCVPPPQWDGDRQWIAGLVQLKIKGKKFAAPADFFAFAFAQEAESPASCSNRYGIYTRDALVVVQVRNVSNPFHAFAAQDVLLPQLFTDAFFKWKWKDDPPDDTHGSQQQKAFQVVRHGHPRQGWGQRAADWAQDPVGNVDTDQQLRPPPRVGQGGAAGDRRHRIYDRFHHDSVSRRVTMGGHPVDDDDHGRIIIMMMHGPDDPVAGQEFEKEKEKEFDDDPVDDDPDLVSLQVRIFIFIDRVPDTQQPVSDPVSVQVSQLPDDNSRYAYEYAYHYDQFRFLSSLLSVLVVVVVQCGSSHHPYDRHDQLAADSCLSVDDCVVLDPQPDPFDAKEWEWDDDPNFIWIKIKDWDFADDPPDPGTDIDIDIDTGRALVSVLVVVVVLQVVCVVVVHDDGALEYEYEYARRRGSNRVSRRCVSSRNSSGHHHYHYPDDRDDRDPDDPDD

Sequence (501 aa):
MSLIAERQKQIPILKFVLLLVAVAVHAQIDIPYKARPSGHEENRVRVDRIHQDERQKFAADTHRLVLPGLVADRRTRRVEVRVERSAVGANAPCEFLVVNESSDHGYEALLIAFARPSDIHRALRFIGTEPGQSYHPPTHRFWAKGERFLLSVLATNTAPIRVENLLIDRRTGAALPPDGFLFTGSRQIPAPNNPSRADYAADTFQPMAIVSLFSTPYAVFEVPRSVSKETVYRNTTVNPEFSIAEGALLTLAIEPALQPSATSVQDLVLQVGAASRTGNPPRSKVEALADLHVQLRDGTTVLNPDGSLVSVVGSIAALDPQKHTPFLTLRWSPDIRLASAQALAEILASLDREQGIRIEPPLPGEPYYRAFTPDRQLLNRTERPFHPLELALQQKDGRISGRLLLVQSVWKEGASRSELQFLERPILDPAALRQELAVDRERTRSSGGRPRPNVLLAFAPSDLTLGQLTVFLEPFLTNHTAIHLLLDEPMPPTSSKEIKP

Secondary structure (DSSP, 8-state):
----------------------------------SS-TTHHHHHHHHHHHHHHHHHHTTT-TTEEEETTEEEETTTTEEEEEEEE-SPPTT-B-SEEEEETT-S-GGGEEEEESS-HHHHHHHHHHTT----B--BGGGTB-S-BSEEEEEEEE-TTS--EEGGGGEEETTTTEEPPS--EEE--PPEEEETTEEEEEEEHHHHSTT-EEEESS--TTSSEE-SS---HHHHHHHEEE-TTS-PPTT-EEEEEEEESS-TT--SEEEEEEEEEEPS--SSPPSSHHHHHHTEEEEEEETTEES-TT--HHHHHHHHHTS-TTT-EEEEEEEE-TTSBHHHHHHHHHHHHHHSSTTS-EEPPPPTTS--GGGGS--GGGG-TTT-SS--EEEEEEEETTEEEEEEEEEEEE--TT-SSPEEEEEEEEE-SHHHHHHHHHHHHHHHHHTTPPPPPSEEEEEE-TTSBHHHHHHHHHHHHTT--EEEEEESPPPPPS-------

Solvent-accessible surface area (backbone atoms only — not comparable to full-atom values): 27444 Å² total; per-residue (Å²): 133,83,91,85,87,82,87,83,90,88,85,89,82,94,75,86,82,92,71,91,72,82,75,80,73,80,66,79,82,61,86,86,67,46,40,62,27,71,62,48,72,58,50,50,55,51,42,55,51,51,36,54,52,48,46,63,76,42,68,84,42,87,55,50,48,75,49,70,26,32,42,23,30,43,86,78,35,36,35,38,31,37,26,26,29,22,52,44,50,69,66,33,51,38,49,24,54,26,22,27,71,89,20,76,48,25,42,38,12,54,26,32,24,65,28,52,44,62,55,52,51,51,38,44,41,66,41,72,44,74,63,39,43,42,27,37,66,76,63,51,23,67,53,53,40,39,48,42,28,39,51,27,41,37,51,91,98,50,76,72,37,52,53,37,60,48,25,25,31,65,88,77,74,39,55,41,75,88,76,47,30,19,34,19,33,40,40,73,38,62,31,96,91,38,75,92,41,71,39,54,32,18,73,75,40,87,50,19,28,33,29,32,64,24,56,48,35,41,15,32,23,28,33,80,49,76,41,50,62,69,60,30,49,76,31,25,21,29,29,67,88,63,86,69,57,64,37,41,78,36,34,39,38,40,31,61,68,54,60,96,94,54,68,35,62,37,69,33,38,39,40,40,36,50,32,87,79,66,96,62,75,64,90,46,62,67,50,18,48,63,44,42,36,38,42,37,25,50,85,91,46,69,70,22,88,84,34,42,68,67,43,42,53,50,52,62,69,70,53,54,71,92,54,38,47,44,34,35,38,70,42,77,40,46,76,27,32,40,47,27,53,24,45,48,26,53,54,48,58,75,36,53,39,86,96,48,40,38,62,50,44,49,54,91,66,51,79,46,60,64,19,45,56,50,66,70,67,75,66,43,79,89,77,44,96,68,69,46,45,34,35,40,45,47,77,56,97,92,41,61,34,34,38,39,37,44,53,41,78,44,76,54,91,93,54,96,61,62,48,82,46,78,47,79,42,83,24,68,45,39,67,51,46,41,51,52,53,50,52,52,51,49,52,28,57,75,69,73,44,76,78,76,70,69,36,39,42,34,25,33,55,37,73,42,29,43,39,60,51,38,61,50,42,42,75,54,39,80,72,57,48,52,51,30,44,40,63,72,49,80,77,75,78,90,68,94,69,77,84,72,131

Radius of gyration: 29.57 Å; Cα contacts (8 Å, |Δi|>4): 992; chains: 1; bounding box: 66×108×73 Å

Mean predicted aligned error: 8.86 Å